Protein 6E7I (pdb70)

GO terms:
  GO:0004653 polypeptide N-acetylgalactosaminyltransferase activity (F, IDA)
  GO:0030145 manganese ion binding (F, IDA)
  GO:0006493 protein O-linked glycosylation (P, IDA)
  GO:0004653 polypeptide N-acetylgalactosaminyltransferase activity (F, TAS)
  GO:0000139 Golgi membrane (C, TAS)
  GO:0005789 endoplasmic reticulum membrane (C, TAS)
  GO:0016266 protein O-linked glycosylation via N-acetyl-galactosamine (P, TAS)
  GO:0005515 protein binding (F, IPI)
  GO:0002639 positive regulation of immunoglobulin production (P, IDA)
  GO:0048471 perinuclear region of cytoplasm (C, IDA)
  GO:0005794 Golgi apparatus (C, IDA)
  GO:0005795 Golgi stack (C, IDA)
  GO:0016266 protein O-linked glycosylation via N-acetyl-galactosamine (P, IDA)
  GO:0051604 protein maturation (P, IDA)
  GO:0005576 extracellular region (C, EXP)
  GO:0016020 membrane (C, HDA)

B-factor: mean 17.46, std 8.77, range [5.89, 85.85]

Foldseek 3Di:
DDALVPQPLCVLLVVDDADPPGDQCQQFQFRLNLLSVDDLQHDADQQFDPVLVPDDFDDPFWAEEEEEEDASDRLSQLSSAVVLCCVQPDNVNHQAYEYEDQQHPDCCSQVSCCVHPRYHYHYDPHHQADQLSRVVSLVVDDTQKYKYAYSRKHWHHPQPRLQRRVCVVPQLEKEWEQAWAQERYNRHTGGDDLQWAWDAALLLDIDIDGHDPVRCVVCVVPSQPWDFHLFDDPHIIMHGSVSCVLLPPFDSLQHHDADRRVLVSLSSVQLPGTYTYGRSRYMYGHDHPDGSDDGVVDPVLRRLLSNCLSCVQAAVVSNVSNCVVVVVSVVHDNDDNVVSNVSCVVSVTHHNVCCCVPPNVVHDDDDDDPWFKFFWDQPQWTWFQVPDAFPAFTAIDGDPRPQDRGIWICDPLQFTDDPQWTFFQPDPPAPATTTIHGDDSPRLRGHWDQDDVSFFIHRPPDQWTWFRPCRVPGHITTHRDDDDSRRTIHRDGD/DDDDDDDDD

Organism: Homo sapiens (NCBI:txid9606)

Solvent-accessible surface area: 22117 Å² total; per-residue (Å²): 162,58,51,32,82,109,22,88,30,125,69,7,16,29,61,53,113,42,200,125,93,49,87,40,61,38,179,4,73,0,19,13,53,36,0,30,140,44,165,12,40,45,96,23,75,60,16,22,79,118,86,2,101,95,46,106,49,106,130,110,16,39,29,0,0,0,0,0,17,7,35,54,13,6,18,4,3,0,2,6,0,0,0,11,0,20,102,43,4,32,98,129,4,5,102,10,0,0,0,0,1,5,102,1,134,50,64,81,11,0,52,68,0,22,45,0,60,72,8,110,46,17,79,5,140,168,49,40,2,32,0,57,0,6,4,94,0,2,86,27,8,114,8,113,3,0,0,0,1,36,7,16,2,6,1,2,68,73,1,0,10,6,0,0,44,49,4,37,114,51,113,32,39,0,0,7,9,9,18,0,20,2,46,49,61,91,1,81,14,58,5,1,12,33,51,12,29,0,0,0,77,12,60,4,50,16,80,47,26,120,6,48,98,125,44,86,52,83,40,150,80,64,45,26,26,47,5,132,1,3,0,2,18,12,15,16,2,0,0,25,25,116,5,1,64,75,2,13,61,2,3,93,92,0,31,12,40,3,5,8,16,4,3,1,0,0,0,0,27,0,21,49,7,17,0,3,9,8,3,9,0,3,3,0,21,3,16,35,177,102,30,35,47,95,19,82,66,34,60,56,56,0,41,17,54,0,4,31,5,0,0,30,3,1,0,36,128,39,49,88,56,4,35,74,56,40,96,83,0,66,88,18,109,53,53,97,18,108,88,22,64,102,17,38,157,141,44,94,17,82,72,0,113,70,0,18,106,91,14,5,82,78,26,78,84,50,141,155,102,109,47,27,102,2,21,4,58,28,63,103,53,4,0,8,2,74,38,70,159,54,100,17,30,0,4,31,139,103,28,88,146,78,24,50,62,5,57,2,3,22,28,161,75,103,3,1,57,27,141,114,26,0,0,0,2,54,72,114,53,84,34,21,54,0,54,0,29,25,40,98,131,138,15,82,84,1,34,7,38,85,24,116,78,97,30,6,5,76,2,50,66,24,93,12,0,0,0,15,137,28,35,112,91,38,2,0,0,0,39,74,25,24,145,26,161,20,0,68,7,52,44,59,104,108,98,20,32,49,53,7,90,59,137

Sequence (503 aa):
KVRWPDFNQEAYVGGTMVRSGQDPYARNKFNQVESDKLRMDRAIPDTRHDQCQRKQWRVDLPATSVVITFHNEARSALLRTVVSVLKKSPPHLIKEIILVDDYSNDPEDGALLGKIEKVRVLRNDRREGLMRSRVRGADAAQAKVLTFLDSHCECNEHWLEPLLERVAEDRTRVVSPIADVINMDNFQYVGASADLKGGFDWNLVFKWDYMTPEQRRSRQGNPVAPIKTPMIAGGAFVMDKFYFEEELGKYDMMMDVWGGENLEISFRVWQCGGSLEIIPCSRVGHVFRKQHPYTFPGGSGTVFARNTRRAAEVWMDEYKNFYYAAVPSARNVPYGNIQSRLELRKKLSCKPFKWYLENVYPELRVPDHQDIAFGALQQGTNCLDTLGHFADGVVGVYECHNAGGNQEWALTKEKSVKHMDLCLTVVDRAPGSLIKLQGCRENDSRQKWEQIEGNSKLRHVGSNLCLDSRTAKSGGLSVEVCGPALSQQWKFTLNSTTPAPTTK

CATH classification: 3.90.550.10

InterPro domains:
  IPR000772 Ricin B, lectin domain [PF00652] (451-563)
  IPR000772 Ricin B, lectin domain [SM00458] (441-566)
  IPR001173 Glycosyltransferase 2-like [PF00535] (139-318)
  IPR029044 Nucleotide-diphospho-sugar transferases [G3DSA:3.90.550.10] (75-437)
  IPR029044 Nucleotide-diphospho-sugar transferases [SSF53448] (115-436)
  IPR035992 Ricin B-like lectins [SSF50370] (431-566)
  IPR045885 N-acetylgalactosaminyltransferase [cd02510] (139-434)

Nearest PDB structures (foldseek):
  2ffu-assembly1_A  TM=9.991E-01  e=9.791E-103  Homo sapiens
  4d0z-assembly1_B  TM=7.608E-01  e=2.828E-99  Homo sapiens
  6nqt-assembly1_A  TM=7.593E-01  e=5.958E-99  Homo sapiens
  4d0z-assembly5_F  TM=7.564E-01  e=2.336E-97  Homo sapiens
  6nqt-assembly1_C  TM=7.587E-01  e=7.713E-96  Homo sapiens

Secondary structure (DSSP, 8-state):
-B-GGGS-HHHHHHTTPPPTTS-TTTTTSS-HHHHHHS-TT------S-HHHHS----SSPPPEEEEEEESS--HHHHHHHHHHHHHHS-GGGEEEEEEEE-S-S-THHHHGGGGBTTEEEEE-SS--HHHHHHHHHHHH--SSEEEEE-SSEEE-TT-HHHHHHHHHH-TTEEEEEEEEEE-TTT--EEPBPSSEEEEE-TT--EEEEEPPHHHHHTTTT-TTS-EE-SB--SSEEEEEHHHHHHTT-S-TT--SSSSHHHHHHHHHHHTT-EEEEEEEEEEEE---SS--S--TT-HHHHHHHHHHHHHHHH-GGGHHHHHHH-GGGGGS-----HHHHHHHHHTTPPPHHHHHHHT-TTSPPP---SSEEEEEEETTEEEE-TT--TT---EEEE--SS-GGG-EEE-TTS-EEETTEEEE-S--STTPBPEEEE--TT-GGG-EEEETTTTEEEETTSSEEEE-TTGGGTS-EEEE--S-GGG--EEEE-/--PPPPPB-

Structure (mmCIF, N/CA/C/O backbone):
data_6E7I
#
_entry.id   6E7I
#
_cell.length_a   69.310
_cell.length_b   69.310
_cell.length_c   169.780
_cell.angle_alpha   90.00
_cell.angle_beta   90.00
_cell.angle_gamma   120.00
#
_symmetry.space_group_name_H-M   'P 61'
#
loop_
_entity.id
_entity.type
_entity.pdbx_description
1 polymer 'Polypeptide N-acetylgalactosaminyltransferase 2'
2 polymer EA2
3 non-polymer "URIDINE-5'-DIPHOSPHATE"
4 non-polymer 'MANGANESE (II) ION'
5 water water
#
loop_
_atom_site.group_PDB
_atom_site.id
_atom_site.type_symbol
_atom_site.label_atom_id
_atom_site.label_alt_id
_atom_site.label_comp_id
_atom_site.label_asym_id
_atom_site.label_entity_id
_atom_site.label_seq_id
_atom_site.pdbx_PDB_ins_code
_atom_site.Cartn_x
_atom_site.Cartn_y
_atom_site.Cartn_z
_atom_site.occupancy
_atom_site.B_iso_or_equiv
_atom_site.auth_seq_id
_atom_site.auth_comp_id
_atom_site.auth_asym_id
_atom_site.auth_atom_id
_atom_site.pdbx_PDB_model_num
ATOM 1 N N . LYS A 1 32 ? -53.390 87.187 38.219 1.00 30.07 75 LYS A N 1
ATOM 2 C CA . LYS A 1 32 ? -53.760 87.324 36.779 1.00 28.38 75 LYS A CA 1
ATOM 3 C C . LYS A 1 32 ? -53.595 88.778 36.318 1.00 30.09 75 LYS A C 1
ATOM 4 O O . LYS A 1 32 ? -53.957 89.684 37.020 1.00 30.44 75 LYS A O 1
ATOM 10 N N . VAL A 1 33 ? -53.066 88.978 35.107 1.00 25.26 76 VAL A N 1
ATOM 11 C CA . VAL A 1 33 ? -52.994 90.295 34.494 1.00 22.70 76 VAL A CA 1
ATOM 12 C C . VAL A 1 33 ? -53.914 90.330 33.265 1.00 21.46 76 VAL A C 1
ATOM 13 O O . VAL A 1 33 ? -54.136 89.288 32.619 1.00 17.28 76 VAL A O 1
ATOM 17 N N . ARG A 1 34 ? -54.405 91.536 32.933 1.00 20.98 77 ARG A N 1
ATOM 18 C CA . ARG A 1 34 ? -55.052 91.804 31.637 1.00 19.29 77 ARG A CA 1
ATOM 19 C C . ARG A 1 34 ? -53.947 91.745 30.577 1.00 20.79 77 ARG A C 1
ATOM 20 O O . ARG A 1 34 ? -52.784 92.074 30.853 1.00 15.86 77 ARG A O 1
ATOM 22 N N . TRP A 1 35 ? -54.268 91.283 29.367 1.00 17.90 78 TRP A N 1
ATOM 23 C CA . TRP A 1 35 ? -53.163 90.988 28.446 1.00 16.99 78 TRP A CA 1
ATOM 24 C C . TRP A 1 35 ? -52.298 92.212 28.111 1.00 16.47 78 TRP A C 1
ATOM 25 O O . TRP A 1 35 ? -51.096 92.021 27.879 1.00 15.49 78 TRP A O 1
ATOM 36 N N . PRO A 1 36 ? -52.801 93.489 28.028 1.00 15.27 79 PRO A N 1
ATOM 37 C CA . PRO A 1 36 ? -51.948 94.615 27.665 1.00 15.44 79 PRO A CA 1
ATOM 38 C C . PRO A 1 36 ? -50.842 94.828 28.700 1.00 16.46 79 PRO A C 1
ATOM 39 O O . PRO A 1 36 ? -49.815 95.381 28.359 1.00 16.70 79 PRO A O 1
ATOM 43 N N . ASP A 1 37 ? -51.030 94.325 29.914 1.00 17.04 80 ASP A N 1
ATOM 44 C CA . ASP A 1 37 ? -50.013 94.459 30.955 1.00 18.77 80 ASP A CA 1
ATOM 45 C C . ASP A 1 37 ? -49.082 93.257 30.958 1.00 19.22 80 ASP A C 1
ATOM 46 O O . ASP A 1 37 ? -48.186 93.205 31.794 1.00 19.38 80 ASP A O 1
ATOM 51 N N . PHE A 1 38 ? -49.293 92.271 30.066 1.00 17.35 81 PHE A N 1
ATOM 52 C CA . PHE A 1 38 ? -48.345 91.153 30.037 1.00 15.09 81 PHE A CA 1
ATOM 53 C C . PHE A 1 38 ? -46.992 91.628 29.527 1.00 15.32 81 PHE A C 1
ATOM 54 O O . PHE A 1 38 ? -46.920 92.432 28.574 1.00 16.64 81 PHE A O 1
ATOM 62 N N . ASN A 1 39 ? -45.927 91.114 30.144 1.00 15.44 82 ASN A N 1
ATOM 63 C CA . ASN A 1 39 ? -44.540 91.557 29.875 1.00 15.67 82 ASN A CA 1
ATOM 64 C C . ASN A 1 39 ? -43.947 90.735 28.711 1.00 15.43 82 ASN A C 1
ATOM 65 O O . ASN A 1 39 ? -43.171 89.778 28.903 1.00 15.81 82 ASN A O 1
ATOM 70 N N . GLN A 1 40 ? -44.298 91.127 27.481 1.00 15.09 83 GLN A N 1
ATOM 71 C CA . GLN A 1 40 ? -43.956 90.405 26.314 1.00 14.08 83 GLN A CA 1
ATOM 72 C C . GLN A 1 40 ? -42.443 90.466 26.105 1.00 14.35 83 GLN A C 1
ATOM 73 O O . GLN A 1 40 ? -41.882 89.560 25.566 1.00 13.38 83 GLN A O 1
ATOM 79 N N . GLU A 1 41 ? -41.809 91.573 26.507 1.00 14.58 84 GLU A N 1
ATOM 80 C CA . GLU A 1 41 ? -40.368 91.753 26.322 1.00 15.00 84 GLU A CA 1
ATOM 81 C C . GLU A 1 41 ? -39.563 90.736 27.134 1.00 14.06 84 GLU A C 1
ATOM 82 O O . GLU A 1 41 ? -38.660 90.087 26.623 1.00 15.23 84 GLU A O 1
ATOM 88 N N . ALA A 1 42 ? -39.856 90.631 28.417 1.00 14.86 85 ALA A N 1
ATOM 89 C CA . ALA A 1 42 ? -39.233 89.607 29.269 1.00 14.99 85 ALA A CA 1
ATOM 90 C C . ALA A 1 42 ? -39.498 88.194 28.701 1.00 14.98 85 ALA A C 1
ATOM 91 O O . ALA A 1 42 ? -38.593 87.338 28.629 1.00 13.50 85 ALA A O 1
ATOM 93 N N . TYR A 1 43 ? -40.754 87.957 28.305 1.00 13.34 86 TYR A N 1
ATOM 94 C CA . TYR A 1 43 ? -41.209 86.576 27.897 1.00 12.44 86 TYR A CA 1
ATOM 95 C C . TYR A 1 43 ? -40.488 86.139 26.621 1.00 12.40 86 TYR A C 1
ATOM 96 O O . TYR A 1 43 ? -39.853 85.065 26.549 1.00 12.22 86 TYR A O 1
ATOM 105 N N . VAL A 1 44 ? -40.587 86.980 25.593 1.00 13.37 87 VAL A N 1
ATOM 106 C CA . VAL A 1 44 ? -39.970 86.671 24.284 1.00 13.62 87 VAL A CA 1
ATOM 107 C C . VAL A 1 44 ? -38.442 86.769 24.390 1.00 13.41 87 VAL A C 1
ATOM 108 O O . VAL A 1 44 ? -37.695 85.980 23.759 1.00 12.82 87 VAL A O 1
ATOM 112 N N . GLY A 1 45 ? -37.956 87.715 25.201 1.00 15.05 88 GLY A N 1
ATOM 113 C CA . GLY A 1 45 ? -36.504 87.944 25.361 1.00 17.37 88 GLY A CA 1
ATOM 114 C C . GLY A 1 45 ? -35.730 86.717 25.841 1.00 19.07 88 GLY A C 1
ATOM 115 O O . GLY A 1 45 ? -34.561 86.594 25.538 1.00 20.12 88 GLY A O 1
ATOM 116 N N . GLY A 1 46 ? -36.393 85.827 26.597 1.00 19.87 89 GLY A N 1
ATOM 117 C CA . GLY A 1 46 ? -35.823 84.524 27.113 1.00 20.28 89 GLY A CA 1
ATOM 118 C C . GLY A 1 46 ? -35.350 83.530 26.050 1.00 19.80 89 GLY A C 1
ATOM 119 O O . GLY A 1 46 ? -34.592 82.614 26.357 1.00 20.26 89 GLY A O 1
ATOM 120 N N . THR A 1 47 ? -35.829 83.640 24.804 1.00 18.92 90 THR A N 1
ATOM 121 C CA . THR A 1 47 ? -35.648 82.569 23.797 1.00 18.16 90 THR A CA 1
ATOM 122 C C . THR A 1 47 ? -35.292 83.202 22.443 1.00 19.00 90 THR A C 1
ATOM 123 O O . THR A 1 47 ? -35.484 82.587 21.415 1.00 15.71 90 THR A O 1
ATOM 127 N N . MET A 1 48 ? -34.665 84.396 22.438 1.00 20.27 91 MET A N 1
ATOM 128 C CA . MET A 1 48 ? -34.376 85.046 21.153 1.00 20.33 91 MET A CA 1
ATOM 129 C C . MET A 1 48 ? -33.257 84.311 20.405 1.00 17.37 91 MET A C 1
ATOM 130 O O . MET A 1 48 ? -32.432 83.604 20.997 1.00 16.16 91 MET A O 1
ATOM 135 N N . VAL A 1 49 ? -33.240 84.479 19.086 1.00 15.75 92 VAL A N 1
ATOM 136 C CA . VAL A 1 49 ? -32.187 83.908 18.253 1.00 15.83 92 VAL A CA 1
ATOM 137 C C . VAL A 1 49 ? -30.890 84.673 18.519 1.00 16.28 92 VAL A C 1
ATOM 138 O O . VAL A 1 49 ? -30.903 85.898 18.533 1.00 16.12 92 VAL A O 1
ATOM 142 N N . ARG A 1 50 ? -29.766 83.959 18.641 1.00 18.64 93 ARG A N 1
ATOM 143 C CA . ARG A 1 50 ? -28.486 84.640 18.919 1.00 20.73 93 ARG A CA 1
ATOM 144 C C . ARG A 1 50 ? -27.804 85.056 17.611 1.00 22.50 93 ARG A C 1
ATOM 145 O O . ARG A 1 50 ? -28.082 84.495 16.570 1.00 18.06 93 ARG A O 1
ATOM 153 N N . SER A 1 51 ? -26.888 86.040 17.686 1.00 27.61 94 SER A N 1
ATOM 154 C CA . SER A 1 51 ? -26.031 86.426 16.504 1.00 29.99 94 SER A CA 1
ATOM 155 C C . SER A 1 51 ? -25.398 85.198 15.849 1.00 28.89 94 SER A C 1
ATOM 156 O O . SER A 1 51 ? -24.906 84.294 16.525 1.00 34.12 94 SER A O 1
ATOM 159 N N . GLY A 1 52 ? -25.449 85.170 14.513 1.00 30.54 95 GLY A N 1
ATOM 160 C CA . GLY A 1 52 ? -24.877 84.079 13.718 1.00 29.12 95 GLY A CA 1
ATOM 161 C C . GLY A 1 52 ? -25.812 82.879 13.604 1.00 31.04 95 GLY A C 1
ATOM 162 O O . GLY A 1 52 ? -25.653 82.043 12.698 1.00 34.40 95 GLY A O 1
ATOM 163 N N . GLN A 1 53 ? -26.814 82.783 14.488 1.00 23.44 96 GLN A N 1
ATOM 164 C CA . GLN A 1 53 ? -27.619 81.568 14.553 1.00 22.46 96 GLN A CA 1
ATOM 165 C C . GLN A 1 53 ? -28.698 81.595 13.455 1.00 19.99 96 GLN A C 1
ATOM 166 O O . GLN A 1 53 ? -29.218 82.619 13.085 1.00 20.89 96 GLN A O 1
ATOM 168 N N . ASP A 1 54 ? -29.054 80.407 12.977 1.00 19.57 97 ASP A N 1
ATOM 169 C CA . ASP A 1 54 ? -29.997 80.179 11.939 1.00 17.52 97 ASP A CA 1
ATOM 170 C C . ASP A 1 54 ? -31.388 80.561 12.440 1.00 15.08 97 ASP A C 1
ATOM 171 O O . ASP A 1 54 ? -31.939 79.906 13.319 1.00 13.65 97 ASP A O 1
ATOM 176 N N . PRO A 1 55 ? -32.028 81.619 11.899 1.00 14.01 98 PRO A N 1
ATOM 177 C CA . PRO A 1 55 ? -33.326 82.052 12.410 1.00 13.23 98 PRO A CA 1
ATOM 178 C C . PRO A 1 55 ? -34.491 81.110 12.056 1.00 12.56 98 PRO A C 1
ATOM 179 O O . PRO A 1 55 ? -35.562 81.319 12.538 1.00 11.53 98 PRO A O 1
ATOM 183 N N . TYR A 1 56 ? -34.248 80.081 11.223 1.00 11.53 99 TYR A N 1
ATOM 184 C CA . TYR A 1 56 ? -35.303 79.109 10.821 1.00 11.67 99 TYR A CA 1
ATOM 185 C C . TYR A 1 56 ? -35.184 77.741 11.519 1.00 11.55 99 TYR A C 1
ATOM 186 O O . TYR A 1 56 ? -36.049 76.877 11.339 1.00 12.41 99 TYR A O 1
ATOM 195 N N . ALA A 1 57 ? -34.100 77.519 12.253 1.00 12.55 100 ALA A N 1
ATOM 196 C CA . ALA A 1 57 ? -33.804 76.190 12.717 1.00 13.90 100 ALA A CA 1
ATOM 197 C C . ALA A 1 57 ? -34.878 75.683 13.702 1.00 14.46 100 ALA A C 1
ATOM 198 O O . ALA A 1 57 ? -35.312 74.485 13.617 1.00 14.21 100 ALA A O 1
ATOM 200 N N . ARG A 1 58 ? -35.263 76.511 14.674 1.00 14.71 101 ARG A N 1
ATOM 201 C CA . ARG A 1 58 ? -36.128 75.977 15.754 1.00 17.37 101 ARG A CA 1
ATOM 202 C C . ARG A 1 58 ? -37.572 75.714 15.265 1.00 14.80 101 ARG A C 1
ATOM 203 O O . ARG A 1 58 ? -38.234 74.810 15.768 1.00 14.79 101 ARG A O 1
ATOM 211 N N . ASN A 1 59 ? -38.082 76.549 14.358 1.00 13.30 102 ASN A N 1
ATOM 212 C CA . ASN A 1 59 ? -39.545 76.626 14.044 1.00 12.35 102 ASN A CA 1
ATOM 213 C C . ASN A 1 59 ? -39.861 76.422 12.567 1.00 12.92 102 ASN A C 1
ATOM 214 O O . ASN A 1 59 ? -41.035 76.259 12.205 1.00 11.35 102 ASN A O 1
ATOM 219 N N . LYS A 1 60 ? -38.832 76.503 11.697 1.00 12.20 103 LYS A N 1
ATOM 220 C CA . LYS A 1 60 ? -39.022 76.460 10.198 1.00 12.19 103 LYS A CA 1
ATOM 221 C C . LYS A 1 60 ? -39.905 77.614 9.739 1.00 11.51 103 LYS A C 1
ATOM 222 O O . LYS A 1 60 ? -40.626 77.494 8.746 1.00 11.52 103 LYS A O 1
ATOM 228 N N . PHE A 1 61 ? -39.852 78.701 10.512 1.00 10.55 104 PHE A N 1
ATOM 229 C CA . PHE A 1 61 ? -40.141 80.020 10.064 1.00 10.45 104 PHE A CA 1
ATOM 230 C C . PHE A 1 61 ? -39.146 80.970 10.725 1.00 10.47 104 PHE A C 1
ATOM 231 O O . PHE A 1 61 ? -38.420 80.579 11.665 1.00 10.72 104 PHE A O 1
ATOM 239 N N . ASN A 1 62 ? -39.160 82.221 10.269 1.00 9.73 105 ASN A N 1
ATOM 240 C CA . ASN A 1 62 ? -38.185 83.200 10.720 1.00 9.86 105 ASN A CA 1
ATOM 241 C C . ASN A 1 62 ? -38.559 83.747 12.105 1.00 10.37 105 ASN A C 1
ATOM 242 O O . ASN A 1 62 ? -39.454 84.587 12.243 1.00 9.63 105 ASN A O 1
ATOM 247 N N . GLN A 1 63 ? -37.858 83.246 13.144 1.00 10.16 106 GLN A N 1
ATOM 248 C CA . GLN A 1 63 ? -38.191 83.598 14.516 1.00 10.54 106 GLN A CA 1
ATOM 249 C C . GLN A 1 63 ? -37.758 85.033 14.813 1.00 10.70 106 GLN A C 1
ATOM 250 O O . GLN A 1 63 ? -38.413 85.739 15.592 1.00 10.86 106 GLN A O 1
ATOM 256 N N . VAL A 1 64 ? -36.713 85.507 14.127 1.00 10.72 107 VAL A N 1
ATOM 257 C CA . VAL A 1 64 ? -36.271 86.874 14.313 1.00 11.43 107 VAL A CA 1
ATOM 258 C C . VAL A 1 64 ? -37.398 87.836 13.942 1.00 11.11 107 VAL A C 1
ATOM 259 O O . VAL A 1 64 ? -37.658 88.776 14.673 1.00 12.62 107 VAL A O 1
ATOM 263 N N . GLU A 1 65 ? -38.064 87.608 12.802 1.00 11.89 108 GLU A N 1
ATOM 264 C CA . GLU A 1 65 ? -39.120 88.461 12.336 1.00 11.38 108 GLU A CA 1
ATOM 265 C C . GLU A 1 65 ? -40.364 88.296 13.236 1.00 11.22 108 GLU A C 1
ATOM 266 O O . GLU A 1 65 ? -41.059 89.273 13.498 1.00 11.84 108 GLU A O 1
ATOM 272 N N . SER A 1 66 ? -40.656 87.088 13.686 1.00 10.09 109 SER A N 1
ATOM 273 C CA . SER A 1 66 ? -41.784 86.895 14.645 1.00 11.67 109 SER A CA 1
ATOM 274 C C . SER A 1 66 ? -41.518 87.669 15.944 1.00 12.11 109 SER A C 1
ATOM 275 O O . SER A 1 66 ? -42.397 88.311 16.498 1.00 13.10 109 SER A O 1
ATOM 278 N N . ASP A 1 67 ? -40.275 87.614 16.420 1.00 12.93 110 ASP A N 1
ATOM 279 C CA . ASP A 1 67 ? -39.922 88.221 17.701 1.00 13.33 110 ASP A CA 1
ATOM 280 C C . ASP A 1 67 ? -39.931 89.750 17.616 1.00 13.51 110 ASP A C 1
ATOM 281 O O . ASP A 1 67 ? -39.992 90.372 18.662 1.00 11.32 110 ASP A O 1
ATOM 286 N N . LYS A 1 68 ? -39.865 90.335 16.400 1.00 14.19 111 LYS A N 1
ATOM 287 C CA . LYS A 1 68 ? -39.840 91.787 16.259 1.00 15.27 111 LYS A CA 1
ATOM 288 C C . LYS A 1 68 ? -41.225 92.390 16.428 1.00 15.17 111 LYS A C 1
ATOM 289 O O . LYS A 1 68 ? -41.342 93.592 16.629 1.00 13.25 111 LYS A O 1
ATOM 295 N N . LEU A 1 69 ? -42.264 91.561 16.287 1.00 14.42 112 LEU A N 1
ATOM 296 C CA . LEU A 1 69 ? -43.643 91.998 16.289 1.00 15.32 112 LEU A CA 1
ATOM 297 C C . LEU A 1 69 ? -44.198 92.092 17.707 1.00 14.11 112 LEU A C 1
ATOM 298 O O . LEU A 1 69 ? -44.003 91.222 18.558 1.00 16.33 112 LEU A O 1
ATOM 303 N N . ARG A 1 70 ? -45.029 93.093 17.889 1.00 14.14 113 ARG A N 1
ATOM 304 C CA . ARG A 1 70 ? -45.752 93.273 19.117 1.00 14.72 113 ARG A CA 1
ATOM 305 C C . ARG A 1 70 ? -46.871 92.236 19.175 1.00 13.00 113 ARG A C 1
ATOM 306 O O . ARG A 1 70 ? -47.401 91.821 18.139 1.00 12.49 113 ARG A O 1
ATOM 314 N N . MET A 1 71 ? -47.256 91.886 20.398 1.00 12.11 114 MET A N 1
ATOM 315 C CA . MET A 1 71 ? -48.215 90.859 20.645 1.00 12.38 114 MET A CA 1
ATOM 316 C C . MET A 1 71 ? -49.581 91.229 20.063 1.00 13.13 114 MET A C 1
ATOM 317 O O . MET A 1 71 ? -50.349 90.314 19.772 1.00 12.72 114 MET A O 1
ATOM 322 N N . ASP A 1 72 ? -49.858 92.545 19.900 1.00 11.68 115 ASP A N 1
ATOM 323 C CA . ASP A 1 72 ? -51.110 93.050 19.417 1.00 12.11 115 ASP A CA 1
ATOM 324 C C . AS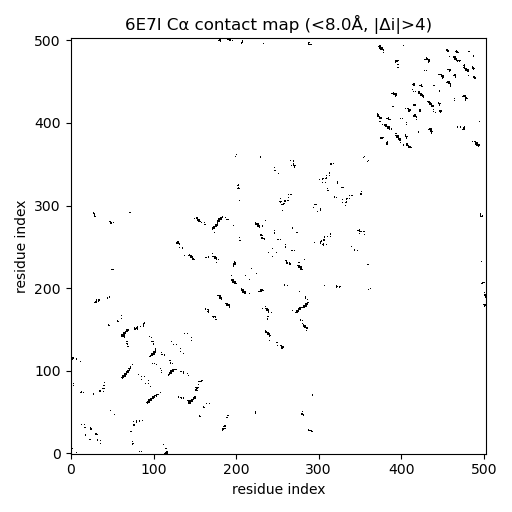P A 1 72 ? -50.940 93.800 18.098 1.00 13.38 115 ASP A C 1
ATOM 325 O O . ASP A 1 72 ? -51.757 94.662 17.759 1.00 13.33 115 ASP A O 1
ATOM 330 N N . ARG A 1 73 ? -49.936 93.414 17.300 1.00 14.04 116 ARG A N 1
ATOM 331 C CA . ARG A 1 73 ? -49.586 94.143 16.118 1.00 12.91 116 ARG A CA 1
ATOM 332 C C . ARG A 1 73 ? -50.835 94.236 15.246 1.00 13.77 116 ARG A C 1
ATOM 333 O O . ARG A 1 73 ? -51.569 93.243 15.128 1.00 13.11 116 ARG A O 1
ATOM 341 N N . ALA A 1 74 ? -51.071 95.428 14.669 1.00 13.94 117 ALA A N 1
ATOM 342 C CA . ALA A 1 74 ? -52.121 95.677 13.722 1.00 12.99 117 ALA A CA 1
ATOM 343 C C . ALA A 1 74 ? -51.896 94.880 12.436 1.00 12.88 117 ALA A C 1
ATOM 344 O O . ALA A 1 74 ? -50.803 94.754 11.922 1.00 15.79 117 ALA A O 1
ATOM 346 N N . ILE A 1 75 ? -52.986 94.328 11.932 1.00 13.34 118 ILE A N 1
ATOM 347 C CA . ILE A 1 75 ? -52.998 93.543 10.686 1.00 13.09 118 ILE A CA 1
ATOM 348 C C . ILE A 1 75 ? -54.054 94.163 9.774 1.00 12.62 118 ILE A C 1
ATOM 349 O O . ILE A 1 75 ? -55.005 94.716 10.281 1.00 12.50 118 ILE A O 1
ATOM 354 N N . PRO A 1 76 ? -53.927 94.127 8.438 1.00 12.79 119 PRO A N 1
ATOM 355 C CA . PRO A 1 76 ? -54.971 94.665 7.571 1.00 13.06 119 PRO A CA 1
ATOM 356 C C . PRO A 1 76 ? -56.292 93.885 7.654 1.00 13.75 119 PRO A C 1
ATOM 357 O O . PRO A 1 76 ? -56.264 92.653 7.727 1.00 13.15 119 PRO A O 1
ATOM 361 N N . ASP A 1 77 ? -57.418 94.587 7.478 1.00 13.10 120 ASP A N 1
ATOM 362 C CA . ASP A 1 77 ? -58.712 93.969 7.425 1.00 12.67 120 ASP A CA 1
ATOM 363 C C . ASP A 1 77 ? -58.889 93.422 6.009 1.00 12.26 120 ASP A C 1
ATOM 364 O O . ASP A 1 77 ? -58.999 94.174 5.042 1.00 11.66 120 ASP A O 1
ATOM 369 N N . THR A 1 78 ? -58.860 92.103 5.893 1.00 11.58 121 THR A N 1
ATOM 370 C CA . THR A 1 78 ? -58.853 91.446 4.587 1.00 11.19 121 THR A CA 1
ATOM 371 C C . THR A 1 78 ? -60.269 91.057 4.123 1.00 10.90 121 THR A C 1
ATOM 372 O O . THR A 1 78 ? -60.421 90.354 3.141 1.00 10.95 121 THR A O 1
ATOM 376 N N . ARG A 1 79 ? -61.304 91.430 4.880 1.00 11.28 122 ARG A N 1
ATOM 377 C CA . ARG A 1 79 ? -62.661 91.046 4.587 1.00 10.78 122 ARG A CA 1
ATOM 378 C C . ARG A 1 79 ? -63.224 91.813 3.381 1.00 11.25 122 ARG A C 1
ATOM 379 O O . ARG A 1 79 ? -62.852 92.950 3.138 1.00 9.28 122 ARG A O 1
ATOM 387 N N . HIS A 1 80 ? -64.148 91.139 2.676 1.00 11.67 123 HIS A N 1
ATOM 388 C CA . HIS A 1 80 ? -64.996 91.759 1.692 1.00 13.20 123 HIS A CA 1
ATOM 389 C C . HIS A 1 80 ? -65.752 92.927 2.323 1.00 12.55 123 HIS A C 1
ATOM 390 O O . HIS A 1 80 ? -66.124 92.898 3.480 1.00 12.56 123 HIS A O 1
ATOM 397 N N . ASP A 1 81 ? -65.959 93.988 1.548 1.00 13.87 124 ASP A N 1
ATOM 398 C CA . ASP A 1 81 ? -66.731 95.157 2.015 1.00 16.42 124 ASP A CA 1
ATOM 399 C C . ASP A 1 81 ? -68.086 94.763 2.628 1.00 16.78 124 ASP A C 1
ATOM 400 O O . ASP A 1 81 ? -68.506 95.334 3.660 1.00 16.90 124 ASP A O 1
ATOM 405 N N . GLN A 1 82 ? -68.763 93.784 2.019 1.00 19.54 125 GLN A N 1
ATOM 406 C CA . GLN A 1 82 ? -70.096 93.335 2.480 1.00 20.93 125 GLN A CA 1
ATOM 407 C C . GLN A 1 82 ? -70.048 92.875 3.934 1.00 22.46 125 GLN A C 1
ATOM 408 O O . GLN A 1 82 ? -71.022 93.057 4.651 1.00 22.56 125 GLN A O 1
ATOM 414 N N . CYS A 1 83 ? -68.900 92.351 4.390 1.00 19.98 126 CYS A N 1
ATOM 415 C CA . CYS A 1 83 ? -68.754 91.926 5.807 1.00 20.77 126 CYS A CA 1
ATOM 416 C C . CYS A 1 83 ? -68.884 93.098 6.791 1.00 25.83 126 CYS A C 1
ATOM 417 O O . CYS A 1 83 ? -69.255 92.895 7.948 1.00 25.61 126 CYS A O 1
ATOM 420 N N . GLN A 1 84 ? -68.499 94.303 6.348 1.00 30.46 127 GLN A N 1
ATOM 421 C CA . GLN A 1 84 ? -68.293 95.463 7.232 1.00 38.19 127 GLN A CA 1
ATOM 422 C C . GLN A 1 84 ? -69.661 96.066 7.592 1.00 44.98 127 GLN A C 1
ATOM 423 O O . GLN A 1 84 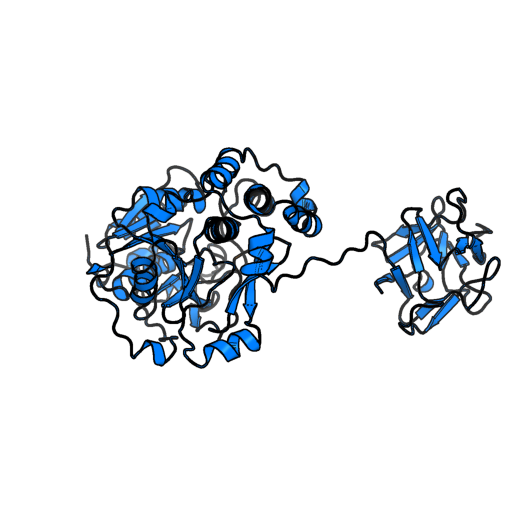? -69.817 96.686 8.660 1.00 46.53 127 GLN A O 1
ATOM 429 N N . ARG A 1 85 ? -70.640 95.850 6.709 1.00 50.06 128 ARG A N 1
ATOM 430 C CA . ARG A 1 85 ? -72.040 96.186 6.939 1.00 55.59 128 ARG A CA 1
ATOM 431 C C . ARG A 1 85 ? -72.774 94.940 7.453 1.00 59.33 128 ARG A C 1
ATOM 432 O O . ARG A 1 85 ? -73.670 94.408 6.777 1.00 63.96 128 ARG A O 1
ATOM 434 N N . LYS A 1 86 ? -72.379 94.462 8.638 1.00 54.72 129 LYS A N 1
ATOM 435 C CA . LYS A 1 86 ? -73.039 93.332 9.257 1.00 50.48 129 LYS A CA 1
ATOM 436 C C . LYS A 1 86 ? -73.144 93.566 10.771 1.00 51.55 129 LYS A C 1
ATOM 437 O O . LYS A 1 86 ? -72.177 93.990 11.450 1.00 45.67 129 LYS A O 1
ATOM 439 N N . GLN A 1 87 ? -74.368 93.325 11.262 1.00 53.82 130 GLN A N 1
ATOM 440 C CA . GLN A 1 87 ? -74.726 93.229 12.667 1.00 54.26 130 GLN A CA 1
ATOM 441 C C . GLN A 1 87 ? -74.882 91.740 12.979 1.00 56.35 130 GLN A C 1
ATOM 442 O O . GLN A 1 87 ? -75.597 91.031 12.255 1.00 63.58 130 GLN A O 1
ATOM 444 N N . TRP A 1 88 ? -74.193 91.278 14.033 1.00 51.40 131 TRP A N 1
ATOM 445 C CA . TRP A 1 88 ? -74.094 89.846 14.378 1.00 46.56 131 TRP A CA 1
ATOM 446 C C . TRP A 1 88 ? -75.166 89.458 15.418 1.00 45.19 131 TRP A C 1
ATOM 447 O O . TRP A 1 88 ? -75.184 90.080 16.485 1.00 51.20 131 TRP A O 1
ATOM 458 N N . ARG A 1 89 ? -76.051 88.470 15.123 1.00 43.56 132 ARG A N 1
ATOM 459 C CA . ARG A 1 89 ? -77.011 87.906 16.164 1.00 41.64 132 ARG A CA 1
ATOM 460 C C . ARG A 1 89 ? -76.343 88.059 17.545 1.00 38.69 132 ARG A C 1
ATOM 461 O O . ARG A 1 89 ? -75.133 87.985 17.664 1.00 42.92 132 ARG A O 1
ATOM 469 N N . VAL A 1 90 ? -77.135 88.400 18.569 1.00 38.39 133 VAL A N 1
ATOM 470 C CA . VAL A 1 90 ? -76.596 89.019 19.816 1.00 33.27 133 VAL A CA 1
ATOM 471 C C . VAL A 1 90 ? -76.370 87.925 20.859 1.00 24.70 133 VAL A C 1
ATOM 472 O O . VAL A 1 90 ? -75.374 87.917 21.538 1.00 26.43 133 VAL A O 1
ATOM 476 N N . ASP A 1 91 ? -77.361 87.036 20.943 1.00 26.80 134 ASP A N 1
ATOM 477 C CA . ASP A 1 91 ? -77.392 85.970 21.861 1.00 26.38 134 ASP A CA 1
ATOM 478 C C . ASP A 1 91 ? -76.610 84.801 21.252 1.00 23.79 134 ASP A C 1
ATOM 479 O O . ASP A 1 91 ? -77.201 83.744 21.005 1.00 26.21 134 ASP A O 1
ATOM 484 N N . LEU A 1 92 ? -75.307 84.995 21.021 1.00 16.75 135 LEU A N 1
ATOM 485 C CA . LEU A 1 92 ? -74.462 83.904 20.483 1.00 15.73 135 LEU A CA 1
ATOM 486 C C . LEU A 1 92 ? -73.898 83.150 21.670 1.00 14.19 135 LEU A C 1
ATOM 487 O O . LEU A 1 92 ? -73.663 83.753 22.727 1.00 14.11 135 LEU A O 1
ATOM 492 N N . PRO A 1 93 ? -73.632 81.839 21.531 1.00 13.40 136 PRO A N 1
ATOM 493 C CA . PRO A 1 93 ? -73.013 81.084 22.613 1.00 13.67 136 PRO A CA 1
ATOM 494 C C . PRO A 1 93 ? -71.510 81.408 22.700 1.00 12.90 136 PRO A C 1
ATOM 495 O O . PRO A 1 93 ? -70.819 81.566 21.686 1.00 12.06 136 PRO A O 1
ATOM 499 N N . ALA A 1 94 ? -71.022 81.566 23.933 1.00 12.64 137 ALA A N 1
ATOM 500 C CA . ALA A 1 94 ? -69.587 81.710 24.199 1.00 11.77 137 ALA A CA 1
ATOM 501 C C . ALA A 1 94 ? -68.845 80.436 23.784 1.00 11.26 137 ALA A C 1
ATOM 502 O O . ALA A 1 94 ? -69.411 79.361 23.830 1.00 10.03 137 ALA A O 1
ATOM 504 N N . THR A 1 95 ? -67.553 80.566 23.479 1.00 11.08 138 THR A N 1
ATOM 505 C CA . THR A 1 95 ? -66.732 79.427 23.045 1.00 11.34 138 THR A CA 1
ATOM 506 C C . THR A 1 95 ? -65.560 79.223 24.004 1.00 10.25 138 THR A C 1
ATOM 507 O O . THR A 1 95 ? -65.094 80.173 24.694 1.00 9.64 138 THR A O 1
ATOM 511 N N . SER A 1 96 ? -65.127 77.962 24.103 1.00 10.27 139 SER A N 1
ATOM 512 C CA . SER A 1 96 ? -63.835 77.607 24.662 1.00 9.52 139 SER A CA 1
ATOM 513 C C . SER A 1 96 ? -62.825 77.454 23.506 1.00 9.12 139 SER A C 1
ATOM 514 O O . SER A 1 96 ? -63.041 76.634 22.640 1.00 8.95 139 SER A O 1
ATOM 517 N N . VAL A 1 97 ? -61.791 78.286 23.489 1.00 9.08 140 VAL A N 1
ATOM 518 C CA . VAL A 1 97 ? -60.755 78.288 22.453 1.00 9.41 140 VAL A CA 1
ATOM 519 C C . VAL A 1 97 ? -59.638 77.339 22.893 1.00 10.40 140 VAL A C 1
ATOM 520 O O . VAL A 1 97 ? -58.985 77.632 23.890 1.00 11.16 140 VAL A O 1
ATOM 524 N N . VAL A 1 98 ? -59.382 76.273 22.124 1.00 9.05 141 VAL A N 1
ATOM 525 C CA . VAL A 1 98 ? -58.360 75.263 22.456 1.00 9.66 141 VAL A CA 1
ATOM 526 C C . VAL A 1 98 ? -57.202 75.433 21.494 1.00 9.12 141 VAL A C 1
ATOM 527 O O . VAL A 1 98 ? -57.420 75.332 20.287 1.00 9.00 141 VAL A O 1
ATOM 531 N N . ILE A 1 99 ? -56.033 75.767 22.033 1.00 8.61 142 ILE A N 1
ATOM 532 C CA . ILE A 1 99 ? -54.801 75.908 21.250 1.00 8.64 142 ILE A CA 1
ATOM 533 C C . ILE A 1 99 ? -53.792 74.892 21.775 1.00 8.49 142 ILE A C 1
ATOM 534 O O . ILE A 1 99 ? -53.365 74.996 22.956 1.00 8.68 142 ILE A O 1
ATOM 539 N N . THR A 1 100 ? -53.438 73.925 20.929 1.00 8.29 143 THR A N 1
ATOM 540 C CA . THR A 1 100 ? -52.338 72.976 21.297 1.00 9.43 143 THR A CA 1
ATOM 541 C C . THR A 1 100 ? -51.047 73.446 20.630 1.00 9.79 143 THR A C 1
ATOM 542 O O . THR A 1 100 ? -51.090 74.039 19.596 1.00 9.57 143 THR A O 1
ATOM 546 N N . PHE A 1 101 ? -49.911 73.163 21.278 1.00 9.96 144 PHE A N 1
ATOM 547 C CA . PHE A 1 101 ? -48.630 73.586 20.773 1.00 9.95 144 PHE A CA 1
ATOM 548 C C . PHE A 1 101 ? -47.526 72.652 21.283 1.00 10.24 144 PHE A C 1
ATOM 549 O O . PHE A 1 101 ? -47.551 72.202 22.375 1.00 8.83 144 PHE A O 1
ATOM 557 N N . HIS A 1 102 ? -46.506 72.477 20.450 1.00 10.39 145 HIS A N 1
ATOM 558 C CA . HIS A 1 102 ? -45.330 71.722 20.779 1.00 10.47 145 HIS A CA 1
ATOM 559 C C . HIS A 1 102 ? -44.155 72.528 20.262 1.00 9.89 145 HIS A C 1
ATOM 560 O O . HIS A 1 102 ? -44.010 72.648 19.066 1.00 10.06 145 HIS A O 1
ATOM 567 N N . ASN A 1 103 ? -43.371 73.101 21.172 1.00 9.66 146 ASN A N 1
ATOM 568 C CA . ASN A 1 103 ? -42.168 73.878 20.843 1.00 10.07 146 ASN A CA 1
ATOM 569 C C . ASN A 1 103 ? -42.519 74.967 19.835 1.00 10.66 146 ASN A C 1
ATOM 570 O O . ASN A 1 103 ? -41.875 75.066 18.836 1.00 9.77 146 ASN A O 1
ATOM 575 N N . GLU A 1 104 ? -43.520 75.778 20.183 1.00 10.55 147 GLU A N 1
ATOM 576 C CA . GLU A 1 104 ? -43.917 76.978 19.459 1.00 10.48 147 GLU A CA 1
ATOM 577 C C . GLU A 1 104 ? -43.005 78.138 19.844 1.00 10.64 147 GLU A C 1
ATOM 578 O O . GLU A 1 104 ? -42.515 78.192 20.987 1.00 10.81 147 GLU A O 1
ATOM 584 N N . ALA A 1 105 ? -42.668 79.000 18.871 1.00 10.67 148 ALA A N 1
ATOM 585 C CA . ALA A 1 105 ? -41.971 80.241 19.203 1.00 10.45 148 ALA A CA 1
ATOM 586 C C . ALA A 1 105 ? -42.855 81.029 20.188 1.00 10.78 148 ALA A C 1
ATOM 587 O O . ALA A 1 105 ? -44.058 81.209 19.924 1.00 11.70 148 ALA A O 1
ATOM 589 N N . ARG A 1 106 ? -42.266 81.496 21.310 1.00 10.53 149 ARG A N 1
ATOM 590 C CA . ARG A 1 106 ? -42.989 82.320 22.339 1.00 10.44 149 ARG A CA 1
ATOM 591 C C . ARG A 1 106 ? -43.721 83.515 21.707 1.00 9.72 149 ARG A C 1
ATOM 592 O O . ARG A 1 106 ? -44.898 83.732 21.979 1.00 9.65 149 ARG A O 1
ATOM 600 N N . SER A 1 107 ? -43.097 84.231 20.753 1.00 10.19 150 SER A N 1
ATOM 601 C CA . SER A 1 107 ? -43.737 85.404 20.191 1.00 9.79 150 SER A CA 1
ATOM 602 C C . SER A 1 107 ? -45.015 85.000 19.447 1.00 9.07 150 SER A C 1
ATOM 603 O O . SER A 1 107 ? -46.058 85.657 19.596 1.00 9.27 150 SER A O 1
ATOM 606 N N . ALA A 1 108 ? -44.951 83.912 18.672 1.00 9.07 151 ALA A N 1
ATOM 607 C CA . ALA A 1 108 ? -46.088 83.473 17.851 1.00 8.82 151 ALA A CA 1
ATOM 608 C C . ALA A 1 108 ? -47.232 82.930 18.736 1.00 8.79 151 ALA A C 1
ATOM 609 O O . ALA A 1 108 ? -48.375 83.244 18.512 1.00 8.77 151 ALA A O 1
ATOM 611 N N . LEU A 1 109 ? -46.912 82.147 19.761 1.00 8.87 152 LEU A N 1
ATOM 612 C CA . LEU A 1 109 ? -47.891 81.647 20.663 1.00 9.85 152 LEU A CA 1
ATOM 613 C C . LEU A 1 109 ? -48.580 82.819 21.378 1.00 10.26 152 LEU A C 1
ATOM 614 O O . LEU A 1 109 ? -49.812 82.857 21.432 1.00 11.54 152 LEU A O 1
ATOM 619 N N . LEU A 1 110 ? -47.808 83.758 21.927 1.00 9.24 153 LEU A N 1
ATOM 620 C CA . LEU A 1 110 ? -48.416 84.892 22.662 1.00 9.46 153 LEU A CA 1
ATOM 621 C C . LEU A 1 110 ? -49.355 85.694 21.734 1.00 9.48 153 LEU A C 1
ATOM 622 O O . LEU A 1 110 ? -50.467 86.091 22.106 1.00 10.23 153 LEU A O 1
ATOM 627 N N . ARG A 1 111 ? -48.876 85.986 20.519 1.00 9.19 154 ARG A N 1
ATOM 628 C CA . ARG A 1 111 ? -49.616 86.754 19.556 1.00 10.22 154 ARG A CA 1
ATOM 629 C C . ARG A 1 111 ? -50.904 86.018 19.173 1.00 9.68 154 ARG A C 1
ATOM 630 O O . ARG A 1 111 ? -51.962 86.644 18.947 1.00 10.57 154 ARG A O 1
ATOM 638 N N . THR A 1 112 ? -50.878 84.692 19.143 1.00 9.06 155 THR A N 1
ATOM 639 C CA . THR A 1 112 ? -52.148 83.988 18.909 1.00 8.95 155 THR A CA 1
ATOM 640 C C . THR A 1 112 ? -53.153 84.303 20.021 1.00 9.57 155 THR A C 1
ATOM 641 O O . THR A 1 112 ? -54.299 84.651 19.760 1.00 10.96 155 THR A O 1
ATOM 645 N N . VAL A 1 113 ? -52.726 84.120 21.260 1.00 8.96 156 VAL A N 1
ATOM 646 C CA . VAL A 1 113 ? -53.565 84.331 22.450 1.00 9.32 156 VAL A CA 1
ATOM 647 C C . VAL A 1 113 ? -54.121 85.755 22.437 1.00 9.95 156 VAL A C 1
ATOM 648 O O . VAL A 1 113 ? -55.353 85.951 22.561 1.00 9.67 156 VAL A O 1
ATOM 652 N N . VAL A 1 114 ? -53.230 86.736 22.321 1.00 10.09 157 VAL A N 1
ATOM 653 C CA . VAL A 1 114 ? -53.641 88.133 22.288 1.00 11.32 157 VAL A CA 1
ATOM 654 C C . VAL A 1 114 ? -54.608 88.408 21.110 1.00 10.80 157 VAL A C 1
ATOM 655 O O . VAL A 1 114 ? -55.588 89.138 21.277 1.00 10.46 157 VAL A O 1
ATOM 659 N N . SER A 1 115 ? -54.392 87.825 19.927 1.00 11.83 158 SER A N 1
ATOM 660 C CA . SER A 1 115 ? -55.333 88.122 18.795 1.00 12.32 158 SER A CA 1
ATOM 661 C C . SER A 1 115 ? -56.749 87.658 19.168 1.00 11.08 158 SER A C 1
ATOM 662 O O . SER A 1 115 ? -57.758 88.336 18.878 1.00 10.80 158 SER A O 1
ATOM 665 N N . VAL A 1 116 ? -56.828 86.535 19.894 1.00 11.40 159 VAL A N 1
ATOM 666 C CA . VAL A 1 116 ? -58.098 86.020 20.318 1.00 10.74 159 VAL A CA 1
ATOM 667 C C . VAL A 1 116 ? -58.736 87.014 21.288 1.00 11.24 159 VAL A C 1
ATOM 668 O O . VAL A 1 116 ? -59.929 87.365 21.173 1.00 11.12 159 VAL A O 1
ATOM 672 N N . LEU A 1 117 ? -57.944 87.452 22.275 1.00 12.02 160 LEU A N 1
ATOM 673 C CA . LEU A 1 117 ? -58.495 88.279 23.374 1.00 12.18 160 LEU A CA 1
ATOM 674 C C . LEU A 1 117 ? -58.867 89.682 22.872 1.00 11.75 160 LEU A C 1
ATOM 675 O O . LEU A 1 117 ? -59.864 90.230 23.302 1.00 10.52 160 LEU A O 1
ATOM 680 N N . LYS A 1 118 ? -58.080 90.229 21.943 1.00 11.66 161 LYS A N 1
ATOM 681 C CA . LYS A 1 118 ? -58.288 91.566 21.459 1.00 13.06 161 LYS A CA 1
ATOM 682 C C . LYS A 1 118 ? -59.389 91.589 20.381 1.00 13.87 161 LYS A C 1
ATOM 683 O O . LYS A 1 118 ? -60.140 92.550 20.312 1.00 12.44 161 LYS A O 1
ATOM 689 N N . LYS A 1 119 ? -59.497 90.559 19.537 1.00 12.58 162 LYS A N 1
ATOM 690 C CA . LYS A 1 119 ? -60.393 90.673 18.386 1.00 13.64 162 LYS A CA 1
ATOM 691 C C . LYS A 1 119 ? -61.738 89.988 18.580 1.00 12.60 162 LYS A C 1
ATOM 692 O O . LYS A 1 119 ? -62.646 90.144 17.694 1.00 14.12 162 LYS A O 1
ATOM 698 N N . SER A 1 120 ? -61.925 89.349 19.729 1.00 11.67 163 SER A N 1
ATOM 699 C CA . SER A 1 120 ? -63.165 88.641 20.063 1.00 11.75 163 SER A CA 1
ATOM 700 C C . SER A 1 120 ? -63.929 89.477 21.093 1.00 12.36 163 SER A C 1
ATOM 701 O O . SER A 1 120 ? -63.335 89.999 22.064 1.00 11.74 163 SER A O 1
ATOM 704 N N . PRO A 1 121 ? -65.272 89.587 21.002 1.00 14.12 164 PRO A N 1
ATOM 705 C CA . PRO A 1 121 ? -66.016 90.233 22.085 1.00 14.56 164 PRO A CA 1
ATOM 706 C C . PRO A 1 121 ? -65.732 89.410 23.345 1.00 13.51 164 PRO A C 1
ATOM 707 O O . PRO A 1 121 ? -65.829 88.167 23.354 1.00 11.30 164 PRO A O 1
ATOM 711 N N . PRO A 1 122 ? -65.334 90.064 24.463 1.00 14.76 165 PRO A N 1
ATOM 712 C CA . PRO A 1 122 ? -65.048 89.331 25.694 1.00 14.91 165 PRO A CA 1
ATOM 713 C C . PRO A 1 122 ? -66.123 88.356 26.174 1.00 15.29 165 PRO A C 1
ATOM 714 O O . PRO A 1 122 ? -65.781 87.277 26.646 1.00 15.34 165 PRO A O 1
ATOM 718 N N . HIS A 1 123 ? -67.402 88.698 26.012 1.00 15.36 166 HIS A N 1
ATOM 719 C CA . HIS A 1 123 ? -68.501 87.818 26.508 1.00 16.57 166 HIS A CA 1
ATOM 720 C C . HIS A 1 123 ? -68.641 86.507 25.714 1.00 14.78 166 HIS A C 1
ATOM 721 O O . HIS A 1 123 ? -69.330 85.604 26.188 1.00 14.12 166 HIS A O 1
ATOM 728 N N . LEU A 1 124 ? -67.969 86.399 24.551 1.00 13.26 167 LEU A N 1
ATOM 729 C CA . LEU A 1 124 ? -68.001 85.182 23.753 1.00 13.20 167 LEU A CA 1
ATOM 730 C C . LEU A 1 124 ? -66.739 84.328 23.994 1.00 12.37 167 LEU A C 1
ATOM 731 O O . LEU A 1 124 ? -66.678 83.136 23.561 1.00 11.44 167 LEU A O 1
ATOM 736 N N . ILE A 1 125 ? -65.798 84.831 24.806 1.00 11.85 168 ILE A N 1
ATOM 737 C CA . ILE A 1 125 ? -64.616 84.051 25.128 1.00 11.87 168 ILE A CA 1
ATOM 738 C C . ILE A 1 125 ? -64.760 83.577 26.567 1.00 12.62 168 ILE A C 1
ATOM 739 O O . ILE A 1 125 ? -64.552 84.360 27.503 1.00 12.51 168 ILE A O 1
ATOM 744 N N . LYS A 1 126 ? -65.139 82.306 26.715 1.00 12.56 169 LYS A N 1
ATOM 745 C CA . LYS A 1 126 ? -65.259 81.689 28.039 1.00 12.99 169 LYS A CA 1
ATOM 746 C C . LYS A 1 126 ? -63.850 81.527 28.621 1.00 12.06 169 LYS A C 1
ATOM 747 O O . LYS A 1 126 ? -63.576 81.806 29.797 1.00 11.16 169 LYS A O 1
ATOM 753 N N . GLU A 1 127 ? -62.938 81.016 27.790 1.00 11.06 170 GLU A N 1
ATOM 754 C CA . GLU A 1 127 ? -61.617 80.649 28.262 1.00 10.82 170 GLU A CA 1
ATOM 755 C C . GLU A 1 127 ? -60.768 80.362 27.032 1.00 10.03 170 GLU A C 1
ATOM 756 O O . GLU A 1 127 ? -61.311 80.038 25.978 1.00 8.45 170 GLU A O 1
ATOM 762 N N . ILE A 1 128 ? -59.460 80.487 27.195 1.00 10.12 171 ILE A N 1
ATOM 763 C CA . ILE A 1 128 ? -58.526 80.004 26.246 1.00 10.27 171 ILE A CA 1
ATOM 764 C C . ILE A 1 128 ? -57.748 78.869 26.921 1.00 9.93 171 ILE A C 1
ATOM 765 O O . ILE A 1 128 ? -57.031 79.100 27.898 1.00 8.98 171 ILE A O 1
ATOM 770 N N . ILE A 1 129 ? -57.890 77.657 26.380 1.00 9.50 172 ILE A N 1
ATOM 771 C CA . ILE A 1 129 ? -57.200 76.506 26.920 1.00 10.34 172 ILE A CA 1
ATOM 772 C C . ILE A 1 129 ? -55.943 76.257 26.072 1.00 10.37 172 ILE A C 1
ATOM 773 O O . ILE A 1 129 ? -56.084 75.835 24.916 1.00 11.23 172 ILE A O 1
ATOM 778 N N . LEU A 1 130 ? -54.750 76.501 26.625 1.00 9.79 173 LEU A N 1
ATOM 779 C CA . LEU A 1 130 ? -53.491 76.073 25.978 1.00 9.96 173 LEU A CA 1
ATOM 780 C C . LEU A 1 130 ? -53.131 74.654 26.432 1.00 10.05 173 LEU A C 1
ATOM 781 O O . LEU A 1 130 ? -52.897 74.443 27.610 1.00 10.18 173 LEU A O 1
ATOM 786 N N . VAL A 1 131 ? -52.954 73.744 25.455 1.00 9.63 174 VAL A N 1
ATOM 787 C CA . VAL A 1 131 ? -52.500 72.393 25.676 1.00 9.19 174 VAL A CA 1
ATOM 788 C C . VAL A 1 131 ? -51.046 72.324 25.199 1.00 8.79 174 VAL A C 1
ATOM 789 O O . VAL A 1 131 ? -50.747 72.329 24.002 1.00 8.25 174 VAL A O 1
ATOM 793 N N . ASP A 1 132 ? -50.162 72.323 26.183 1.00 8.52 175 ASP A N 1
ATOM 794 C CA . ASP A 1 132 ? -48.728 72.252 26.006 1.00 9.58 175 ASP A CA 1
ATOM 795 C C . ASP A 1 132 ? -48.369 70.788 25.803 1.00 9.21 175 ASP A C 1
ATOM 796 O O . ASP A 1 132 ? -48.326 70.010 26.786 1.00 9.02 175 ASP A O 1
ATOM 801 N N . ASP A 1 133 ? -48.113 70.421 24.544 1.00 9.55 176 ASP A N 1
ATOM 802 C CA . ASP A 1 133 ? -47.951 69.022 24.195 1.00 9.51 176 ASP A CA 1
ATOM 803 C C . ASP A 1 133 ? -46.479 68.639 24.417 1.00 9.43 176 ASP A C 1
ATOM 804 O O . ASP A 1 133 ? -45.729 68.436 23.452 1.00 8.54 176 ASP A O 1
ATOM 809 N N . TYR A 1 134 ? -46.077 68.641 25.698 1.00 10.32 177 TYR A N 1
ATOM 810 C CA . TYR A 1 134 ? -44.734 68.162 26.110 1.00 11.20 177 TYR A CA 1
ATOM 811 C C . TYR A 1 134 ? -43.627 68.997 25.446 1.00 10.55 177 TYR A C 1
ATOM 812 O O . TYR A 1 134 ? -42.634 68.478 24.910 1.00 10.79 177 TYR A O 1
ATOM 821 N N . SER A 1 135 ? -43.788 70.323 25.521 1.00 10.95 178 SER A N 1
ATOM 822 C CA . SER A 1 135 ? -42.795 71.222 25.004 1.00 10.37 178 SER A CA 1
ATOM 823 C C . SER A 1 135 ? -41.513 71.045 25.824 1.00 11.26 178 SER A C 1
ATOM 824 O O . SER A 1 135 ? -41.542 70.793 27.040 1.00 10.68 178 SER A O 1
ATOM 827 N N . ASN A 1 136 ? -40.393 71.271 25.138 1.00 12.51 179 ASN A N 1
ATOM 828 C CA . ASN A 1 136 ? -39.043 71.271 25.770 1.00 13.30 179 ASN A CA 1
ATOM 829 C C . ASN A 1 136 ? -39.005 72.129 27.035 1.00 14.26 179 ASN A C 1
ATOM 830 O O . ASN A 1 136 ? -38.526 71.696 28.120 1.00 12.48 179 ASN A O 1
ATOM 835 N N . ASP A 1 137 ? -39.533 73.354 26.920 1.00 14.88 180 ASP A N 1
ATOM 836 C CA . ASP A 1 137 ? -39.459 74.339 28.014 1.00 15.70 180 ASP A CA 1
ATOM 837 C C . ASP A 1 137 ? -40.859 74.579 28.570 1.00 14.64 180 ASP A C 1
ATOM 838 O O . ASP A 1 137 ? -41.640 75.241 27.897 1.00 13.20 180 ASP A O 1
ATOM 843 N N . PRO A 1 138 ? -41.207 74.100 29.787 1.00 13.98 181 PRO A N 1
ATOM 844 C CA . PRO A 1 138 ? -42.565 74.255 30.312 1.00 15.01 181 PRO A CA 1
ATOM 845 C C . PRO A 1 138 ? -42.948 75.704 30.626 1.00 13.83 181 PRO A C 1
ATOM 846 O O . PRO A 1 138 ? -44.117 75.979 30.718 1.00 12.79 181 PRO A O 1
ATOM 850 N N . GLU A 1 139 ? -41.977 76.611 30.742 1.00 14.52 182 GLU A N 1
ATOM 851 C CA . GLU A 1 139 ? -42.297 78.024 30.951 1.00 15.73 182 GLU A CA 1
ATOM 852 C C . GLU A 1 139 ? -42.966 78.633 29.704 1.00 14.21 182 GLU A C 1
ATOM 853 O O . GLU A 1 139 ? -43.573 79.664 29.824 1.00 12.84 182 GLU A O 1
ATOM 859 N N . ASP A 1 140 ? -42.767 78.078 28.500 1.00 13.13 183 ASP A N 1
ATOM 860 C CA . ASP A 1 140 ? -43.390 78.733 27.312 1.00 12.88 183 ASP A CA 1
ATOM 861 C C . ASP A 1 140 ? -44.880 78.876 27.622 1.00 12.52 183 ASP A C 1
ATOM 862 O O . ASP A 1 140 ? -45.520 79.904 27.407 1.00 12.35 183 ASP A O 1
ATOM 867 N N . GLY A 1 141 ? -45.447 77.784 28.127 1.00 12.53 184 GLY A N 1
ATOM 868 C CA . GLY A 1 141 ? -46.838 77.754 28.476 1.00 12.31 184 GLY A CA 1
ATOM 869 C C . GLY A 1 141 ? -47.125 78.320 29.836 1.00 13.10 184 GLY A C 1
ATOM 870 O O . GLY A 1 141 ? -48.057 79.085 29.958 1.00 13.46 184 GLY A O 1
ATOM 871 N N . ALA A 1 142 ? -46.369 77.900 30.862 1.00 14.08 185 ALA A N 1
ATOM 872 C CA . ALA A 1 142 ? -46.679 78.327 32.268 1.00 15.17 185 ALA A CA 1
ATOM 873 C C . ALA A 1 142 ? -46.737 79.852 32.392 1.00 15.70 185 ALA A C 1
ATOM 874 O O . ALA A 1 142 ? -47.625 80.363 33.073 1.00 16.77 185 ALA A O 1
ATOM 876 N N . LEU A 1 143 ? -45.823 80.562 31.733 1.00 14.99 186 LEU A N 1
ATOM 877 C CA . LEU A 1 143 ? -45.752 82.020 31.887 1.00 15.55 186 LEU A CA 1
ATOM 878 C C . LEU A 1 143 ? -47.012 82.715 31.338 1.00 15.29 186 LEU A C 1
ATOM 879 O O . LEU A 1 143 ? -47.427 83.757 31.893 1.00 17.53 186 LEU A O 1
ATOM 884 N N . LEU A 1 144 ? -47.653 82.131 30.309 1.00 14.68 187 LEU A N 1
ATOM 885 C CA . LEU A 1 144 ? -48.881 82.679 29.720 1.00 13.68 187 LEU A CA 1
ATOM 886 C C . LEU A 1 144 ? -50.085 82.472 30.648 1.00 13.96 187 LEU A C 1
ATOM 887 O O . LEU A 1 144 ? -51.129 83.113 30.441 1.00 12.83 187 LEU A O 1
ATOM 892 N N . GLY A 1 145 ? -49.946 81.543 31.610 1.00 14.60 188 GLY A N 1
ATOM 893 C CA . GLY A 1 145 ? -50.987 81.218 32.593 1.00 15.04 188 GLY A CA 1
ATOM 894 C C . GLY A 1 145 ? -51.351 82.414 33.457 1.00 15.64 188 GLY A C 1
ATOM 895 O O . GLY A 1 145 ? -52.412 82.401 34.107 1.00 14.53 188 GLY A O 1
ATOM 896 N N . LYS A 1 146 ? -50.477 83.436 33.449 1.00 14.38 189 LYS A N 1
ATOM 897 C CA . LYS A 1 146 ? -50.643 84.687 34.149 1.00 16.65 189 LYS A CA 1
ATOM 898 C C . LYS A 1 146 ? -51.820 85.479 33.536 1.00 16.95 189 LYS A C 1
ATOM 899 O O . LYS A 1 146 ? -52.455 86.301 34.200 1.00 18.31 189 LYS A O 1
ATOM 901 N N . ILE A 1 147 ? -52.110 85.256 32.249 1.00 16.49 190 ILE A N 1
ATOM 902 C CA . ILE A 1 147 ? -52.975 86.127 31.447 1.00 16.66 190 ILE A CA 1
ATOM 903 C C . ILE A 1 147 ? -54.451 85.767 31.666 1.00 17.07 190 ILE A C 1
ATOM 904 O O . ILE A 1 147 ? -54.791 84.608 31.700 1.00 15.60 190 ILE A O 1
ATOM 909 N N . GLU A 1 148 ? -55.299 86.806 31.783 1.00 18.65 191 GLU A N 1
ATOM 910 C CA . GLU A 1 148 ? -56.767 86.709 31.979 1.00 19.34 191 GLU A CA 1
ATOM 911 C C . GLU A 1 148 ? -57.268 85.683 30.982 1.00 15.84 191 GLU A C 1
ATOM 912 O O . GLU A 1 148 ? -56.948 85.784 29.808 1.00 14.63 191 GLU A O 1
ATOM 918 N N . LYS A 1 149 ? -58.026 84.715 31.497 1.00 14.94 192 LYS A N 1
ATOM 919 C CA . LYS A 1 149 ? -58.771 83.713 30.755 1.00 14.16 192 LYS A CA 1
ATOM 920 C C . LYS A 1 149 ? -57.927 82.569 30.181 1.00 13.16 192 LYS A C 1
ATOM 921 O O . LYS A 1 149 ? -58.501 81.642 29.588 1.00 13.00 192 LYS A O 1
ATOM 927 N N . VAL A 1 150 ? -56.626 82.556 30.401 1.00 11.69 193 VAL A N 1
ATOM 928 C CA . VAL A 1 150 ? -55.829 81.465 29.880 1.00 12.34 193 VAL A 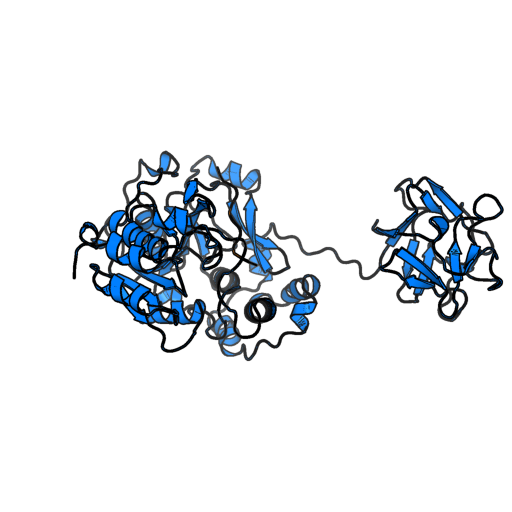CA 1
ATOM 929 C C . VAL A 1 150 ? -55.722 80.390 30.950 1.00 12.86 193 VAL A C 1
ATOM 930 O O . VAL A 1 150 ? -55.336 80.724 32.099 1.00 12.62 193 VAL A O 1
ATOM 934 N N . ARG A 1 151 ? -56.023 79.153 30.544 1.00 11.56 194 ARG A N 1
ATOM 935 C CA . ARG A 1 151 ? -55.814 77.919 31.310 1.00 13.09 194 ARG A CA 1
ATOM 936 C C . ARG A 1 151 ? -54.734 77.079 30.619 1.00 12.56 194 ARG A C 1
ATOM 937 O O . ARG A 1 151 ? -54.790 76.822 29.426 1.00 13.04 194 ARG A O 1
ATOM 945 N N . VAL A 1 152 ? -53.701 76.687 31.344 1.00 11.91 195 VAL A N 1
ATOM 946 C CA . VAL A 1 152 ? -52.616 75.892 30.754 1.00 12.06 195 VAL A CA 1
ATOM 947 C C . VAL A 1 152 ? -52.660 74.431 31.186 1.00 11.33 195 VAL A C 1
ATOM 948 O O . VAL A 1 152 ? -52.627 74.129 32.387 1.00 12.47 195 VAL A O 1
ATOM 952 N N . LEU A 1 153 ? -52.756 73.525 30.205 1.00 11.17 196 LEU A N 1
ATOM 953 C CA . LEU A 1 153 ? -52.749 72.067 30.445 1.00 12.28 196 LEU A CA 1
ATOM 954 C C . LEU A 1 153 ? -51.459 71.500 29.825 1.00 12.23 196 LEU A C 1
ATOM 955 O O . LEU A 1 153 ? -51.322 71.520 28.608 1.00 12.72 196 LEU A O 1
ATOM 960 N N . ARG A 1 154 ? -50.505 71.058 30.664 1.00 11.34 197 ARG A N 1
ATOM 961 C CA . ARG A 1 154 ? -49.268 70.485 30.097 1.00 11.48 197 ARG A CA 1
ATOM 962 C C . ARG A 1 154 ? -49.386 68.969 30.097 1.00 10.64 197 ARG A C 1
ATOM 963 O O . ARG A 1 154 ? -49.639 68.358 31.158 1.00 10.34 197 ARG A O 1
ATOM 971 N N . ASN A 1 155 ? -49.118 68.374 28.932 1.00 10.47 198 ASN A N 1
ATOM 972 C CA . ASN A 1 155 ? -49.100 66.930 28.796 1.00 11.50 198 ASN A CA 1
ATOM 973 C C . ASN A 1 155 ? -47.793 66.397 29.423 1.00 13.43 198 ASN A C 1
ATOM 974 O O . ASN A 1 155 ? -46.684 66.923 29.134 1.00 12.52 198 ASN A O 1
ATOM 979 N N . ASP A 1 156 ? -47.938 65.305 30.177 1.00 14.93 199 ASP A N 1
ATOM 980 C CA . ASP A 1 156 ? -46.859 64.631 30.914 1.00 16.48 199 ASP A CA 1
ATOM 981 C C . ASP A 1 156 ? -46.009 63.830 29.898 1.00 16.97 199 ASP A C 1
ATOM 982 O O . ASP A 1 156 ? -44.907 63.397 30.195 1.00 17.82 199 ASP A O 1
ATOM 987 N N . ARG A 1 157 ? -46.521 63.608 28.682 1.00 15.18 200 ARG A N 1
ATOM 988 C CA . ARG A 1 157 ? -45.739 62.982 27.610 1.00 15.87 200 ARG A CA 1
ATOM 989 C C . ARG A 1 157 ? -46.201 63.543 26.274 1.00 14.24 200 ARG A C 1
ATOM 990 O O . ARG A 1 157 ? -47.311 64.133 26.195 1.00 12.83 200 ARG A O 1
ATOM 998 N N . ARG A 1 158 ? -45.419 63.295 25.224 1.00 11.93 201 ARG A N 1
ATOM 999 C CA . ARG A 1 158 ? -45.848 63.685 23.862 1.00 11.84 201 ARG A CA 1
ATOM 1000 C C . ARG A 1 158 ? -47.125 62.917 23.522 1.00 12.28 201 ARG A C 1
ATOM 1001 O O . ARG A 1 158 ? -47.134 61.656 23.579 1.00 11.28 201 ARG A O 1
ATOM 1009 N N . GLU A 1 159 ? -48.157 63.685 23.103 1.00 10.90 202 GLU A N 1
ATOM 1010 C CA . GLU A 1 159 ? -49.506 63.154 22.793 1.00 10.56 202 GLU A CA 1
ATOM 1011 C C . GLU A 1 159 ? -49.892 63.402 21.339 1.00 9.41 202 GLU A C 1
ATOM 1012 O O . GLU A 1 159 ? -50.632 62.615 20.797 1.00 9.35 202 GLU A O 1
ATOM 1018 N N . GLY A 1 160 ? -49.358 64.453 20.708 1.00 9.74 203 GLY A N 1
ATOM 1019 C CA . GLY A 1 160 ? -49.685 64.797 19.346 1.00 9.31 203 GLY A CA 1
ATOM 1020 C C . GLY A 1 160 ? -50.924 65.685 19.316 1.00 9.83 203 GLY A C 1
ATOM 1021 O O . GLY A 1 160 ? -51.594 65.871 20.320 1.00 9.24 203 GLY A O 1
ATOM 1022 N N . LEU A 1 161 ? -51.216 66.273 18.155 1.00 9.36 204 LEU A N 1
ATOM 1023 C CA . LEU A 1 161 ? -52.277 67.276 18.118 1.00 9.73 204 LEU A CA 1
ATOM 1024 C C . LEU A 1 161 ? -53.692 66.718 18.363 1.00 9.05 204 LEU A C 1
ATOM 1025 O O . LEU A 1 161 ? -54.514 67.437 18.943 1.00 7.81 204 LEU A O 1
ATOM 1030 N N . MET A 1 162 ? -53.957 65.472 17.959 1.00 9.24 205 MET A N 1
ATOM 1031 C CA . MET A 1 162 ? -55.261 64.896 18.027 1.00 9.90 205 MET A CA 1
ATOM 1032 C C . MET A 1 162 ? -55.623 64.662 19.499 1.00 9.42 205 MET A C 1
ATOM 1033 O O . MET A 1 162 ? -56.663 65.130 19.978 1.00 9.09 205 MET A O 1
ATOM 1038 N N . ARG A 1 163 ? -54.778 63.923 20.211 1.00 8.77 206 ARG A N 1
ATOM 1039 C CA . ARG A 1 163 ? -55.077 63.631 21.578 1.00 8.86 206 ARG A CA 1
ATOM 1040 C C . ARG A 1 163 ? -54.999 64.916 22.403 1.00 8.44 206 ARG A C 1
ATOM 1041 O O . ARG A 1 163 ? -55.665 65.011 23.389 1.00 8.02 206 ARG A O 1
ATOM 1049 N N . SER A 1 164 ? -54.130 65.845 22.014 1.00 8.65 207 SER A N 1
ATOM 1050 C CA . SER A 1 164 ? -53.984 67.128 22.719 1.00 8.66 207 SER A CA 1
ATOM 1051 C C . SER A 1 164 ? -55.285 67.945 22.552 1.00 8.76 207 SER A C 1
ATOM 1052 O O . SER A 1 164 ? -55.810 68.567 23.544 1.00 7.76 207 SER A O 1
ATOM 1055 N N . ARG A 1 165 ? -55.839 67.932 21.312 1.00 8.58 208 ARG A N 1
ATOM 1056 C CA . ARG A 1 165 ? -57.093 68.642 21.080 1.00 9.00 208 ARG A CA 1
ATOM 1057 C C . ARG A 1 165 ? -58.232 68.004 21.875 1.00 8.93 208 ARG A C 1
ATOM 1058 O O . ARG A 1 165 ? -59.075 68.736 22.382 1.00 8.81 208 ARG A O 1
ATOM 1066 N N . VAL A 1 166 ? -58.238 66.682 21.992 1.00 8.89 209 VAL A N 1
ATOM 1067 C CA . VAL A 1 166 ? -59.384 66.008 22.744 1.00 8.90 209 VAL A CA 1
ATOM 1068 C C . VAL A 1 166 ? -59.254 66.316 24.230 1.00 9.05 209 VAL A C 1
ATOM 1069 O O . VAL A 1 166 ? -60.245 66.535 24.883 1.00 8.84 209 VAL A O 1
ATOM 1073 N N . ARG A 1 167 ? -58.009 66.435 24.711 1.00 8.55 210 ARG A N 1
ATOM 1074 C CA . ARG A 1 167 ? -57.752 66.855 26.066 1.00 9.22 210 ARG A CA 1
ATOM 1075 C C . ARG A 1 167 ? -58.328 68.243 26.341 1.00 9.10 210 ARG A C 1
ATOM 1076 O O . ARG A 1 167 ? -59.122 68.419 27.275 1.00 9.32 210 ARG A O 1
ATOM 1084 N N . GLY A 1 168 ? -57.990 69.231 25.514 1.00 9.07 211 GLY A N 1
ATOM 1085 C CA . GLY A 1 168 ? -58.573 70.554 25.651 1.00 9.39 211 GLY A CA 1
ATOM 1086 C C . GLY A 1 168 ? -60.083 70.525 25.562 1.00 9.58 211 GLY A C 1
ATOM 1087 O O . GLY A 1 168 ? -60.792 71.183 26.351 1.00 10.15 211 GLY A O 1
ATOM 1088 N N . ALA A 1 169 ? -60.608 69.765 24.609 1.00 9.48 212 ALA A N 1
ATOM 1089 C CA . ALA A 1 169 ? -62.063 69.767 24.347 1.00 9.96 212 ALA A CA 1
ATOM 1090 C C . ALA A 1 169 ? -62.847 69.165 25.529 1.00 10.49 212 ALA A C 1
ATOM 1091 O O . ALA A 1 169 ? -63.878 69.724 25.934 1.00 10.36 212 ALA A O 1
ATOM 1093 N N . ASP A 1 170 ? -62.336 68.079 26.086 1.00 11.19 213 ASP A N 1
ATOM 1094 C CA . ASP A 1 170 ? -62.864 67.434 27.320 1.00 13.50 213 ASP A CA 1
ATOM 1095 C C . ASP A 1 170 ? -62.790 68.412 28.519 1.00 15.24 213 ASP A C 1
ATOM 1096 O O . ASP A 1 170 ? -63.606 68.356 29.447 1.00 15.72 213 ASP A O 1
ATOM 1101 N N . ALA A 1 171 ? -61.796 69.297 28.552 1.00 13.53 214 ALA A N 1
ATOM 1102 C CA . ALA A 1 171 ? -61.668 70.236 29.691 1.00 14.71 214 ALA A CA 1
ATOM 1103 C C . ALA A 1 171 ? -62.535 71.505 29.466 1.00 14.22 214 ALA A C 1
ATOM 1104 O O . ALA A 1 171 ? -62.698 72.340 30.361 1.00 16.34 214 ALA A O 1
ATOM 1106 N N . ALA A 1 172 ? -63.054 71.700 28.254 1.00 14.16 215 ALA A N 1
ATOM 1107 C CA . ALA A 1 172 ? -63.769 72.949 27.920 1.00 14.86 215 ALA A CA 1
ATOM 1108 C C . ALA A 1 172 ? -65.082 73.047 28.722 1.00 13.81 215 ALA A C 1
ATOM 1109 O O . ALA A 1 172 ? -65.885 72.078 28.764 1.00 12.92 215 ALA A O 1
ATOM 1111 N N . GLN A 1 173 ? -65.380 74.250 29.184 1.00 14.28 216 GLN A N 1
ATOM 1112 C CA . GLN A 1 173 ? -66.609 74.502 29.911 1.00 14.72 216 GLN A CA 1
ATOM 1113 C C . GLN A 1 173 ? -67.713 75.043 29.010 1.00 15.00 216 GLN A C 1
ATOM 1114 O O . GLN A 1 173 ? -68.880 74.983 29.405 1.00 14.29 216 GLN A O 1
ATOM 1120 N N . ALA A 1 174 ? -67.377 75.640 27.861 1.00 12.24 217 ALA A N 1
ATOM 1121 C CA . ALA A 1 174 ? -68.431 76.277 27.030 1.00 12.26 217 ALA A CA 1
ATOM 1122 C C . ALA A 1 174 ? -69.176 75.246 26.150 1.00 12.86 217 ALA A C 1
ATOM 1123 O O . ALA A 1 174 ? -68.827 74.082 26.033 1.00 13.12 217 ALA A O 1
ATOM 1125 N N . LYS A 1 175 ? -70.205 75.715 25.444 1.00 12.91 218 LYS A N 1
ATOM 1126 C CA . LYS A 1 175 ? -71.061 74.866 24.634 1.00 14.99 218 LYS A CA 1
ATOM 1127 C C . LYS A 1 175 ? -70.511 74.692 23.203 1.00 11.40 218 LYS A C 1
ATOM 1128 O O . LYS A 1 175 ? -70.983 73.853 22.475 1.00 9.15 218 LYS A O 1
ATOM 1134 N N . VAL A 1 176 ? -69.554 75.531 22.815 1.00 11.29 219 VAL A N 1
ATOM 1135 C CA . VAL A 1 176 ? -68.975 75.588 21.457 1.00 10.44 219 VAL A CA 1
ATOM 1136 C C . VAL A 1 176 ? -67.451 75.605 21.600 1.00 10.46 219 VAL A C 1
ATOM 1137 O O . VAL A 1 176 ? -66.877 76.353 22.468 1.00 9.05 219 VAL A O 1
ATOM 1141 N N . LEU A 1 177 ? -66.805 74.734 20.803 1.00 9.41 220 LEU A N 1
ATOM 1142 C CA . LEU A 1 177 ? -65.354 74.640 20.674 1.00 9.86 220 LEU A CA 1
ATOM 1143 C C . LEU A 1 177 ? -64.843 75.446 19.485 1.00 9.96 220 LEU A C 1
ATOM 1144 O O . LEU A 1 177 ? -65.374 75.398 18.357 1.00 11.92 220 LEU A O 1
ATOM 1149 N N . THR A 1 178 ? -63.732 76.109 19.729 1.00 9.75 221 THR A N 1
ATOM 1150 C CA . THR A 1 178 ? -62.909 76.688 18.691 1.00 9.67 221 THR A CA 1
ATOM 1151 C C . THR A 1 178 ? -61.490 76.114 18.833 1.00 9.69 221 THR A C 1
ATOM 1152 O O . THR A 1 178 ? -60.927 76.176 19.893 1.00 10.01 221 THR A O 1
ATOM 1156 N N . PHE A 1 179 ? -60.965 75.553 17.755 1.00 8.57 222 PHE A N 1
ATOM 1157 C CA . PHE A 1 179 ? -59.598 75.053 17.691 1.00 9.27 222 PHE A CA 1
ATOM 1158 C C . PHE A 1 179 ? -58.808 76.019 16.804 1.00 8.28 222 PHE A C 1
ATOM 1159 O O . PHE A 1 179 ? -59.283 76.398 15.762 1.00 7.89 222 PHE A O 1
ATOM 1167 N N . LEU A 1 180 ? -57.610 76.420 17.243 1.00 8.89 223 LEU A N 1
ATOM 1168 C CA . LEU A 1 180 ? -56.723 77.228 16.426 1.00 9.10 223 LEU A CA 1
ATOM 1169 C C . LEU A 1 180 ? -55.341 76.595 16.572 1.00 9.45 223 LEU A C 1
ATOM 1170 O O . LEU A 1 180 ? -55.004 76.124 17.686 1.00 10.34 223 LEU A O 1
ATOM 1175 N N . ASP A 1 181 ? -54.520 76.720 15.547 1.00 8.81 224 ASP A N 1
ATOM 1176 C CA . ASP A 1 181 ? -53.103 76.418 15.689 1.00 8.75 224 ASP A CA 1
ATOM 1177 C C . ASP A 1 181 ? -52.436 77.538 16.529 1.00 8.82 224 ASP A C 1
ATOM 1178 O O . ASP A 1 181 ? -52.957 78.631 16.695 1.00 8.84 224 ASP A O 1
ATOM 1183 N N . SER A 1 182 ? -51.215 77.279 16.975 1.00 8.59 225 SER A N 1
ATOM 1184 C CA . SER A 1 182 ? -50.493 78.135 17.882 1.00 8.35 225 SER A CA 1
ATOM 1185 C C . SER A 1 182 ? -49.684 79.245 17.198 1.00 8.51 225 SER A C 1
ATOM 1186 O O . SER A 1 182 ? -48.836 79.865 17.855 1.00 8.95 225 SER A O 1
ATOM 1189 N N . HIS A 1 183 ? -49.910 79.518 15.899 1.00 8.40 226 HIS A N 1
ATOM 1190 C CA . HIS A 1 183 ? -49.270 80.605 15.189 1.00 8.33 226 HIS A CA 1
ATOM 1191 C C . HIS A 1 183 ? -50.305 81.227 14.241 1.00 8.86 226 HIS A C 1
ATOM 1192 O O . HIS A 1 183 ? -50.140 81.268 12.964 1.00 8.98 226 HIS A O 1
ATOM 1199 N N . CYS A 1 184 ? -51.365 81.737 14.863 1.00 9.30 227 CYS A N 1
ATOM 1200 C CA . CYS A 1 184 ? -52.491 82.312 14.123 1.00 9.58 227 CYS A CA 1
ATOM 1201 C C . CYS A 1 184 ? -52.688 83.762 14.559 1.00 9.86 227 CYS A C 1
ATOM 1202 O O . CYS A 1 184 ? -52.216 84.175 15.630 1.00 9.53 227 CYS A O 1
ATOM 1205 N N . GLU A 1 185 ? -53.350 84.557 13.697 1.00 9.60 228 GLU A N 1
ATOM 1206 C CA . GLU A 1 185 ? -53.728 85.912 14.061 1.00 9.88 228 GLU A CA 1
ATOM 1207 C C . GLU A 1 185 ? -55.143 86.145 13.547 1.00 9.42 228 GLU A C 1
ATOM 1208 O O . GLU A 1 185 ? -55.399 86.144 12.328 1.00 9.52 228 GLU A O 1
ATOM 1214 N N . CYS A 1 186 ? -56.053 86.249 14.504 1.00 9.69 229 CYS A N 1
ATOM 1215 C CA . CYS A 1 186 ? -57.450 86.532 14.253 1.00 9.98 229 CYS A CA 1
ATOM 1216 C C . CYS A 1 186 ? -57.655 87.968 13.776 1.00 10.24 229 CYS A C 1
ATOM 1217 O O . CYS A 1 186 ? -56.950 88.882 14.218 1.00 12.57 229 CYS A O 1
ATOM 1220 N N . ASN A 1 187 ? -58.609 88.154 12.864 1.00 10.04 230 ASN A N 1
ATOM 1221 C CA . ASN A 1 187 ? -58.913 89.477 12.269 1.00 9.95 230 ASN A CA 1
ATOM 1222 C C . ASN A 1 187 ? -60.235 89.994 12.842 1.00 9.77 230 ASN A C 1
ATOM 1223 O O . ASN A 1 187 ? -60.919 89.326 13.715 1.00 9.55 230 ASN A O 1
ATOM 1228 N N . GLU A 1 188 ? -60.634 91.162 12.324 1.00 10.38 231 GLU A N 1
ATOM 1229 C CA . GLU A 1 188 ? -61.794 91.893 12.749 1.00 11.29 231 GLU A CA 1
ATOM 1230 C C . GLU A 1 188 ? -63.052 91.010 12.688 1.00 10.95 231 GLU A C 1
ATOM 1231 O O . GLU A 1 188 ? -63.405 90.518 11.622 1.00 11.10 231 GLU A O 1
ATOM 1237 N N . HIS A 1 189 ? -63.780 90.900 13.809 1.00 10.87 232 HIS A N 1
ATOM 1238 C CA . HIS A 1 189 ? -65.057 90.164 13.890 1.00 10.86 232 HIS A CA 1
ATOM 1239 C C . HIS A 1 189 ? -64.933 88.789 13.201 1.00 10.15 232 HIS A C 1
ATOM 1240 O O . HIS A 1 189 ? -65.812 88.377 12.415 1.00 9.58 232 HIS A O 1
ATOM 1247 N N . TRP A 1 190 ? -63.840 88.091 13.517 1.00 8.88 233 TRP A N 1
ATOM 1248 C CA . TRP A 1 190 ? -63.621 86.749 12.996 1.00 8.86 233 TRP A CA 1
ATOM 1249 C C . TRP A 1 190 ? -64.616 85.754 13.630 1.00 8.69 233 TRP A C 1
ATOM 1250 O O . TRP A 1 190 ? -65.039 84.776 12.978 1.00 8.38 233 TRP A O 1
ATOM 1261 N N . LEU A 1 191 ? -65.018 85.984 14.889 1.00 8.18 234 LEU A N 1
ATOM 1262 C CA . LEU A 1 191 ? -65.645 84.901 15.657 1.00 8.89 234 LEU A CA 1
ATOM 1263 C C . LEU A 1 191 ? -67.174 84.815 15.459 1.00 9.35 234 LEU A C 1
ATOM 1264 O O . LEU A 1 191 ? -67.702 83.703 15.259 1.00 8.42 234 LEU A O 1
ATOM 1269 N N . GLU A 1 192 ? -67.851 85.980 15.475 1.00 10.33 235 GLU A N 1
ATOM 1270 C CA . GLU A 1 192 ? -69.311 86.074 15.436 1.00 10.02 235 GLU A CA 1
ATOM 1271 C C . GLU A 1 192 ? -69.863 85.358 14.210 1.00 10.38 235 GLU A C 1
ATOM 1272 O O . GLU A 1 192 ? -70.812 84.604 14.338 1.00 10.51 235 GLU A O 1
ATOM 1278 N N . PRO A 1 193 ? -69.302 85.528 13.001 1.00 11.15 236 PRO A N 1
ATOM 1279 C CA . PRO A 1 193 ? -69.835 84.847 11.825 1.00 11.77 236 PRO A CA 1
ATOM 1280 C C . PRO A 1 193 ? -69.776 83.308 11.890 1.00 11.60 236 PRO A C 1
ATOM 1281 O O . PRO A 1 193 ? -70.639 82.635 11.374 1.00 9.95 236 PRO A O 1
ATOM 1285 N N . LEU A 1 194 ? -68.763 82.777 12.585 1.00 11.06 237 LEU A N 1
ATOM 1286 C CA . LEU A 1 194 ? -68.623 81.344 12.801 1.00 11.02 237 LEU A CA 1
ATOM 1287 C C . LEU A 1 194 ? -69.667 80.902 13.832 1.00 10.54 237 LEU A C 1
ATOM 1288 O O . LEU A 1 194 ? -70.397 79.959 13.593 1.00 11.56 237 LEU A O 1
ATOM 1293 N N . LEU A 1 195 ? -69.739 81.592 14.966 1.00 10.11 238 LEU A N 1
ATOM 1294 C CA . LEU A 1 195 ? -70.695 81.250 16.006 1.00 10.92 238 LEU A CA 1
ATOM 1295 C C . LEU A 1 195 ? -72.128 81.270 15.441 1.00 11.56 238 LEU A C 1
ATOM 1296 O O . LEU A 1 195 ? -72.954 80.449 15.833 1.00 12.20 238 LEU A O 1
ATOM 1301 N N . GLU A 1 196 ? -72.434 82.222 14.551 1.00 11.65 239 GLU A N 1
ATOM 1302 C CA . GLU A 1 196 ? -73.806 82.393 14.057 1.00 12.94 239 GLU A CA 1
ATOM 1303 C C . GLU A 1 196 ? -74.251 81.132 13.309 1.00 11.92 239 GLU A C 1
ATOM 1304 O O . GLU A 1 196 ? -75.411 80.722 13.396 1.00 10.38 239 GLU A O 1
ATOM 1310 N N . ARG A 1 197 ? -73.319 80.555 12.522 1.00 11.03 240 ARG A N 1
ATOM 1311 C CA . ARG A 1 197 ? -73.641 79.389 11.740 1.00 10.60 240 ARG A CA 1
ATOM 1312 C C . ARG A 1 197 ? -73.987 78.232 12.672 1.00 10.57 240 ARG A C 1
ATOM 1313 O O . ARG A 1 197 ? -74.978 77.535 12.464 1.00 10.27 240 ARG A O 1
ATOM 1321 N N . VAL A 1 198 ? -73.170 78.025 13.710 1.00 11.42 241 VAL A N 1
ATOM 1322 C CA . VAL A 1 198 ? -73.292 76.877 14.592 1.00 11.87 241 VAL A CA 1
ATOM 1323 C C . VAL A 1 198 ? -74.491 77.054 15.530 1.00 12.84 241 VAL A C 1
ATOM 1324 O O . VAL A 1 198 ? -75.158 76.076 15.827 1.00 10.60 241 VAL A O 1
ATOM 1328 N N . ALA A 1 199 ? -74.773 78.294 15.919 1.00 12.49 242 ALA A N 1
ATOM 1329 C CA . ALA A 1 199 ? -75.925 78.604 16.754 1.00 14.84 242 ALA A CA 1
ATOM 1330 C C . ALA A 1 199 ? -77.193 78.207 16.000 1.00 15.97 242 ALA A C 1
ATOM 1331 O O . ALA A 1 199 ? -78.157 77.780 16.611 1.00 13.83 242 ALA A O 1
ATOM 1333 N N . GLU A 1 200 ? -77.212 78.436 14.683 1.00 14.50 243 GLU A N 1
ATOM 1334 C CA . GLU A 1 200 ? -78.408 78.128 13.872 1.00 14.97 243 GLU A CA 1
ATOM 1335 C C . GLU A 1 200 ? -78.566 76.621 13.642 1.00 14.28 243 GLU A C 1
ATOM 1336 O O . GLU A 1 200 ? -79.675 76.098 13.658 1.00 11.24 243 GLU A O 1
ATOM 1342 N N . ASP A 1 201 ? -77.456 75.924 13.390 1.00 13.54 244 ASP A N 1
ATOM 1343 C CA . ASP A 1 201 ? -77.466 74.513 13.109 1.00 14.53 244 ASP A CA 1
ATOM 1344 C C . ASP A 1 201 ? -76.217 73.865 13.727 1.00 13.52 244 ASP A C 1
ATOM 1345 O O . ASP A 1 201 ? -75.077 74.064 13.223 1.00 13.95 244 ASP A O 1
ATOM 1350 N N . ARG A 1 202 ? -76.435 73.118 14.816 1.00 13.34 245 ARG A N 1
ATOM 1351 C CA . ARG A 1 202 ? -75.358 72.462 15.588 1.00 12.82 245 ARG A CA 1
ATOM 1352 C C . ARG A 1 202 ? -74.523 71.479 14.756 1.00 12.13 245 ARG A C 1
ATOM 1353 O O . ARG A 1 202 ? -73.449 71.081 15.229 1.00 12.48 245 ARG A O 1
ATOM 1361 N N . THR A 1 203 ? -74.984 71.073 13.560 1.00 10.83 246 THR A N 1
ATOM 1362 C CA . THR A 1 203 ? -74.260 70.092 12.737 1.00 11.04 246 THR A CA 1
ATOM 1363 C C . THR A 1 203 ? -73.345 70.724 11.668 1.00 10.57 246 THR A C 1
ATOM 1364 O O . THR A 1 203 ? -72.762 69.984 10.861 1.00 9.91 246 THR A O 1
ATOM 1368 N N . ARG A 1 204 ? -73.264 72.048 11.648 1.00 10.28 247 ARG A N 1
ATOM 1369 C CA . ARG A 1 204 ? -72.344 72.772 10.792 1.00 10.59 247 ARG A CA 1
ATOM 1370 C C . ARG A 1 204 ? -70.997 72.904 11.495 1.00 10.35 247 ARG A C 1
ATOM 1371 O O . ARG A 1 204 ? -70.949 73.342 12.641 1.00 9.85 247 ARG A O 1
ATOM 1379 N N . VAL A 1 205 ? -69.927 72.507 10.789 1.00 10.08 248 VAL A N 1
ATOM 1380 C CA . VAL A 1 205 ? -68.583 72.686 11.296 1.00 9.98 248 VAL A CA 1
ATOM 1381 C C . VAL A 1 205 ? -67.905 73.686 10.374 1.00 10.58 248 VAL A C 1
ATOM 1382 O O . VAL A 1 205 ? -67.855 73.449 9.165 1.00 9.45 248 VAL A O 1
ATOM 1386 N N . VAL A 1 206 ? -67.388 74.792 10.952 1.00 10.06 249 VAL A N 1
ATOM 1387 C CA . VAL A 1 206 ? -67.136 75.958 10.122 1.00 11.45 249 VAL A CA 1
ATOM 1388 C C . VAL A 1 206 ? -65.732 76.493 10.398 1.00 12.47 249 VAL A C 1
ATOM 1389 O O . VAL A 1 206 ? -65.215 76.437 11.536 1.00 13.08 249 VAL A O 1
ATOM 1393 N N . SER A 1 207 ? -65.136 77.057 9.351 1.00 12.26 250 SER A N 1
ATOM 1394 C CA . SER A 1 207 ? -63.799 77.531 9.430 1.00 12.32 250 SER A CA 1
ATOM 1395 C C . SER A 1 207 ? -63.737 78.906 8.788 1.00 10.58 250 SER A C 1
ATOM 1396 O O . SER A 1 207 ? -64.507 79.216 7.863 1.00 10.27 250 SER A O 1
ATOM 1399 N N . PRO A 1 208 ? -62.812 79.759 9.282 1.00 9.41 251 PRO A N 1
ATOM 1400 C CA . PRO A 1 208 ? -62.476 81.017 8.619 1.00 8.95 251 PRO A CA 1
ATOM 1401 C C . PRO A 1 208 ? -61.726 80.775 7.302 1.00 8.77 251 PRO A C 1
ATOM 1402 O O . PRO A 1 208 ? -61.179 79.655 7.132 1.00 9.12 251 PRO A O 1
ATOM 1406 N N . ILE A 1 209 ? -61.718 81.784 6.399 1.00 8.17 252 ILE A N 1
ATOM 1407 C CA . ILE A 1 209 ? -60.711 81.875 5.416 1.00 9.03 252 ILE A CA 1
ATOM 1408 C C . ILE A 1 209 ? -59.332 81.968 6.092 1.00 9.16 252 ILE A C 1
ATOM 1409 O O . ILE A 1 209 ? -59.096 82.737 7.039 1.00 10.72 252 ILE A O 1
ATOM 1414 N N . ALA A 1 210 ? -58.403 81.151 5.592 1.00 9.16 253 ALA A N 1
ATOM 1415 C CA . ALA A 1 210 ? -57.036 81.045 6.154 1.00 9.20 253 ALA A CA 1
ATOM 1416 C C . ALA A 1 210 ? -56.168 82.060 5.414 1.00 9.28 253 ALA A C 1
ATOM 1417 O O . ALA A 1 210 ? -55.605 81.759 4.349 1.00 10.40 253 ALA A O 1
ATOM 1419 N N . ASP A 1 211 ? -56.025 83.243 6.021 1.00 8.92 254 ASP A N 1
ATOM 1420 C CA . ASP A 1 211 ? -55.088 84.210 5.516 1.00 8.34 254 ASP A CA 1
ATOM 1421 C C . ASP A 1 211 ? -53.652 83.691 5.715 1.00 8.59 254 ASP A C 1
ATOM 1422 O O . ASP A 1 211 ? -53.406 82.803 6.517 1.00 6.98 254 ASP A O 1
ATOM 1427 N N . VAL A 1 212 ? -52.713 84.283 4.980 1.00 8.41 255 VAL A N 1
ATOM 1428 C CA . VAL A 1 212 ? -51.300 83.843 4.980 1.00 8.96 255 VAL A CA 1
ATOM 1429 C C . VAL A 1 212 ? -50.434 84.826 5.811 1.00 9.65 255 VAL A C 1
ATOM 1430 O O . VAL A 1 212 ? -50.343 85.985 5.486 1.00 9.80 255 VAL A O 1
ATOM 1434 N N . ILE A 1 213 ? -49.743 84.306 6.828 1.00 8.79 256 ILE A N 1
ATOM 1435 C CA . ILE A 1 213 ? -48.657 85.012 7.510 1.00 8.64 256 ILE A CA 1
ATOM 1436 C C . ILE A 1 213 ? -47.345 84.482 6.905 1.00 9.22 256 ILE A C 1
ATOM 1437 O O . ILE A 1 213 ? -46.998 83.310 7.043 1.00 8.17 256 ILE A O 1
ATOM 1442 N N . ASN A 1 214 ? -46.611 85.371 6.210 1.00 9.71 257 ASN A N 1
ATOM 1443 C CA . ASN A 1 214 ? -45.434 84.991 5.473 1.00 9.83 257 ASN A CA 1
ATOM 1444 C C . ASN A 1 214 ? -44.355 84.443 6.442 1.00 9.92 257 ASN A C 1
ATOM 1445 O O . ASN A 1 214 ? -44.023 85.051 7.480 1.00 9.09 257 ASN A O 1
ATOM 1450 N N . MET A 1 215 ? -43.811 83.266 6.108 1.00 10.10 258 MET A N 1
ATOM 1451 C CA . MET A 1 215 ? -42.906 82.569 7.083 1.00 10.93 258 MET A CA 1
ATOM 1452 C C . MET A 1 215 ? -41.519 83.224 7.155 1.00 9.68 258 MET A C 1
ATOM 1453 O O . MET A 1 215 ? -40.758 82.978 8.102 1.00 10.22 258 MET A O 1
ATOM 1458 N N . ASP A 1 216 ? -41.190 84.049 6.174 1.00 9.09 259 ASP A N 1
ATOM 1459 C CA . ASP A 1 216 ? -39.883 84.756 6.121 1.00 9.38 259 ASP A CA 1
ATOM 1460 C C . ASP A 1 216 ? -39.941 86.144 6.772 1.00 11.03 259 ASP A C 1
ATOM 1461 O O . ASP A 1 216 ? -38.970 86.506 7.429 1.00 10.17 259 ASP A O 1
ATOM 1466 N N . ASN A 1 217 ? -41.048 86.911 6.594 1.00 11.47 260 ASN A N 1
ATOM 1467 C CA . ASN A 1 217 ? -41.051 88.285 7.080 1.00 14.11 260 ASN A CA 1
ATOM 1468 C C . ASN A 1 217 ? -42.303 88.634 7.898 1.00 12.98 260 ASN A C 1
ATOM 1469 O O . ASN A 1 217 ? -42.445 89.763 8.312 1.00 13.41 260 ASN A O 1
ATOM 1474 N N . PHE A 1 218 ? -43.259 87.721 8.000 1.00 12.40 261 PHE A N 1
ATOM 1475 C CA . PHE A 1 218 ? -44.409 87.778 8.897 1.00 12.71 261 PHE A CA 1
ATOM 1476 C C . PHE A 1 218 ? -45.409 88.855 8.516 1.00 13.31 261 PHE A C 1
ATOM 1477 O O . PHE A 1 218 ? -46.269 89.187 9.340 1.00 13.52 261 PHE A O 1
ATOM 1485 N N . GLN A 1 219 ? -45.423 89.249 7.240 1.00 14.66 262 GLN A N 1
ATOM 1486 C CA . GLN A 1 219 ? -46.446 90.083 6.741 1.00 14.54 262 GLN A CA 1
ATOM 1487 C C . GLN A 1 219 ? -47.716 89.242 6.564 1.00 14.29 262 GLN A C 1
ATOM 1488 O O . GLN A 1 219 ? -47.661 88.074 6.156 1.00 16.25 262 GLN A O 1
ATOM 1494 N N . TYR A 1 220 ? -48.837 89.866 6.944 1.00 12.14 263 TYR A N 1
ATOM 1495 C CA . TYR A 1 220 ? -50.206 89.320 6.900 1.00 11.40 263 TYR A CA 1
ATOM 1496 C C . TYR A 1 220 ? -50.828 89.682 5.545 1.00 11.87 263 TYR A C 1
ATOM 1497 O O . TYR A 1 220 ? -50.916 90.848 5.229 1.00 12.74 263 TYR A O 1
ATOM 1506 N N . VAL A 1 221 ? -51.261 88.678 4.779 1.00 11.61 264 VAL A N 1
ATOM 1507 C CA . VAL A 1 221 ? -51.788 88.838 3.431 1.00 13.03 264 VAL A CA 1
ATOM 1508 C C . VAL A 1 221 ? -53.074 88.032 3.300 1.00 12.36 264 VAL A C 1
ATOM 1509 O O . VAL A 1 221 ? -53.127 86.889 3.655 1.00 13.50 264 VAL A O 1
ATOM 1513 N N . GLY A 1 222 ? -54.076 88.614 2.678 1.00 10.69 265 GLY A N 1
ATOM 1514 C CA . GLY A 1 222 ? -55.330 87.950 2.465 1.00 10.73 265 GLY A CA 1
ATOM 1515 C C . GLY A 1 222 ? -55.269 86.875 1.430 1.00 10.95 265 GLY A C 1
ATOM 1516 O O . GLY A 1 222 ? -54.647 87.063 0.346 1.00 11.05 265 GLY A O 1
ATOM 1517 N N . ALA A 1 223 ? -55.877 85.732 1.796 1.00 10.98 266 ALA A N 1
ATOM 1518 C CA . ALA A 1 223 ? -56.079 84.604 0.884 1.00 11.77 266 ALA A CA 1
ATOM 1519 C C . ALA A 1 223 ? -57.124 84.967 -0.167 1.00 12.11 266 ALA A C 1
ATOM 1520 O O . ALA A 1 223 ? -58.032 85.710 0.121 1.00 11.22 266 ALA A O 1
ATOM 1522 N N . SER A 1 224 ? -57.069 84.319 -1.328 1.00 13.63 267 SER A N 1
ATOM 1523 C CA . SER A 1 224 ? -58.229 84.321 -2.242 1.00 14.28 267 SER A CA 1
ATOM 1524 C C . SER A 1 224 ? -59.508 83.801 -1.558 1.00 15.06 267 SER A C 1
ATOM 1525 O O . SER A 1 224 ? -59.465 82.787 -0.843 1.00 15.20 267 SER A O 1
ATOM 1528 N N . ALA A 1 225 ? -60.670 84.452 -1.801 1.00 15.08 268 ALA A N 1
ATOM 1529 C CA . ALA A 1 225 ? -62.008 83.932 -1.288 1.00 15.16 268 ALA A CA 1
ATOM 1530 C C . ALA A 1 225 ? -62.641 82.930 -2.273 1.00 16.09 268 ALA A C 1
ATOM 1531 O O . ALA A 1 225 ? -63.716 82.378 -2.027 1.00 17.75 268 ALA A O 1
ATOM 1533 N N . ASP A 1 226 ? -61.958 82.627 -3.384 1.00 14.43 269 ASP A N 1
ATOM 1534 C CA . ASP A 1 226 ? -62.551 81.753 -4.425 1.00 15.96 269 ASP A CA 1
ATOM 1535 C C . ASP A 1 226 ? -62.123 80.282 -4.219 1.00 14.54 269 ASP A C 1
ATOM 1536 O O . ASP A 1 226 ? -62.099 79.495 -5.186 1.00 16.47 269 ASP A O 1
ATOM 1541 N N . LEU A 1 227 ? -61.794 79.888 -2.986 1.00 12.81 270 LEU A N 1
ATOM 1542 C CA . LEU A 1 227 ? -61.178 78.579 -2.739 1.00 13.01 270 LEU A CA 1
ATOM 1543 C C . LEU A 1 227 ? -62.114 77.702 -1.911 1.00 13.97 270 LEU A C 1
ATOM 1544 O O . LEU A 1 227 ? -62.970 78.191 -1.153 1.00 15.51 270 LEU A O 1
ATOM 1549 N N . LYS A 1 228 ? -61.876 76.402 -2.033 1.00 15.21 271 LYS A N 1
ATOM 1550 C CA . LYS A 1 228 ? -62.489 75.340 -1.206 1.00 16.25 271 LYS A CA 1
ATOM 1551 C C . LYS A 1 228 ? -61.366 74.383 -0.782 1.00 14.94 271 LYS A C 1
ATOM 1552 O O . LYS A 1 228 ? -60.263 74.362 -1.374 1.00 14.07 271 LYS A O 1
ATOM 1558 N N . GLY A 1 229 ? -61.653 73.572 0.238 1.00 12.28 272 GLY A N 1
ATOM 1559 C CA . GLY A 1 229 ? -60.729 72.549 0.636 1.00 11.49 272 GLY A CA 1
ATOM 1560 C C . GLY A 1 229 ? -60.970 71.305 -0.169 1.00 11.74 272 GLY A C 1
ATOM 1561 O O . GLY A 1 229 ? -62.097 70.979 -0.441 1.00 13.26 272 GLY A O 1
ATOM 1562 N N . GLY A 1 230 ? -59.908 70.595 -0.519 1.00 11.20 273 GLY A N 1
ATOM 1563 C CA . GLY A 1 230 ? -59.991 69.378 -1.296 1.00 12.06 273 GLY A CA 1
ATOM 1564 C C . GLY A 1 230 ? -58.823 68.463 -1.013 1.00 12.10 273 GLY A C 1
ATOM 1565 O O . GLY A 1 230 ? -58.082 68.663 -0.050 1.00 13.60 273 GLY A O 1
ATOM 1566 N N . PHE A 1 231 ? -58.630 67.475 -1.893 1.00 13.11 274 PHE A N 1
ATOM 1567 C CA . PHE A 1 231 ? -57.503 66.525 -1.806 1.00 13.78 274 PHE A CA 1
ATOM 1568 C C . PHE A 1 231 ? -57.369 65.816 -3.162 1.00 15.68 274 PHE A C 1
ATOM 1569 O O . PHE A 1 231 ? -58.317 65.758 -3.905 1.00 14.75 274 PHE A O 1
ATOM 1577 N N . ASP A 1 232 ? -56.180 65.309 -3.485 1.00 17.68 275 ASP A N 1
ATOM 1578 C CA . ASP A 1 232 ? -56.061 64.367 -4.599 1.00 18.68 275 ASP A CA 1
ATOM 1579 C C . ASP A 1 232 ? -56.067 62.955 -3.973 1.00 18.38 275 ASP A C 1
ATOM 1580 O O . ASP A 1 232 ? -56.144 62.831 -2.767 1.00 14.95 275 ASP A O 1
ATOM 1585 N N . TRP A 1 233 ? -55.936 61.888 -4.779 1.00 17.46 276 TRP A N 1
ATOM 1586 C CA . TRP A 1 233 ? -56.087 60.509 -4.252 1.00 16.75 276 TRP A CA 1
ATOM 1587 C C . TRP A 1 233 ? -54.944 60.106 -3.315 1.00 15.75 276 TRP A C 1
ATOM 1588 O O . TRP A 1 233 ? -55.037 59.099 -2.585 1.00 16.73 276 TRP A O 1
ATOM 1599 N N . ASN A 1 234 ? -53.852 60.875 -3.282 1.00 15.44 277 ASN A N 1
ATOM 1600 C CA . ASN A 1 234 ? -52.868 60.626 -2.314 1.00 16.13 277 ASN A CA 1
ATOM 1601 C C . ASN A 1 234 ? -53.315 61.137 -0.931 1.00 15.02 277 ASN A C 1
ATOM 1602 O O . ASN A 1 234 ? -52.566 61.010 0.007 1.00 15.21 277 ASN A O 1
ATOM 1607 N N . LEU A 1 235 ? -54.553 61.629 -0.820 1.00 14.06 278 LEU A N 1
ATOM 1608 C CA . LEU A 1 235 ? -55.165 62.080 0.496 1.00 13.79 278 LEU A CA 1
ATOM 1609 C C . LEU A 1 235 ? -54.323 63.143 1.228 1.00 12.86 278 LEU A C 1
ATOM 1610 O O . LEU A 1 235 ? -54.349 63.211 2.424 1.00 13.86 278 LEU A O 1
ATOM 1615 N N . VAL A 1 236 ? -53.602 63.988 0.494 1.00 13.14 279 VAL A N 1
ATOM 1616 C CA . VAL A 1 236 ? -53.009 65.183 1.037 1.00 14.30 279 VAL A CA 1
ATOM 1617 C C . VAL A 1 236 ? -53.969 66.349 0.793 1.00 13.50 279 VAL A C 1
ATOM 1618 O O . VAL A 1 236 ? -54.360 66.641 -0.349 1.00 12.72 279 VAL A O 1
ATOM 1622 N N . PHE A 1 237 ? -54.325 67.042 1.874 1.00 12.80 280 PHE A N 1
ATOM 1623 C CA . PHE A 1 237 ? -55.155 68.234 1.778 1.00 13.18 280 PHE A CA 1
ATOM 1624 C C . PHE A 1 237 ? -54.524 69.224 0.778 1.00 13.03 280 PHE A C 1
ATOM 1625 O O . PHE A 1 237 ? -53.298 69.430 0.771 1.00 12.22 280 PHE A O 1
ATOM 1633 N N . LYS A 1 238 ? -55.371 69.838 -0.059 1.00 13.09 281 LYS A N 1
ATOM 1634 C CA . LYS A 1 238 ? -55.016 70.942 -0.956 1.00 13.65 281 LYS A CA 1
ATOM 1635 C C . LYS A 1 238 ? -56.166 71.951 -1.069 1.00 12.72 281 LYS A C 1
ATOM 1636 O O . LYS A 1 238 ? -57.342 71.619 -0.743 1.00 11.66 281 LYS A O 1
ATOM 1642 N N . TRP A 1 239 ? -55.835 73.163 -1.548 1.00 11.77 282 TRP A N 1
ATOM 1643 C CA . TRP A 1 239 ? -56.816 74.160 -1.879 1.00 12.31 282 TRP A CA 1
ATOM 1644 C C . TRP A 1 239 ? -57.264 74.013 -3.337 1.00 12.35 282 TRP A C 1
ATOM 1645 O O . TRP A 1 239 ? -56.434 74.007 -4.207 1.00 11.31 282 TRP A O 1
ATOM 1656 N N . ASP A 1 240 ? -58.572 73.910 -3.550 1.00 12.41 283 ASP A N 1
ATOM 1657 C CA . ASP A 1 240 ? -59.214 73.850 -4.889 1.00 13.36 283 ASP A CA 1
ATOM 1658 C C . ASP A 1 240 ? -59.790 75.219 -5.239 1.00 13.31 283 ASP A C 1
ATOM 1659 O O . ASP A 1 240 ? -60.469 75.842 -4.413 1.00 13.98 283 ASP A O 1
ATOM 1664 N N . TYR A 1 241 ? -59.535 75.684 -6.466 1.00 13.41 284 TYR A N 1
ATOM 1665 C CA . TYR A 1 241 ? -60.154 76.886 -7.006 1.00 15.05 284 TYR A CA 1
ATOM 1666 C C . TYR A 1 241 ? -61.580 76.576 -7.466 1.00 14.78 284 TYR A C 1
ATOM 1667 O O . TYR A 1 241 ? -61.801 75.505 -8.051 1.00 14.56 284 TYR A O 1
ATOM 1676 N N . MET A 1 242 ? -62.526 77.475 -7.164 1.00 15.60 285 MET A N 1
ATOM 1677 C CA . MET A 1 242 ? -63.932 77.288 -7.546 1.00 17.37 285 MET A CA 1
ATOM 1678 C C . MET A 1 242 ? -64.036 77.245 -9.062 1.00 19.25 285 MET A C 1
ATOM 1679 O O . MET A 1 242 ? -63.300 77.979 -9.753 1.00 18.79 285 MET A O 1
ATOM 1684 N N . THR A 1 243 ? -64.946 76.380 -9.538 1.00 18.94 286 THR A N 1
ATOM 1685 C CA . THR A 1 243 ? -65.264 76.272 -10.923 1.00 21.14 286 THR A CA 1
ATOM 1686 C C . THR A 1 243 ? -65.884 77.591 -11.371 1.00 21.27 286 THR A C 1
ATOM 1687 O O . THR A 1 243 ? -66.411 78.365 -10.557 1.00 20.32 286 THR A O 1
ATOM 1691 N N . PRO A 1 244 ? -65.874 77.878 -12.694 1.00 20.36 287 PRO A N 1
ATOM 1692 C CA . PRO A 1 244 ? -66.554 79.066 -13.217 1.00 20.56 287 PRO A CA 1
ATOM 1693 C C . PRO A 1 244 ? -68.017 79.156 -12.729 1.00 19.57 287 PRO A C 1
ATOM 1694 O O . PRO A 1 244 ? -68.455 80.215 -12.252 1.00 20.77 287 PRO A O 1
ATOM 1698 N N . GLU A 1 245 ? -68.721 78.028 -12.738 1.00 21.25 288 GLU A N 1
ATOM 1699 C CA . GLU A 1 245 ? -70.149 77.987 -12.379 1.00 25.20 288 GLU A CA 1
ATOM 1700 C C . GLU A 1 245 ? -70.335 78.280 -10.880 1.00 23.08 288 GLU A C 1
ATOM 1701 O O . GLU A 1 245 ? -71.249 78.999 -10.478 1.00 22.72 288 GLU A O 1
ATOM 1707 N N . GLN A 1 246 ? -69.459 77.717 -10.049 1.00 22.70 289 GLN A N 1
ATOM 1708 C CA . GLN A 1 246 ? -69.519 77.978 -8.586 1.00 22.66 289 GLN A CA 1
ATOM 1709 C C . GLN A 1 246 ? -69.362 79.481 -8.315 1.00 20.94 289 GLN A C 1
ATOM 1710 O O . GLN A 1 246 ? -70.152 80.045 -7.511 1.00 18.60 289 GLN A O 1
ATOM 1716 N N . ARG A 1 247 ? -68.406 80.141 -8.995 1.00 20.77 290 ARG A N 1
ATOM 1717 C CA . ARG A 1 247 ? -68.211 81.595 -8.787 1.00 21.91 290 ARG A CA 1
ATOM 1718 C C . ARG A 1 247 ? -69.445 82.376 -9.271 1.00 23.91 290 ARG A C 1
ATOM 1719 O O . ARG A 1 247 ? -69.949 83.247 -8.548 1.00 20.57 290 ARG A O 1
ATOM 1727 N N . ARG A 1 248 ? -69.929 82.064 -10.479 1.00 25.48 291 ARG A N 1
ATOM 1728 C CA . ARG A 1 248 ? -71.115 82.744 -11.046 1.00 27.44 291 ARG A CA 1
ATOM 1729 C C . ARG A 1 248 ? -72.303 82.666 -10.074 1.00 25.34 291 ARG A C 1
ATOM 1730 O O . ARG A 1 248 ? -72.967 83.663 -9.843 1.00 27.65 291 ARG A O 1
ATOM 1732 N N . SER A 1 249 ? -72.524 81.506 -9.453 1.00 22.49 292 SER A N 1
ATOM 1733 C CA . SER A 1 249 ? -73.681 81.263 -8.580 1.00 21.61 292 SER A CA 1
ATOM 1734 C C . SER A 1 249 ? -73.631 82.095 -7.285 1.00 21.18 292 SER A C 1
ATOM 1735 O O . SER A 1 249 ? -74.647 82.171 -6.584 1.00 20.44 292 SER A O 1
ATOM 1738 N N . ARG A 1 250 ? -72.449 82.657 -6.950 1.00 21.15 293 ARG A N 1
ATOM 1739 C CA . ARG A 1 250 ? -72.189 83.401 -5.691 1.00 19.81 293 ARG A CA 1
ATOM 1740 C C . ARG A 1 250 ? -72.281 84.939 -5.842 1.00 23.09 293 ARG A C 1
ATOM 1741 O O . ARG A 1 250 ? -72.204 85.711 -4.838 1.00 21.55 293 ARG A O 1
ATOM 1749 N N . GLN A 1 251 ? -72.508 85.433 -7.063 1.00 24.72 294 GLN A N 1
ATOM 1750 C CA . GLN A 1 251 ? -72.567 86.887 -7.320 1.00 24.93 294 GLN A CA 1
ATOM 1751 C C . GLN A 1 251 ? -73.722 87.555 -6.544 1.00 24.67 294 GLN A C 1
ATOM 1752 O O . GLN A 1 251 ? -73.641 88.718 -6.204 1.00 22.50 294 GLN A O 1
ATOM 1758 N N . GLY A 1 252 ? -74.794 86.820 -6.209 1.00 24.55 295 GLY A N 1
ATOM 1759 C CA . GLY A 1 252 ? -75.866 87.411 -5.393 1.00 25.46 295 GLY A CA 1
ATOM 1760 C C . GLY A 1 252 ? -75.352 87.817 -4.014 1.00 25.90 295 GLY A C 1
ATOM 1761 O O . GLY A 1 252 ? -75.889 88.718 -3.387 1.00 23.57 295 GLY A O 1
ATOM 1762 N N . ASN A 1 253 ? -74.344 87.080 -3.520 1.00 23.73 296 ASN A N 1
ATOM 1763 C CA . ASN A 1 253 ? -73.825 87.214 -2.171 1.00 20.02 296 ASN A CA 1
ATOM 1764 C C . ASN A 1 253 ? -72.459 86.517 -2.093 1.00 18.60 296 ASN A C 1
ATOM 1765 O O . ASN A 1 253 ? -72.354 85.331 -1.791 1.00 15.14 296 ASN A O 1
ATOM 1770 N N . PRO A 1 254 ? -71.385 87.224 -2.473 1.00 16.81 297 PRO A N 1
ATOM 1771 C CA . PRO A 1 254 ? -70.027 86.698 -2.419 1.00 16.89 297 PRO A CA 1
ATOM 1772 C C . PRO A 1 254 ? -69.480 86.374 -1.012 1.00 15.32 297 PRO A C 1
ATOM 1773 O O . PRO A 1 254 ? -68.322 85.925 -0.911 1.00 16.00 297 PRO A O 1
ATOM 1777 N N . VAL A 1 255 ? -70.208 86.721 0.046 1.00 15.12 298 VAL A N 1
ATOM 1778 C CA . VAL A 1 255 ? -69.773 86.369 1.407 1.00 15.57 298 VAL A CA 1
ATOM 1779 C C . VAL A 1 255 ? -70.652 85.274 1.991 1.00 14.98 298 VAL A C 1
ATOM 1780 O O . VAL A 1 255 ? -70.594 85.018 3.214 1.00 14.59 298 VAL A O 1
ATOM 1784 N N . ALA A 1 256 ? -71.441 84.599 1.135 1.00 13.54 299 ALA A N 1
ATOM 1785 C CA . ALA A 1 256 ? -72.238 83.520 1.644 1.00 11.71 299 ALA A CA 1
ATOM 1786 C C . ALA A 1 256 ? -71.279 82.418 2.096 1.00 11.64 299 ALA A C 1
ATOM 1787 O O . ALA A 1 256 ? -70.139 82.296 1.601 1.00 9.42 299 ALA A O 1
ATOM 1789 N N . PRO A 1 257 ? -71.753 81.552 3.023 1.00 11.42 300 PRO A N 1
ATOM 1790 C CA . PRO A 1 257 ? -70.992 80.369 3.393 1.00 11.15 300 PRO A CA 1
ATOM 1791 C C . PRO A 1 257 ? -70.584 79.576 2.122 1.00 11.02 300 PRO A C 1
ATOM 1792 O O . PRO A 1 257 ? -71.335 79.449 1.147 1.00 9.63 300 PRO A O 1
ATOM 1796 N N . ILE A 1 258 ? -69.357 79.040 2.116 1.00 11.62 301 ILE A N 1
ATOM 1797 C CA . ILE A 1 258 ? -68.846 78.164 1.044 1.00 12.09 301 ILE A CA 1
ATOM 1798 C C . ILE A 1 258 ? -68.898 76.754 1.621 1.00 13.53 301 ILE A C 1
ATOM 1799 O O . ILE A 1 258 ? -68.070 76.394 2.497 1.00 12.81 301 ILE A O 1
ATOM 1804 N N . LYS A 1 259 ? -69.794 75.927 1.080 1.00 13.78 302 LYS A N 1
ATOM 1805 C CA . LYS A 1 259 ? -69.754 74.525 1.458 1.00 14.25 302 LYS A CA 1
ATOM 1806 C C . LYS A 1 259 ? -68.458 73.941 0.909 1.00 13.57 302 LYS A C 1
ATOM 1807 O O . LYS A 1 259 ? -68.049 74.265 -0.209 1.00 13.58 302 LYS A O 1
ATOM 1813 N N . THR A 1 260 ? -67.741 73.164 1.747 1.00 13.47 303 THR A N 1
ATOM 1814 C CA . THR A 1 260 ? -66.425 72.665 1.351 1.00 12.54 303 THR A CA 1
ATOM 1815 C C . THR A 1 260 ? -66.286 71.170 1.619 1.00 12.62 303 THR A C 1
ATOM 1816 O O . THR A 1 260 ? -66.648 70.679 2.685 1.00 11.13 303 THR A O 1
ATOM 1820 N N . PRO A 1 261 ? -65.721 70.393 0.674 1.00 11.06 304 PRO A N 1
ATOM 1821 C CA . PRO A 1 261 ? -65.511 68.962 0.897 1.00 11.42 304 PRO A CA 1
ATOM 1822 C C . PRO A 1 261 ? -64.581 68.648 2.078 1.00 11.73 304 PRO A C 1
ATOM 1823 O O . PRO A 1 261 ? -64.696 67.588 2.653 1.00 9.77 304 PRO A O 1
ATOM 1827 N N . MET A 1 262 ? -63.659 69.586 2.379 1.00 12.36 305 MET A N 1
ATOM 1828 C CA . MET A 1 262 ? -62.680 69.390 3.428 1.00 13.41 305 MET A CA 1
ATOM 1829 C C . MET A 1 262 ? -62.284 70.723 4.064 1.00 12.71 305 MET A C 1
ATOM 1830 O O . MET A 1 262 ? -62.282 71.776 3.383 1.00 12.54 305 MET A O 1
ATOM 1835 N N . ILE A 1 263 ? -61.981 70.659 5.365 1.00 11.39 306 ILE A N 1
ATOM 1836 C CA . ILE A 1 263 ? -61.416 71.816 6.041 1.00 12.49 306 ILE A CA 1
ATOM 1837 C C . ILE A 1 263 ? -59.940 71.567 6.329 1.00 11.61 306 ILE A C 1
ATOM 1838 O O . ILE A 1 263 ? -59.518 70.446 6.568 1.00 10.04 306 ILE A O 1
ATOM 1843 N N . ALA A 1 264 ? -59.161 72.653 6.357 1.00 11.66 307 ALA A N 1
ATOM 1844 C CA . ALA A 1 264 ? -57.818 72.615 6.922 1.00 14.78 307 ALA A CA 1
ATOM 1845 C C . ALA A 1 264 ? -57.917 72.328 8.433 1.00 14.82 307 ALA A C 1
ATOM 1846 O O . ALA A 1 264 ? -58.952 72.439 9.044 1.00 18.78 307 ALA A O 1
ATOM 1848 N N . GLY A 1 265 ? -56.831 71.913 9.068 1.00 19.02 308 GLY A N 1
ATOM 1849 C CA . GLY A 1 265 ? -56.972 71.606 10.516 1.00 17.43 308 GLY A CA 1
ATOM 1850 C C . GLY A 1 265 ? -56.707 72.771 11.453 1.00 17.08 308 GLY A C 1
ATOM 1851 O O . GLY A 1 265 ? -56.823 72.613 12.669 1.00 16.83 308 GLY A O 1
ATOM 1852 N N . GLY A 1 266 ? -56.285 73.917 10.926 1.00 16.37 309 GLY A N 1
ATOM 1853 C CA . GLY A 1 266 ? -55.655 74.979 11.757 1.00 15.63 309 GLY A CA 1
ATOM 1854 C C . GLY A 1 266 ? -56.638 75.934 12.456 1.00 14.54 309 GLY A C 1
ATOM 1855 O O . GLY A 1 266 ? -56.201 76.734 13.323 1.00 13.76 309 GLY A O 1
ATOM 1856 N N . ALA A 1 267 ? -57.923 75.900 12.085 1.00 11.39 310 ALA A N 1
ATOM 1857 C CA . ALA A 1 267 ? -58.917 76.824 12.635 1.00 9.60 310 ALA A CA 1
ATOM 1858 C C . ALA A 1 267 ? -60.311 76.331 12.245 1.00 9.33 310 ALA A C 1
ATOM 1859 O O . ALA A 1 267 ? -60.648 76.258 11.035 1.00 8.41 310 ALA A O 1
ATOM 1861 N N . PHE A 1 268 ? -61.094 75.939 13.252 1.00 8.74 311 PHE A N 1
ATOM 1862 C CA . PHE A 1 268 ? -62.475 75.625 13.037 1.00 8.64 311 PHE A CA 1
ATOM 1863 C C . PHE A 1 268 ? -63.265 75.695 14.338 1.00 8.52 311 PHE A C 1
ATOM 1864 O O . PHE A 1 268 ? -62.714 75.687 15.468 1.00 7.23 311 PHE A O 1
ATOM 1872 N N . VAL A 1 269 ? -64.593 75.787 14.140 1.00 8.49 312 VAL A N 1
ATOM 1873 C CA . VAL A 1 269 ? -65.584 75.936 15.239 1.00 8.32 312 VAL A CA 1
ATOM 1874 C C . VAL A 1 269 ? -66.624 74.837 15.147 1.00 8.68 312 VAL A C 1
ATOM 1875 O O . VAL A 1 269 ? -67.117 74.527 14.069 1.00 10.20 312 VAL A O 1
ATOM 1879 N N . MET A 1 270 ? -66.928 74.219 16.292 1.00 8.98 313 MET A N 1
ATOM 1880 C CA . MET A 1 270 ? -67.809 73.080 16.315 1.00 9.08 313 MET A CA 1
ATOM 1881 C C . MET A 1 270 ? -68.546 73.044 17.659 1.00 9.49 313 MET A C 1
ATOM 1882 O O . MET A 1 270 ? -67.916 73.207 18.711 1.00 8.88 313 MET A O 1
ATOM 1887 N N . ASP A 1 271 ? -69.867 72.836 17.592 1.00 9.46 314 ASP A N 1
ATOM 1888 C CA . ASP A 1 271 ? -70.697 72.583 18.760 1.00 10.08 314 ASP A CA 1
ATOM 1889 C C . ASP A 1 271 ? -70.046 71.495 19.612 1.00 10.17 314 ASP A C 1
ATOM 1890 O O . ASP A 1 271 ? -69.639 70.465 19.079 1.00 8.79 314 ASP A O 1
ATOM 1895 N N . LYS A 1 272 ? -69.920 71.723 20.933 1.00 10.59 315 LYS A N 1
ATOM 1896 C CA . LYS A 1 272 ? -69.110 70.791 21.779 1.00 11.21 315 LYS A CA 1
ATOM 1897 C C . LYS A 1 272 ? -69.761 69.406 21.867 1.00 10.82 315 LYS A C 1
ATOM 1898 O O . LYS A 1 272 ? -69.104 68.336 21.676 1.00 10.48 315 LYS A O 1
ATOM 1904 N N . PHE A 1 273 ? -71.075 69.368 22.151 1.00 10.52 316 PHE A N 1
ATOM 1905 C CA . PHE A 1 273 ? -71.759 68.067 22.179 1.00 11.45 316 PHE A CA 1
ATOM 1906 C C . PHE A 1 273 ? -71.687 67.337 20.827 1.00 10.14 316 PHE A C 1
ATOM 1907 O O . PHE A 1 273 ? -71.582 66.095 20.806 1.00 10.68 316 PHE A O 1
ATOM 1915 N N . TYR A 1 274 ? -71.809 68.071 19.709 1.00 9.70 317 TYR A N 1
ATOM 1916 C CA . TYR A 1 274 ? -71.671 67.488 18.367 1.00 9.51 317 TYR A CA 1
ATOM 1917 C C . TYR A 1 274 ? -70.281 66.856 18.221 1.00 9.63 317 TYR A C 1
ATOM 1918 O O . TYR A 1 274 ? -70.147 65.676 17.811 1.00 10.85 317 TYR A O 1
ATOM 1927 N N . PHE A 1 275 ? -69.232 67.614 18.589 1.00 10.14 318 PHE A N 1
ATOM 1928 C CA . PHE A 1 275 ? -67.885 67.061 18.593 1.00 10.29 318 PHE A CA 1
ATOM 1929 C C . PHE A 1 275 ? -67.838 65.716 19.358 1.00 11.01 318 PHE A C 1
ATOM 1930 O O . PHE A 1 275 ? -67.220 64.761 18.927 1.00 9.34 318 PHE A O 1
ATOM 1938 N N . GLU A 1 276 ? -68.416 65.671 20.555 1.00 12.32 319 GLU A N 1
ATOM 1939 C CA . GLU A 1 276 ? -68.287 64.494 21.398 1.00 13.25 319 GLU A CA 1
ATOM 1940 C C . GLU A 1 276 ? -69.056 63.320 20.743 1.00 13.33 319 GLU A C 1
ATOM 1941 O O . GLU A 1 276 ? -68.509 62.265 20.479 1.00 12.31 319 GLU A O 1
ATOM 1947 N N . GLU A 1 277 ? -70.319 63.571 20.402 1.00 12.84 320 GLU A N 1
ATOM 1948 C CA A GLU A 1 277 ? -71.285 62.580 19.899 0.50 13.18 320 GLU A CA 1
ATOM 1949 C CA B GLU A 1 277 ? -71.182 62.491 19.976 0.50 12.64 320 GLU A CA 1
ATOM 1950 C C . GLU A 1 277 ? -70.785 61.966 18.593 1.00 13.16 320 GLU A C 1
ATOM 1951 O O . GLU A 1 277 ? -71.016 60.767 18.291 1.00 11.60 320 GLU A O 1
ATOM 1962 N N . LEU A 1 278 ? -70.153 62.811 17.776 1.00 12.46 321 LEU A N 1
ATOM 1963 C CA . LEU A 1 278 ? -69.729 62.391 16.468 1.00 12.79 321 LEU A CA 1
ATOM 1964 C C . LEU A 1 278 ? -68.387 61.649 16.517 1.00 13.29 321 LEU A C 1
ATOM 1965 O O . LEU A 1 278 ? -67.969 61.107 15.490 1.00 11.89 321 LEU A O 1
ATOM 1970 N N . GLY A 1 279 ? -67.722 61.589 17.688 1.00 12.76 322 GLY A N 1
ATOM 1971 C CA . GLY A 1 279 ? -66.515 60.751 17.884 1.00 12.62 322 GLY A CA 1
ATOM 1972 C C . GLY A 1 279 ? -65.201 61.523 18.028 1.00 11.91 322 GLY A C 1
ATOM 1973 O O . GLY A 1 279 ? -64.125 60.958 17.794 1.00 12.52 322 GLY A O 1
ATOM 1974 N N . LYS A 1 280 ? -65.270 62.798 18.435 1.00 10.31 323 LYS A N 1
ATOM 1975 C CA . LYS A 1 280 ? -64.098 63.615 18.804 1.00 10.54 323 LYS A CA 1
ATOM 1976 C C . LYS A 1 280 ? -63.090 63.573 17.650 1.00 10.07 323 LYS A C 1
ATOM 1977 O O . LYS A 1 280 ? -63.465 63.962 16.532 1.00 10.18 323 LYS A O 1
ATOM 1983 N N . TYR A 1 281 ? -61.863 63.116 17.926 1.00 9.41 324 TYR A N 1
ATOM 1984 C CA . TYR A 1 281 ? -60.892 62.699 16.937 1.00 10.25 324 TYR A CA 1
ATOM 1985 C C . TYR A 1 281 ? -60.554 61.247 17.237 1.00 10.41 324 TYR A C 1
ATOM 1986 O O . TYR A 1 281 ? -60.742 60.791 18.387 1.00 10.61 324 TYR A O 1
ATOM 1995 N N . ASP A 1 282 ? -60.072 60.538 16.215 1.00 11.10 325 ASP A N 1
ATOM 1996 C CA . ASP A 1 282 ? -59.517 59.173 16.340 1.00 11.41 325 ASP A CA 1
ATOM 1997 C C . ASP A 1 282 ? -58.312 59.250 17.275 1.00 11.11 325 ASP A C 1
ATOM 1998 O O . ASP A 1 282 ? -57.284 59.793 16.942 1.00 10.74 325 ASP A O 1
ATOM 2003 N N . MET A 1 283 ? -58.441 58.670 18.473 1.00 13.07 326 MET A N 1
ATOM 2004 C CA . MET A 1 283 ? -57.412 58.843 19.483 1.00 13.85 326 MET A CA 1
ATOM 2005 C C . MET A 1 283 ? -56.119 58.107 19.127 1.00 12.93 326 MET A C 1
ATOM 2006 O O . MET A 1 283 ? -55.115 58.341 19.759 1.00 13.35 326 MET A O 1
ATOM 2011 N N . MET A 1 284 ? -56.151 57.210 18.151 1.00 13.11 327 MET A N 1
ATOM 2012 C CA . MET A 1 284 ? -54.974 56.432 17.748 1.00 15.34 327 MET A CA 1
ATOM 2013 C C . MET A 1 284 ? -54.153 57.144 16.669 1.00 13.60 327 MET A C 1
ATOM 2014 O O . MET A 1 284 ? -53.129 56.649 16.265 1.00 14.84 327 MET A O 1
ATOM 2019 N N . MET A 1 285 ? -54.594 58.314 16.217 1.00 12.21 328 MET A N 1
ATOM 2020 C CA . MET A 1 285 ? -53.765 59.136 15.397 1.00 11.76 328 MET A CA 1
ATOM 2021 C C . MET A 1 285 ? -52.737 59.850 16.276 1.00 11.16 328 MET A C 1
ATOM 2022 O O . MET A 1 285 ? -53.011 60.243 17.399 1.00 10.22 328 MET A O 1
ATOM 2027 N N . ASP A 1 286 ? -51.542 59.990 15.707 1.00 11.12 329 ASP A N 1
ATOM 2028 C CA . ASP A 1 286 ? -50.327 60.423 16.358 1.00 11.26 329 ASP A CA 1
ATOM 2029 C C . ASP A 1 286 ? -49.748 61.663 15.650 1.00 10.37 329 ASP A C 1
ATOM 2030 O O . ASP A 1 286 ? -49.731 61.726 14.426 1.00 10.31 329 ASP A O 1
ATOM 2035 N N . VAL A 1 287 ? -49.238 62.590 16.455 1.00 9.14 330 VAL A N 1
ATOM 2036 C CA . VAL A 1 287 ? -48.451 63.799 16.093 1.00 9.60 330 VAL A CA 1
ATOM 2037 C C . VAL A 1 287 ? -49.264 64.788 15.234 1.00 9.16 330 VAL A C 1
ATOM 2038 O O . VAL A 1 287 ? -49.725 65.788 15.767 1.00 9.38 330 VAL A O 1
ATOM 2042 N N . TRP A 1 288 ? -49.368 64.515 13.924 1.00 8.80 331 TRP A N 1
ATOM 2043 C CA . TRP A 1 288 ? -49.838 65.440 12.902 1.00 9.08 331 TRP A CA 1
ATOM 2044 C C . TRP A 1 288 ? -50.287 64.616 11.716 1.00 9.57 331 TRP A C 1
ATOM 2045 O O . TRP A 1 288 ? -49.714 63.571 11.448 1.00 10.77 331 TRP A O 1
ATOM 2056 N N . GLY A 1 289 ? -51.264 65.135 10.986 1.00 10.40 332 GLY A N 1
ATOM 2057 C CA . GLY A 1 289 ? -51.605 64.637 9.649 1.00 9.99 332 GLY A CA 1
ATOM 2058 C C . GLY A 1 289 ? -52.814 63.725 9.646 1.00 10.53 332 GLY A C 1
ATOM 2059 O O . GLY A 1 289 ? -52.902 62.774 10.399 1.00 10.47 332 GLY A O 1
ATOM 2060 N N . GLY A 1 290 ? -53.748 64.001 8.722 1.00 11.26 333 GLY A N 1
ATOM 2061 C CA . GLY A 1 290 ? -54.851 63.144 8.394 1.00 10.60 333 GLY A CA 1
ATOM 2062 C C . GLY A 1 290 ? -56.087 63.267 9.282 1.00 11.22 333 GLY A C 1
ATOM 2063 O O . GLY A 1 290 ? -57.132 62.706 8.918 1.00 10.37 333 GLY A O 1
ATOM 2064 N N . GLU A 1 291 ? -56.018 63.985 10.409 1.00 11.70 334 GLU A N 1
ATOM 2065 C CA . GLU A 1 291 ? -57.209 64.140 11.272 1.00 12.72 334 GLU A CA 1
ATOM 2066 C C . GLU A 1 291 ? -58.211 65.103 10.611 1.00 12.72 334 GLU A C 1
ATOM 2067 O O . GLU A 1 291 ? -59.412 64.952 10.820 1.00 12.16 334 GLU A O 1
ATOM 2073 N N . ASN A 1 292 ? -57.724 66.055 9.806 1.00 10.71 335 ASN A N 1
ATOM 2074 C CA . ASN A 1 292 ? -58.622 67.009 9.151 1.00 12.48 335 ASN A CA 1
ATOM 2075 C C . ASN A 1 292 ? -59.377 66.305 8.023 1.00 11.49 335 ASN A C 1
ATOM 2076 O O . ASN A 1 292 ? -60.591 66.511 7.873 1.00 12.67 335 ASN A O 1
ATOM 2081 N N . LEU A 1 293 ? -58.687 65.393 7.341 1.00 11.75 336 LEU A N 1
ATOM 2082 C CA . LEU A 1 293 ? -59.302 64.484 6.361 1.00 12.24 336 LEU A CA 1
ATOM 2083 C C . LEU A 1 293 ? -60.358 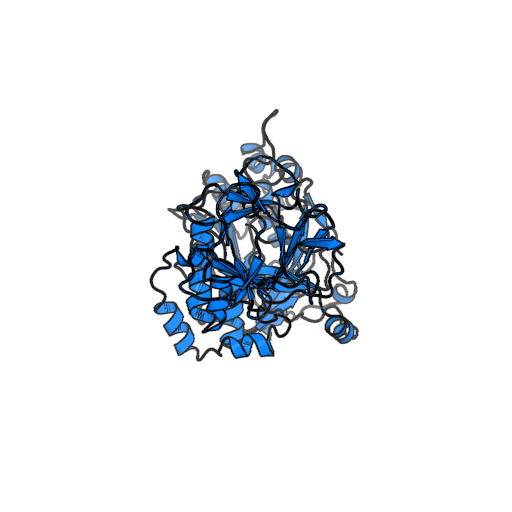63.621 7.057 1.00 12.99 336 LEU A C 1
ATOM 2084 O O . LEU A 1 293 ? -61.528 63.571 6.592 1.00 11.31 336 LEU A O 1
ATOM 2089 N N . GLU A 1 294 ? -59.975 62.959 8.158 1.00 11.99 337 GLU A N 1
ATOM 2090 C CA . GLU A 1 294 ? -60.893 62.054 8.839 1.00 11.99 337 GLU A CA 1
ATOM 2091 C C . GLU A 1 294 ? -62.146 62.795 9.306 1.00 11.11 337 GLU A C 1
ATOM 2092 O O . GLU A 1 294 ? -63.264 62.265 9.156 1.00 10.67 337 GLU A O 1
ATOM 2098 N N . ILE A 1 295 ? -61.982 63.991 9.914 1.00 9.96 338 ILE A N 1
ATOM 2099 C CA . ILE A 1 295 ? -63.144 64.634 10.493 1.00 10.32 338 ILE A CA 1
ATOM 2100 C C . ILE A 1 295 ? -64.054 65.217 9.401 1.00 9.62 338 ILE A C 1
ATOM 2101 O O . ILE A 1 295 ? -65.277 65.257 9.579 1.00 8.24 338 ILE A O 1
ATOM 2106 N N . SER A 1 296 ? -63.473 65.595 8.261 1.00 9.25 339 SER A N 1
ATOM 2107 C CA . SER A 1 296 ? -64.253 66.138 7.154 1.00 9.49 339 SER A CA 1
ATOM 2108 C C . SER A 1 296 ? -65.153 65.037 6.558 1.00 9.58 339 SER A C 1
ATOM 2109 O O . SER A 1 296 ? -66.287 65.270 6.221 1.00 10.81 339 SER A O 1
ATOM 2112 N N . PHE A 1 297 ? -64.572 63.865 6.312 1.00 10.47 340 PHE A N 1
ATOM 2113 C CA . PHE A 1 297 ? -65.361 62.724 5.794 1.00 11.07 340 PHE A CA 1
ATOM 2114 C C . PHE A 1 297 ? -66.470 62.378 6.787 1.00 11.14 340 PHE A C 1
ATOM 2115 O O . PHE A 1 297 ? -67.622 62.247 6.415 1.00 10.86 340 PHE A O 1
ATOM 2123 N N . ARG A 1 298 ? -66.096 62.292 8.070 1.00 10.49 341 ARG A N 1
ATOM 2124 C CA . ARG A 1 298 ? -67.034 61.892 9.119 1.00 10.49 341 ARG A CA 1
ATOM 2125 C C . ARG A 1 298 ? -68.207 62.843 9.209 1.00 10.35 341 ARG A C 1
ATOM 2126 O O . ARG A 1 298 ? -69.374 62.396 9.329 1.00 9.15 341 ARG A O 1
ATOM 2134 N N . VAL A 1 299 ? -67.915 64.148 9.190 1.00 10.08 342 VAL A N 1
ATOM 2135 C CA . VAL A 1 299 ? -68.952 65.138 9.375 1.00 10.18 342 VAL A CA 1
ATOM 2136 C C . VAL A 1 299 ? -69.928 65.049 8.190 1.00 10.15 342 VAL A C 1
ATOM 2137 O O . VAL A 1 299 ? -71.139 64.995 8.390 1.00 10.22 342 VAL A O 1
ATOM 2141 N N . TRP A 1 300 ? -69.402 64.961 6.964 1.00 10.59 343 TRP A N 1
ATOM 2142 C CA . TRP A 1 300 ? -70.291 64.925 5.777 1.00 10.96 343 TRP A CA 1
ATOM 2143 C C . TRP A 1 300 ? -71.061 63.593 5.691 1.00 11.80 343 TRP A C 1
ATOM 2144 O O . TRP A 1 300 ? -72.253 63.578 5.543 1.00 13.97 343 TRP A O 1
ATOM 2155 N N . GLN A 1 301 ? -70.368 62.470 5.811 1.00 12.89 344 GLN A N 1
ATOM 2156 C CA . GLN A 1 301 ? -70.994 61.134 5.717 1.00 12.29 344 GLN A CA 1
ATOM 2157 C C . GLN A 1 301 ? -72.027 60.896 6.850 1.00 12.44 344 GLN A C 1
ATOM 2158 O O . GLN A 1 301 ? -73.018 60.141 6.621 1.00 12.32 344 GLN A O 1
ATOM 2164 N N . CYS A 1 302 ? -71.852 61.520 8.018 1.00 11.32 345 CYS A N 1
ATOM 2165 C CA . CYS A 1 302 ? -72.711 61.217 9.197 1.00 12.59 345 CYS A CA 1
ATOM 2166 C C . CYS A 1 302 ? -73.786 62.287 9.432 1.00 11.01 345 CYS A C 1
ATOM 2167 O O . CYS A 1 302 ? -74.416 62.312 10.495 1.00 10.90 345 CYS A O 1
ATOM 2170 N N . GLY A 1 303 ? -73.983 63.192 8.444 1.00 10.40 346 GLY A N 1
ATOM 2171 C CA . GLY A 1 303 ? -75.182 64.017 8.321 1.00 11.11 346 GLY A CA 1
ATOM 2172 C C . GLY A 1 303 ? -75.012 65.489 8.643 1.00 11.40 346 GLY A C 1
ATOM 2173 O O . GLY A 1 303 ? -76.004 66.253 8.618 1.00 12.31 346 GLY A O 1
ATOM 2174 N N . GLY A 1 304 ? -73.785 65.936 8.888 1.00 11.42 347 GLY A N 1
ATOM 2175 C CA . GLY A 1 304 ? -73.519 67.367 9.101 1.00 11.30 347 GLY A CA 1
ATOM 2176 C C . GLY A 1 304 ? -72.962 68.013 7.853 1.00 11.25 347 GLY A C 1
ATOM 2177 O O . GLY A 1 304 ? -73.132 67.488 6.776 1.00 11.67 347 GLY A O 1
ATOM 2178 N N . SER A 1 305 ? -72.292 69.171 8.010 1.00 10.99 348 SER A N 1
ATOM 2179 C CA . SER A 1 305 ? -71.725 69.877 6.898 1.00 11.49 348 SER A CA 1
ATOM 2180 C C . SER A 1 305 ? -70.518 70.705 7.338 1.00 10.81 348 SER A C 1
ATOM 2181 O O . SER A 1 305 ? -70.335 71.004 8.522 1.00 11.43 348 SER A O 1
ATOM 2184 N N . LEU A 1 306 ? -69.692 71.041 6.332 1.00 11.42 349 LEU A N 1
ATOM 2185 C CA . LEU A 1 306 ? -68.499 71.845 6.457 1.00 10.80 349 LEU A CA 1
ATOM 2186 C C . LEU A 1 306 ? -68.668 73.126 5.643 1.00 10.40 349 LEU A C 1
ATOM 2187 O O . LEU A 1 306 ? -69.141 73.087 4.499 1.00 10.38 349 LEU A O 1
ATOM 2192 N N . GLU A 1 307 ? -68.292 74.249 6.252 1.00 9.43 350 GLU A N 1
ATOM 2193 C CA . GLU A 1 307 ? -68.359 75.517 5.585 1.00 9.39 350 GLU A CA 1
ATOM 2194 C C . GLU A 1 307 ? -67.094 76.331 5.840 1.00 9.55 350 GLU A C 1
ATOM 2195 O O . GLU A 1 307 ? -66.547 76.330 6.940 1.00 10.20 350 GLU A O 1
ATOM 2201 N N . ILE A 1 308 ? -66.697 77.086 4.820 1.00 10.83 351 ILE A N 1
ATOM 2202 C CA . ILE A 1 308 ? -65.747 78.157 4.929 1.00 10.54 351 ILE A CA 1
ATOM 2203 C C . ILE A 1 308 ? -66.570 79.444 4.913 1.00 10.37 351 ILE A C 1
ATOM 2204 O O . ILE A 1 308 ? -67.511 79.592 4.105 1.00 9.88 351 ILE A O 1
ATOM 2209 N N . ILE A 1 309 ? -66.244 80.334 5.848 1.00 10.36 352 ILE A N 1
ATOM 2210 C CA . ILE A 1 309 ? -67.042 81.523 6.100 1.00 9.87 352 ILE A CA 1
ATOM 2211 C C . ILE A 1 309 ? -66.207 82.731 5.732 1.00 9.63 352 ILE A C 1
ATOM 2212 O O . ILE A 1 309 ? -65.349 83.138 6.520 1.00 9.75 352 ILE A O 1
ATOM 2217 N N . PRO A 1 310 ? -66.422 83.330 4.545 1.00 9.73 353 PRO A N 1
ATOM 2218 C CA . PRO A 1 310 ? -65.602 84.456 4.085 1.00 9.79 353 PRO A CA 1
ATOM 2219 C C . PRO A 1 310 ? -65.463 85.676 4.996 1.00 9.80 353 PRO A C 1
ATOM 2220 O O . PRO A 1 310 ? -64.425 86.364 4.916 1.00 10.38 353 PRO A O 1
ATOM 2224 N N . CYS A 1 311 ? -66.497 86.012 5.781 1.00 10.74 354 CYS A N 1
ATOM 2225 C CA . CYS A 1 311 ? -66.418 87.152 6.668 1.00 12.37 354 CYS A CA 1
ATOM 2226 C C . CYS A 1 311 ? -65.531 86.867 7.886 1.00 11.50 354 CYS A C 1
ATOM 2227 O O . CYS A 1 311 ? -65.141 87.796 8.586 1.00 11.68 354 CYS A O 1
ATOM 2230 N N . SER A 1 312 ? -65.157 85.594 8.094 1.00 10.49 355 SER A N 1
ATOM 2231 C CA . SER A 1 312 ? -64.262 85.213 9.196 1.00 9.50 355 SER A CA 1
ATOM 2232 C C . SER A 1 312 ? -62.853 84.973 8.641 1.00 9.23 355 SER A C 1
ATOM 2233 O O . SER A 1 312 ? -62.663 84.137 7.755 1.00 8.96 355 SER A O 1
ATOM 2236 N N . ARG A 1 313 ? -61.880 85.746 9.125 1.00 9.11 356 ARG A N 1
ATOM 2237 C CA . ARG A 1 313 ? -60.509 85.679 8.625 1.00 9.71 356 ARG A CA 1
ATOM 2238 C C . ARG A 1 313 ? -59.528 85.480 9.782 1.00 9.77 356 ARG A C 1
ATOM 2239 O O . ARG A 1 313 ? -59.516 86.242 10.770 1.00 9.78 356 ARG A O 1
ATOM 2247 N N . VAL A 1 314 ? -58.693 84.446 9.647 1.00 9.14 357 VAL A N 1
ATOM 2248 C CA . VAL A 1 314 ? -57.657 84.179 10.599 1.00 9.46 357 VAL A CA 1
ATOM 2249 C C . VAL A 1 314 ? -56.397 83.836 9.808 1.00 8.90 357 VAL A C 1
ATOM 2250 O O . VAL A 1 314 ? -56.395 82.914 9.012 1.00 9.57 357 VAL A O 1
ATOM 2254 N N . GLY A 1 315 ? -55.338 84.626 10.026 1.00 9.60 358 GLY A N 1
ATOM 2255 C CA . GLY A 1 315 ? -54.035 84.386 9.452 1.00 9.31 358 GLY A CA 1
ATOM 2256 C C . GLY A 1 315 ? -53.360 83.187 10.095 1.00 9.61 358 GLY A C 1
ATOM 2257 O O . GLY A 1 315 ? -53.557 82.868 11.273 1.00 9.91 358 GLY A O 1
ATOM 2258 N N . HIS A 1 316 ? -52.557 82.484 9.285 1.00 10.50 359 HIS A N 1
ATOM 2259 C CA . HIS A 1 316 ? -51.837 81.306 9.756 1.00 9.13 359 HIS A CA 1
ATOM 2260 C C . HIS A 1 316 ? -50.438 81.322 9.139 1.00 9.32 359 HIS A C 1
ATOM 2261 O O . HIS A 1 316 ? -50.249 81.638 7.946 1.00 8.20 359 HIS A O 1
ATOM 2268 N N . VAL A 1 317 ? -49.448 81.013 9.974 1.00 8.11 360 VAL A N 1
ATOM 2269 C CA . VAL A 1 317 ? -48.101 80.852 9.457 1.00 8.85 360 VAL A CA 1
ATOM 2270 C C . VAL A 1 317 ? -47.997 79.493 8.775 1.00 9.06 360 VAL A C 1
ATOM 2271 O O . VAL A 1 317 ? -47.728 78.483 9.444 1.00 9.82 360 VAL A O 1
ATOM 2275 N N . PHE A 1 318 ? -48.146 79.485 7.455 1.00 9.17 361 PHE A N 1
ATOM 2276 C CA . PHE A 1 318 ? -47.873 78.266 6.643 1.00 9.39 361 PHE A CA 1
ATOM 2277 C C . PHE A 1 318 ? -46.356 78.023 6.569 1.00 10.17 361 PHE A C 1
ATOM 2278 O O . PHE A 1 318 ? -45.570 78.983 6.463 1.00 11.40 361 PHE A O 1
ATOM 2286 N N . ARG A 1 319 ? -45.977 76.739 6.653 1.00 9.99 362 ARG A N 1
ATOM 2287 C CA . ARG A 1 319 ? -44.604 76.271 6.589 1.00 11.09 362 ARG A CA 1
ATOM 2288 C C . ARG A 1 319 ? -44.466 75.179 5.515 1.00 11.31 362 ARG A C 1
ATOM 2289 O O . ARG A 1 319 ? -45.445 74.584 5.144 1.00 11.67 362 ARG A O 1
ATOM 2297 N N . LYS A 1 320 ? -43.218 74.891 5.132 1.00 11.46 363 LYS A N 1
ATOM 2298 C CA . LYS A 1 320 ? -42.872 73.873 4.157 1.00 13.67 363 LYS A CA 1
ATOM 2299 C C . LYS A 1 320 ? -42.284 72.633 4.850 1.00 14.20 363 LYS A C 1
ATOM 2300 O O . LYS A 1 320 ? -42.234 71.541 4.251 1.00 14.00 363 LYS A O 1
ATOM 2306 N N . GLN A 1 321 ? -41.875 72.785 6.101 1.00 14.79 364 GLN A N 1
ATOM 2307 C CA . GLN A 1 321 ? -41.391 71.633 6.880 1.00 17.03 364 GLN A CA 1
ATOM 2308 C C . GLN A 1 321 ? -41.821 71.773 8.338 1.00 16.12 364 GLN A C 1
ATOM 2309 O O . GLN A 1 321 ? -41.859 72.859 8.888 1.00 14.27 364 GLN A O 1
ATOM 2315 N N . HIS A 1 322 ? -42.118 70.627 8.953 1.00 15.37 365 HIS A N 1
ATOM 2316 C CA . HIS A 1 322 ? -42.362 70.552 10.350 1.00 18.14 365 HIS A CA 1
ATOM 2317 C C . HIS A 1 322 ? -41.068 70.671 11.152 1.00 16.00 365 HIS A C 1
ATOM 2318 O O . HIS A 1 322 ? -40.113 69.945 10.908 1.00 14.59 365 HIS A O 1
ATOM 2325 N N . PRO A 1 323 ? -41.019 71.520 12.205 1.00 15.90 366 PRO A N 1
ATOM 2326 C CA . PRO A 1 323 ? -39.800 71.685 12.959 1.00 15.32 366 PRO A CA 1
ATOM 2327 C C . PRO A 1 323 ? -39.599 70.606 14.012 1.00 16.21 366 PRO A C 1
ATOM 2328 O O . PRO A 1 323 ? -38.486 70.506 14.486 1.00 17.58 366 PRO A O 1
ATOM 2332 N N . TYR A 1 324 ? -40.626 69.804 14.303 1.00 14.29 367 TYR A N 1
ATOM 2333 C CA . TYR A 1 324 ? -40.576 68.921 15.483 1.00 14.59 367 TYR A CA 1
ATOM 2334 C C . TYR A 1 324 ? -40.352 67.478 15.036 1.00 14.63 367 TYR A C 1
ATOM 2335 O O . TYR A 1 324 ? -40.538 67.144 13.873 1.00 14.15 367 TYR A O 1
ATOM 2344 N N . THR A 1 325 ? -40.059 66.621 16.007 1.00 14.57 368 THR A N 1
ATOM 2345 C CA . THR A 1 325 ? -39.875 65.185 15.799 1.00 18.03 368 THR A CA 1
ATOM 2346 C C . THR A 1 325 ? -41.219 64.474 15.615 1.00 19.56 368 THR A C 1
ATOM 2347 O O . THR A 1 325 ? -42.236 64.848 16.237 1.00 19.84 368 THR A O 1
ATOM 2351 N N . PHE A 1 326 ? -41.205 63.429 14.792 1.00 18.29 369 PHE A N 1
ATOM 2352 C CA . PHE A 1 326 ? -42.286 62.478 14.699 1.00 19.95 369 PHE A CA 1
ATOM 2353 C C . PHE A 1 326 ? -41.791 61.130 15.204 1.00 23.37 369 PHE A C 1
ATOM 2354 O O . PHE A 1 326 ? -41.149 60.397 14.444 1.00 23.63 369 PHE A O 1
ATOM 2362 N N . PRO A 1 327 ? -42.027 60.780 16.494 1.00 27.56 370 PRO A N 1
ATOM 2363 C CA . PRO A 1 327 ? -41.677 59.459 17.008 1.00 28.66 370 PRO A CA 1
ATOM 2364 C C . PRO A 1 327 ? -42.190 58.384 16.039 1.00 30.24 370 PRO A C 1
ATOM 2365 O O . PRO A 1 327 ? -43.396 58.286 15.822 1.00 34.65 370 PRO A O 1
ATOM 2369 N N . GLY A 1 328 ? -41.245 57.672 15.421 1.00 32.90 371 GLY A N 1
ATOM 2370 C CA . GLY A 1 328 ? -41.499 56.589 14.511 1.00 34.54 371 GLY A CA 1
ATOM 2371 C C . GLY A 1 328 ? -41.253 56.964 13.060 1.00 33.20 371 GLY A C 1
ATOM 2372 O O . GLY A 1 328 ? -41.314 56.087 12.193 1.00 36.24 371 GLY A O 1
ATOM 2373 N N . GLY A 1 329 ? -41.030 58.257 12.786 1.00 29.67 372 GLY A N 1
ATOM 2374 C CA . GLY A 1 329 ? -40.816 58.759 11.401 1.00 27.46 372 GLY A CA 1
ATOM 2375 C C . GLY A 1 329 ? -42.045 59.476 10.818 1.00 23.43 372 GLY A C 1
ATOM 2376 O O . GLY A 1 329 ? -43.189 58.985 10.855 1.00 23.89 372 GLY A O 1
ATOM 2377 N N . SER A 1 330 ? -41.803 60.657 10.260 1.00 23.36 373 SER A N 1
ATOM 2378 C CA . SER A 1 330 ? -42.859 61.540 9.798 1.00 24.13 373 SER A CA 1
ATOM 2379 C C . SER A 1 330 ? -43.635 60.911 8.634 1.00 23.28 373 SER A C 1
ATOM 2380 O O . SER A 1 330 ? -44.853 60.962 8.581 1.00 21.37 373 SER A O 1
ATOM 2383 N N . GLY A 1 331 ? -42.929 60.266 7.695 1.00 22.88 374 GLY A N 1
ATOM 2384 C CA . GLY A 1 331 ? -43.594 59.489 6.652 1.00 21.35 374 GLY A CA 1
ATOM 2385 C C . GLY A 1 331 ? -44.453 58.366 7.210 1.00 20.39 374 GLY A C 1
ATOM 2386 O O . GLY A 1 331 ? -45.611 58.195 6.804 1.00 20.39 374 GLY A O 1
ATOM 2387 N N . THR A 1 332 ? -43.875 57.548 8.092 1.00 21.10 375 THR A N 1
ATOM 2388 C CA . THR A 1 332 ? -44.623 56.440 8.692 1.00 23.05 375 THR A CA 1
ATOM 2389 C C . THR A 1 332 ? -45.881 56.987 9.374 1.00 22.00 375 THR A C 1
ATOM 2390 O O . THR A 1 332 ? -47.000 56.450 9.171 1.00 21.52 375 THR A O 1
ATOM 2394 N N . VAL A 1 333 ? -45.699 58.007 10.211 1.00 20.99 376 VAL A N 1
ATOM 2395 C CA . VAL A 1 333 ? -46.816 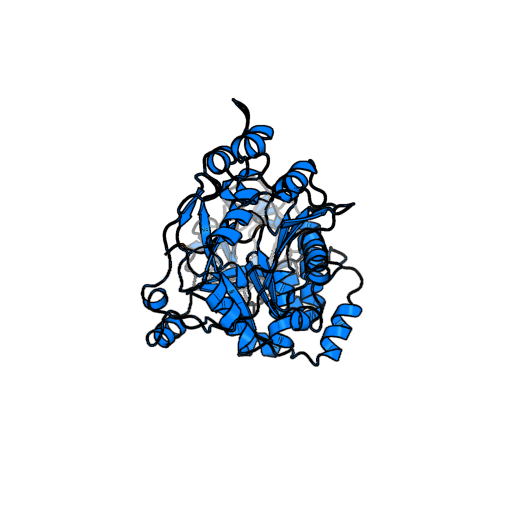58.451 11.046 1.00 17.85 376 VAL A CA 1
ATOM 2396 C C . VAL A 1 333 ? -47.957 58.967 10.172 1.00 17.20 376 VAL A C 1
ATOM 2397 O O . VAL A 1 333 ? -49.127 58.628 10.414 1.00 15.23 376 VAL A O 1
ATOM 2401 N N . PHE A 1 334 ? -47.616 59.797 9.182 1.00 16.08 377 PHE A N 1
ATOM 2402 C CA . PHE A 1 334 ? -48.611 60.428 8.370 1.00 15.60 377 PHE A CA 1
ATOM 2403 C C . PHE A 1 334 ? -49.396 59.356 7.602 1.00 14.78 377 PHE A C 1
ATOM 2404 O O . PHE A 1 334 ? -50.610 59.411 7.495 1.00 13.14 377 PHE A O 1
ATOM 2412 N N . ALA A 1 335 ? -48.673 58.372 7.049 1.00 15.24 378 ALA A N 1
ATOM 2413 C CA . ALA A 1 335 ? -49.279 57.267 6.336 1.00 15.70 378 ALA A CA 1
ATOM 2414 C C . ALA A 1 335 ? -50.197 56.479 7.271 1.00 14.33 378 ALA A C 1
ATOM 2415 O O . ALA A 1 335 ? -51.256 56.088 6.902 1.00 14.00 378 ALA A O 1
ATOM 2417 N N . ARG A 1 336 ? -49.759 56.218 8.494 1.00 14.02 379 ARG A N 1
ATOM 2418 C CA . ARG A 1 336 ? -50.560 55.412 9.398 1.00 13.97 379 ARG A CA 1
ATOM 2419 C C . ARG A 1 336 ? -51.860 56.169 9.690 1.00 13.49 379 ARG A C 1
ATOM 2420 O O . ARG A 1 336 ? -52.943 55.577 9.700 1.00 13.15 379 ARG A O 1
ATOM 2428 N N . ASN A 1 337 ? -51.761 57.482 9.929 1.00 12.17 380 ASN A N 1
ATOM 2429 C CA . ASN A 1 337 ? -52.965 58.267 10.302 1.00 12.19 380 ASN A CA 1
ATOM 2430 C C . ASN A 1 337 ? -53.963 58.206 9.144 1.00 11.64 380 ASN A C 1
ATOM 2431 O O . ASN A 1 337 ? -55.151 58.005 9.328 1.00 10.00 380 ASN A O 1
ATOM 2436 N N . THR A 1 338 ? -53.452 58.430 7.920 1.00 11.96 381 THR A N 1
ATOM 2437 C CA . THR A 1 338 ? -54.231 58.447 6.665 1.00 12.39 381 THR A CA 1
ATOM 2438 C C . THR A 1 338 ? -54.899 57.088 6.404 1.00 13.10 381 THR A C 1
ATOM 2439 O O . THR A 1 338 ? -56.059 57.044 6.144 1.00 13.59 381 THR A O 1
ATOM 2443 N N . ARG A 1 339 ? -54.166 55.993 6.582 1.00 14.87 382 ARG A N 1
ATOM 2444 C CA . ARG A 1 339 ? -54.729 54.593 6.508 1.00 15.08 382 ARG A CA 1
ATOM 2445 C C . ARG A 1 339 ? -55.931 54.440 7.449 1.00 13.45 382 ARG A C 1
ATOM 2446 O O . ARG A 1 339 ? -57.009 54.003 7.064 1.00 13.66 382 ARG A O 1
ATOM 2454 N N . ARG A 1 340 ? -55.763 54.882 8.701 1.00 13.31 383 ARG A N 1
ATOM 2455 C CA . ARG A 1 340 ? -56.856 54.833 9.646 1.00 13.36 383 ARG A CA 1
ATOM 2456 C C . ARG A 1 340 ? -58.098 55.571 9.127 1.00 13.31 383 ARG A C 1
ATOM 2457 O O . ARG A 1 340 ? -59.213 55.066 9.266 1.00 15.46 383 ARG A O 1
ATOM 2465 N N . ALA A 1 341 ? -57.926 56.736 8.503 1.00 12.80 384 ALA A N 1
ATOM 2466 C CA . ALA A 1 341 ? -59.055 57.454 7.926 1.00 12.67 384 ALA A CA 1
ATOM 2467 C C . ALA A 1 341 ? -59.582 56.705 6.687 1.00 12.21 384 ALA A C 1
ATOM 2468 O O . ALA A 1 341 ? -60.780 56.494 6.533 1.00 13.39 384 ALA A O 1
ATOM 2470 N N . ALA A 1 342 ? -58.680 56.289 5.799 1.00 12.95 385 ALA A N 1
ATOM 2471 C CA . ALA A 1 342 ? -59.109 55.696 4.519 1.00 13.23 385 ALA A CA 1
ATOM 2472 C C . ALA A 1 342 ? -59.868 54.389 4.772 1.00 14.16 385 ALA A C 1
ATOM 2473 O O . ALA A 1 342 ? -60.870 54.136 4.178 1.00 12.66 385 ALA A O 1
ATOM 2475 N N . GLU A 1 343 ? -59.329 53.546 5.649 1.00 14.56 386 GLU A N 1
ATOM 2476 C CA . GLU A 1 343 ? -59.883 52.225 5.908 1.00 15.53 386 GLU A CA 1
ATOM 2477 C C . GLU A 1 343 ? -61.258 52.333 6.552 1.00 14.86 386 GLU A C 1
ATOM 2478 O O . GLU A 1 343 ? -62.035 51.424 6.439 1.00 14.97 386 GLU A O 1
ATOM 2484 N N . VAL A 1 344 ? -61.535 53.423 7.277 1.00 13.31 387 VAL A N 1
ATOM 2485 C CA . VAL A 1 344 ? -62.772 53.515 7.997 1.00 12.73 387 VAL A CA 1
ATOM 2486 C C . VAL A 1 344 ? -63.813 54.127 7.068 1.00 13.22 387 VAL A C 1
ATOM 2487 O O . VAL A 1 344 ? -65.020 53.691 7.126 1.00 13.29 387 VAL A O 1
ATOM 2491 N N . TRP A 1 345 ? -63.404 55.146 6.270 1.00 12.87 388 TRP A N 1
ATOM 2492 C CA . TRP A 1 345 ? -64.412 56.042 5.603 1.00 13.37 388 TRP A CA 1
ATOM 2493 C C . TRP A 1 345 ? -64.629 55.771 4.116 1.00 12.57 388 TRP A C 1
ATOM 2494 O O . TRP A 1 345 ? -65.673 56.150 3.585 1.00 12.79 388 TRP A O 1
ATOM 2505 N N . MET A 1 346 ? -63.621 55.252 3.437 1.00 14.49 389 MET A N 1
ATOM 2506 C CA . MET A 1 346 ? -63.530 55.413 1.982 1.00 14.80 389 MET A CA 1
ATOM 2507 C C . MET A 1 346 ? -64.088 54.207 1.205 1.00 16.51 389 MET A C 1
ATOM 2508 O O . MET A 1 346 ? -64.146 54.326 -0.019 1.00 15.08 389 MET A O 1
ATOM 2513 N N . ASP A 1 347 ? -64.478 53.133 1.905 1.00 16.26 390 ASP A N 1
ATOM 2514 C CA . ASP A 1 347 ? -65.047 51.905 1.252 1.00 15.94 390 ASP A CA 1
ATOM 2515 C C . ASP A 1 347 ? -64.039 51.497 0.169 1.00 17.31 390 ASP A C 1
ATOM 2516 O O . ASP A 1 347 ? -62.849 51.653 0.360 1.00 14.79 390 ASP A O 1
ATOM 2521 N N . GLU A 1 348 ? -64.531 51.063 -1.000 1.00 18.81 391 GLU A N 1
ATOM 2522 C CA . GLU A 1 348 ? -63.694 50.581 -2.120 1.00 19.84 391 GLU A CA 1
ATOM 2523 C C . GLU A 1 348 ? -62.733 51.667 -2.632 1.00 18.78 391 GLU A C 1
ATOM 2524 O O . GLU A 1 348 ? -61.632 51.364 -3.197 1.00 18.27 391 GLU A O 1
ATOM 2530 N N . TYR A 1 349 ? -63.105 52.944 -2.415 1.00 18.98 392 TYR A N 1
ATOM 2531 C CA . TYR A 1 349 ? -62.301 54.097 -2.933 1.00 18.00 392 TYR A CA 1
ATOM 2532 C C . TYR A 1 349 ? -60.935 54.168 -2.245 1.00 16.32 392 TYR A C 1
ATOM 2533 O O . TYR A 1 349 ? -59.999 54.759 -2.803 1.00 15.61 392 TYR A O 1
ATOM 2542 N N . LYS A 1 350 ? -60.754 53.490 -1.104 1.00 16.40 393 LYS A N 1
ATOM 2543 C CA . LYS A 1 350 ? -59.470 53.489 -0.431 1.00 17.99 393 LYS A CA 1
ATOM 2544 C C . LYS A 1 350 ? -58.393 52.918 -1.373 1.00 17.71 393 LYS A C 1
ATOM 2545 O O . LYS A 1 350 ? -57.208 53.214 -1.240 1.00 15.49 393 LYS A O 1
ATOM 2551 N N . ASN A 1 351 ? -58.800 52.056 -2.313 1.00 20.55 394 ASN A N 1
ATOM 2552 C CA . ASN A 1 351 ? -57.840 51.415 -3.253 1.00 20.72 394 ASN A CA 1
ATOM 2553 C C . ASN A 1 351 ? -57.095 52.449 -4.116 1.00 21.03 394 ASN A C 1
ATOM 2554 O O . ASN A 1 351 ? -55.959 52.210 -4.523 1.00 20.41 394 ASN A O 1
ATOM 2559 N N . PHE A 1 352 ? -57.698 53.605 -4.389 1.00 20.32 395 PHE A N 1
ATOM 2560 C CA . PHE A 1 352 ? -57.043 54.593 -5.223 1.00 20.84 395 PHE A CA 1
ATOM 2561 C C . PHE A 1 352 ? -55.933 55.315 -4.478 1.00 20.95 395 PHE A C 1
ATOM 2562 O O . PHE A 1 352 ? -54.987 55.773 -5.107 1.00 19.42 395 PHE A O 1
ATOM 2570 N N . TYR A 1 353 ? -56.077 55.388 -3.149 1.00 21.07 396 TYR A N 1
ATOM 2571 C CA . TYR A 1 353 ? -55.035 55.925 -2.279 1.00 19.35 396 TYR A CA 1
ATOM 2572 C C . TYR A 1 353 ? -53.808 54.997 -2.309 1.00 18.71 396 TYR A C 1
ATOM 2573 O O . TYR A 1 353 ? -52.674 55.441 -2.591 1.00 21.15 396 TYR A O 1
ATOM 2582 N N . TYR A 1 354 ? -54.014 53.704 -2.078 1.00 20.01 397 TYR A N 1
ATOM 2583 C CA . TYR A 1 354 ? -52.891 52.744 -2.128 1.00 19.45 397 TYR A CA 1
ATOM 2584 C C . TYR A 1 354 ? -52.210 52.724 -3.505 1.00 20.10 397 TYR A C 1
ATOM 2585 O O . TYR A 1 354 ? -50.987 52.566 -3.604 1.00 21.72 397 TYR A O 1
ATOM 2594 N N . ALA A 1 355 ? -52.988 52.974 -4.547 1.00 22.62 398 ALA A N 1
ATOM 2595 C CA . ALA A 1 355 ? -52.487 52.996 -5.903 1.00 25.78 398 ALA A CA 1
ATOM 2596 C C . ALA A 1 355 ? -51.561 54.203 -6.068 1.00 26.79 398 ALA A C 1
ATOM 2597 O O . ALA A 1 355 ? -50.482 54.096 -6.655 1.00 26.71 398 ALA A O 1
ATOM 2599 N N . ALA A 1 356 ? -51.971 55.341 -5.480 1.00 26.14 399 ALA A N 1
ATOM 2600 C CA . ALA A 1 356 ? -51.276 56.619 -5.581 1.00 24.28 399 ALA A CA 1
ATOM 2601 C C . ALA A 1 356 ? -50.074 56.624 -4.640 1.00 23.79 399 ALA A C 1
ATOM 2602 O O . ALA A 1 356 ? -49.051 57.256 -4.943 1.00 23.99 399 ALA A O 1
ATOM 2604 N N . VAL A 1 357 ? -50.203 55.893 -3.525 1.00 24.08 400 VAL A N 1
ATOM 2605 C CA . VAL A 1 357 ? -49.128 55.767 -2.490 1.00 24.76 400 VAL A CA 1
ATOM 2606 C C . VAL A 1 357 ? -48.877 54.311 -2.126 1.00 24.26 400 VAL A C 1
ATOM 2607 O O . VAL A 1 357 ? -49.228 53.857 -1.035 1.00 22.53 400 VAL A O 1
ATOM 2611 N N . PRO A 1 358 ? -48.195 53.538 -3.008 1.00 28.13 401 PRO A N 1
ATOM 2612 C CA . PRO A 1 358 ? -48.012 52.100 -2.787 1.00 27.06 401 PRO A CA 1
ATOM 2613 C C . PRO A 1 358 ? -47.320 51.818 -1.447 1.00 25.18 401 PRO A C 1
ATOM 2614 O O . PRO A 1 358 ? -47.692 50.864 -0.749 1.00 27.88 401 PRO A O 1
ATOM 2618 N N . SER A 1 359 ? -46.372 52.695 -1.094 1.00 23.13 402 SER A N 1
ATOM 2619 C CA . SER A 1 359 ? -45.565 52.585 0.110 1.00 24.22 402 SER A CA 1
ATOM 2620 C C . SER A 1 359 ? -46.417 52.563 1.377 1.00 23.18 402 SER A C 1
ATOM 2621 O O . SER A 1 359 ? -45.942 52.095 2.395 1.00 25.36 402 SER A O 1
ATOM 2624 N N . ALA A 1 360 ? -47.654 53.073 1.302 1.00 25.25 403 ALA A N 1
ATOM 2625 C CA . ALA A 1 360 ? -48.554 53.145 2.480 1.00 25.94 403 ALA A CA 1
ATOM 2626 C C . ALA A 1 360 ? -49.039 51.744 2.852 1.00 27.46 403 ALA A C 1
ATOM 2627 O O . ALA A 1 360 ? -49.310 51.462 4.053 1.00 24.36 403 ALA A O 1
ATOM 2629 N N . ARG A 1 361 ? -49.123 50.878 1.830 1.00 28.30 404 ARG A N 1
ATOM 2630 C CA . ARG A 1 361 ? -49.465 49.438 2.005 1.00 32.89 404 ARG A CA 1
ATOM 2631 C C . ARG A 1 361 ? -48.533 48.772 3.048 1.00 33.08 404 ARG A C 1
ATOM 2632 O O . ARG A 1 361 ? -48.955 47.857 3.745 1.00 39.63 404 ARG A O 1
ATOM 2634 N N . ASN A 1 362 ? -47.297 49.271 3.213 1.00 34.92 405 ASN A N 1
ATOM 2635 C CA . ASN A 1 362 ? -46.279 48.667 4.110 1.00 36.53 405 ASN A CA 1
ATOM 2636 C C . ASN A 1 362 ? -46.398 49.142 5.577 1.00 35.30 405 ASN A C 1
ATOM 2637 O O . ASN A 1 362 ? -45.579 48.731 6.410 1.00 37.45 405 ASN A O 1
ATOM 2639 N N . VAL A 1 363 ? -47.435 49.925 5.930 1.00 29.86 406 VAL A N 1
ATOM 2640 C CA . VAL A 1 363 ? -47.513 50.639 7.227 1.00 26.88 406 VAL A CA 1
ATOM 2641 C C . VAL A 1 363 ? -48.647 50.104 8.097 1.00 22.93 406 VAL A C 1
ATOM 2642 O O . VAL A 1 363 ? -49.814 50.345 7.834 1.00 20.57 406 VAL A O 1
ATOM 2646 N N . PRO A 1 364 ? -48.367 49.360 9.187 1.00 25.41 407 PRO A N 1
ATOM 2647 C CA . PRO A 1 364 ? -49.453 48.848 10.033 1.00 24.69 407 PRO A CA 1
ATOM 2648 C C . PRO A 1 364 ? -50.223 50.012 10.686 1.00 24.18 407 PRO A C 1
ATOM 2649 O O . PRO A 1 364 ? -49.619 51.029 11.023 1.00 26.49 407 PRO A O 1
ATOM 2653 N N . TYR A 1 365 ? -51.536 49.854 10.868 1.00 24.28 408 TYR A N 1
ATOM 2654 C CA . TYR A 1 365 ? -52.367 50.990 11.277 1.00 23.24 408 TYR A CA 1
ATOM 2655 C C . TYR A 1 365 ? -53.168 50.704 12.557 1.00 21.75 408 TYR A C 1
ATOM 2656 O O . TYR A 1 365 ? -53.841 51.607 13.074 1.00 17.43 408 TYR A O 1
ATOM 2665 N N . GLY A 1 366 ? -53.096 49.486 13.116 1.00 22.55 409 GLY A N 1
ATOM 2666 C CA . GLY A 1 366 ? -53.676 49.254 14.410 1.00 20.63 409 GLY A CA 1
ATOM 2667 C C . GLY A 1 366 ? -55.151 48.908 14.300 1.00 22.26 409 GLY A C 1
ATOM 2668 O O . GLY A 1 366 ? -55.707 48.696 13.231 1.00 26.23 409 GLY A O 1
ATOM 2669 N N . ASN A 1 367 ? -55.809 48.843 15.450 1.00 24.00 410 ASN A N 1
ATOM 2670 C CA . ASN A 1 367 ? -57.211 48.462 15.510 1.00 22.86 410 ASN A CA 1
ATOM 2671 C C . ASN A 1 367 ? -58.131 49.653 15.214 1.00 19.95 410 ASN A C 1
ATOM 2672 O O . ASN A 1 367 ? -58.078 50.672 15.917 1.00 20.84 410 ASN A O 1
ATOM 2677 N N . ILE A 1 368 ? -59.005 49.483 14.229 1.00 19.47 411 ILE A N 1
ATOM 2678 C CA . ILE A 1 368 ? -60.026 50.505 13.829 1.00 20.70 411 ILE A CA 1
ATOM 2679 C C . ILE A 1 368 ? -61.459 50.125 14.227 1.00 19.99 411 ILE A C 1
ATOM 2680 O O . ILE A 1 368 ? -62.412 50.833 13.848 1.00 18.42 411 ILE A O 1
ATOM 2685 N N . GLN A 1 369 ? -61.653 49.084 15.059 1.00 20.77 412 GLN A N 1
ATOM 2686 C CA . GLN A 1 369 ? -63.043 48.660 15.395 1.00 19.78 412 GLN A CA 1
ATOM 2687 C C . GLN A 1 369 ? -63.895 49.788 15.987 1.00 17.28 412 GLN A C 1
ATOM 2688 O O . GLN A 1 369 ? -65.096 49.904 15.637 1.00 19.22 412 GLN A O 1
ATOM 2694 N N . SER A 1 370 ? -63.355 50.547 16.941 1.00 14.67 413 SER A N 1
ATOM 2695 C CA . SER A 1 370 ? -64.121 51.621 17.606 1.00 15.54 413 SER A CA 1
ATOM 2696 C C . SER A 1 370 ? -64.709 52.547 16.520 1.00 15.34 413 SER A C 1
ATOM 2697 O O . SER A 1 370 ? -65.843 52.926 16.593 1.00 16.08 413 SER A O 1
ATOM 2700 N N . ARG A 1 371 ? -63.891 52.857 15.500 1.00 15.42 414 ARG A N 1
ATOM 2701 C CA . ARG A 1 371 ? -64.215 53.871 14.470 1.00 14.54 414 ARG A CA 1
ATOM 2702 C C . ARG A 1 371 ? -65.254 53.286 13.495 1.00 14.82 414 ARG A C 1
ATOM 2703 O O . ARG A 1 371 ? -66.241 53.954 13.136 1.00 13.87 414 ARG A O 1
ATOM 2711 N N . LEU A 1 372 ? -65.032 52.030 13.079 1.00 17.00 415 LEU A N 1
ATOM 2712 C CA . LEU A 1 372 ? -65.997 51.289 12.196 1.00 18.54 415 LEU A CA 1
ATOM 2713 C C . LEU A 1 372 ? -67.362 51.161 12.872 1.00 18.06 415 LEU A C 1
ATOM 2714 O O . LEU A 1 372 ? -68.399 51.280 12.230 1.00 18.12 415 LEU A O 1
ATOM 2719 N N . GLU A 1 373 ? -67.364 50.859 14.172 1.00 18.67 416 GLU A N 1
ATOM 2720 C CA . GLU A 1 373 ? -68.612 50.785 14.954 1.00 19.52 416 GLU A CA 1
ATOM 2721 C C . GLU A 1 373 ? -69.274 52.169 15.091 1.00 18.29 416 GLU A C 1
ATOM 2722 O O . GLU A 1 373 ? -70.503 52.306 15.087 1.00 17.93 416 GLU A O 1
ATOM 2728 N N . LEU A 1 374 ? -68.453 53.212 15.242 1.00 16.58 417 LEU A N 1
ATOM 2729 C CA . LEU A 1 374 ? -68.961 54.600 15.316 1.00 17.24 417 LEU A CA 1
ATOM 2730 C C . LEU A 1 374 ? -69.691 54.939 14.008 1.00 16.94 417 LEU A C 1
ATOM 2731 O O . LEU A 1 374 ? -70.852 55.448 14.014 1.00 15.55 417 LEU A O 1
ATOM 2736 N N . ARG A 1 375 ? -69.034 54.610 12.896 1.00 16.72 418 ARG A N 1
ATOM 2737 C CA . ARG A 1 375 ? -69.640 54.832 11.571 1.00 19.02 418 ARG A CA 1
ATOM 2738 C C . ARG A 1 375 ? -71.007 54.123 11.475 1.00 19.09 418 ARG A C 1
ATOM 2739 O O . ARG A 1 375 ? -72.001 54.665 10.983 1.00 19.53 418 ARG A O 1
ATOM 2747 N N . LYS A 1 376 ? -71.051 52.890 11.962 1.00 21.27 419 LYS A N 1
ATOM 2748 C CA . LYS A 1 376 ? -72.252 52.043 11.901 1.00 23.20 419 LYS A CA 1
ATOM 2749 C C . LYS A 1 376 ? -73.352 52.663 12.769 1.00 20.74 419 LYS A C 1
ATOM 2750 O O . LYS A 1 376 ? -74.462 52.825 12.295 1.00 18.87 419 LYS A O 1
ATOM 2756 N N . LYS A 1 377 ? -73.018 53.017 14.014 1.00 19.84 420 LYS A N 1
ATOM 2757 C CA . LYS A 1 377 ? -73.951 53.524 15.014 1.00 21.13 420 LYS A CA 1
ATOM 2758 C C . LYS A 1 377 ? -74.606 54.810 14.502 1.00 20.75 420 LYS A C 1
ATOM 2759 O O . LYS A 1 377 ? -75.784 55.063 14.745 1.00 24.16 420 LYS A O 1
ATOM 2765 N N . LEU A 1 378 ? -73.827 55.646 13.814 1.00 18.35 421 LEU A N 1
ATOM 2766 C CA . LEU A 1 378 ? -74.349 56.904 13.370 1.00 18.67 421 LEU A CA 1
ATOM 2767 C C . LEU A 1 378 ? -75.068 56.780 12.032 1.00 19.50 421 LEU A C 1
ATOM 2768 O O . LEU A 1 378 ? -75.514 57.820 11.526 1.00 17.64 421 LEU A O 1
ATOM 2773 N N . SER A 1 379 ? -75.169 55.563 11.473 1.00 19.28 422 SER A N 1
ATOM 2774 C CA . SER A 1 379 ? -75.749 55.294 10.110 1.00 20.11 422 SER A CA 1
ATOM 2775 C C . SER A 1 379 ? -75.138 56.221 9.040 1.00 18.80 422 SER A C 1
ATOM 2776 O O . SER A 1 379 ? -75.860 56.805 8.223 1.00 17.05 422 SER A O 1
ATOM 2779 N N . CYS A 1 380 ? -73.804 56.347 9.033 1.00 17.36 423 CYS A N 1
ATOM 2780 C CA . CYS A 1 380 ? -73.152 57.264 8.084 1.00 17.09 423 CYS A CA 1
ATOM 2781 C C . CYS A 1 380 ? -73.372 56.771 6.655 1.00 17.86 423 CYS A C 1
ATOM 2782 O O . CYS A 1 380 ? -73.441 55.580 6.419 1.00 18.29 423 CYS A O 1
ATOM 2785 N N . LYS A 1 381 ? -73.398 57.712 5.703 1.00 18.42 424 LYS A N 1
ATOM 2786 C CA . LYS A 1 381 ? -73.561 57.440 4.282 1.00 19.12 424 LYS A CA 1
ATOM 2787 C C . LYS A 1 381 ? -72.269 56.885 3.700 1.00 18.10 424 LYS A C 1
ATOM 2788 O O . LYS A 1 381 ? -71.197 57.088 4.274 1.00 18.66 424 LYS A O 1
ATOM 2794 N N . PRO A 1 382 ? -72.350 56.132 2.573 1.00 17.08 425 PRO A N 1
ATOM 2795 C CA . PRO A 1 382 ? -71.172 55.590 1.890 1.00 16.62 425 PRO A CA 1
ATOM 2796 C C . PRO A 1 382 ? -70.299 56.687 1.252 1.00 14.57 425 PRO A C 1
ATOM 2797 O O . PRO A 1 382 ? -70.755 57.802 1.022 1.00 13.83 425 PRO A O 1
ATOM 2801 N N . PHE A 1 383 ? -69.026 56.370 1.049 1.00 14.81 426 PHE A N 1
ATOM 2802 C CA . PHE A 1 383 ? -68.121 57.269 0.435 1.00 15.03 426 PHE A CA 1
ATOM 2803 C C . PHE A 1 383 ? -68.613 57.660 -0.968 1.00 15.08 426 PHE A C 1
ATOM 2804 O O . PHE A 1 383 ? -68.492 58.805 -1.391 1.00 12.71 426 PHE A O 1
ATOM 2812 N N . LYS A 1 384 ? -69.191 56.703 -1.705 1.00 14.84 427 LYS A N 1
ATOM 2813 C CA . LYS A 1 384 ? -69.766 57.036 -3.041 1.00 15.90 427 LYS A CA 1
ATOM 2814 C C . LYS A 1 384 ? -70.713 58.244 -2.961 1.00 14.82 427 LYS A C 1
ATOM 2815 O O . LYS A 1 384 ? -70.743 59.109 -3.879 1.00 15.99 427 LYS A O 1
ATOM 2821 N N . TRP A 1 385 ? -71.515 58.287 -1.901 1.00 14.90 428 TRP A N 1
ATOM 2822 C CA . TRP A 1 385 ? -72.426 59.375 -1.622 1.00 14.76 428 TRP A CA 1
ATOM 2823 C C . TRP A 1 385 ? -71.669 60.704 -1.479 1.00 14.25 428 TRP A C 1
ATOM 2824 O O . TRP A 1 385 ? -72.144 61.755 -1.960 1.00 13.60 428 TRP A O 1
ATOM 2835 N N . TYR A 1 386 ? -70.553 60.666 -0.750 1.00 13.27 429 TYR A N 1
ATOM 2836 C CA . TYR A 1 386 ? -69.728 61.870 -0.514 1.00 13.48 429 TYR A CA 1
ATOM 2837 C C . TYR A 1 386 ? -69.156 62.391 -1.841 1.00 13.68 429 TYR A C 1
ATOM 2838 O O . TYR A 1 386 ? -69.190 63.595 -2.111 1.00 14.68 429 TYR A O 1
ATOM 2847 N N . LEU A 1 387 ? -68.667 61.482 -2.684 1.00 14.35 430 LEU A N 1
ATOM 2848 C CA . LEU A 1 387 ? -68.003 61.862 -3.935 1.00 14.66 430 LEU A CA 1
ATOM 2849 C C . LEU A 1 387 ? -69.008 62.533 -4.861 1.00 15.41 430 LEU A C 1
ATOM 2850 O O . LEU A 1 387 ? -68.689 63.525 -5.520 1.00 15.77 430 LEU A O 1
ATOM 2855 N N . GLU A 1 388 ? -70.216 61.982 -4.910 1.00 15.14 431 GLU A N 1
ATOM 2856 C CA . GLU A 1 388 ? -71.221 62.392 -5.851 1.00 17.05 431 GLU A CA 1
ATOM 2857 C C . GLU A 1 388 ? -71.855 63.702 -5.399 1.00 16.90 431 GLU A C 1
ATOM 2858 O O . GLU A 1 388 ? -72.205 64.497 -6.242 1.00 18.76 431 GLU A O 1
ATOM 2864 N N . ASN A 1 389 ? -71.976 63.918 -4.081 1.00 15.16 432 ASN A N 1
ATOM 2865 C CA . ASN A 1 389 ? -72.770 65.012 -3.556 1.00 15.53 432 ASN A CA 1
ATOM 2866 C C . ASN A 1 389 ? -71.920 66.119 -2.918 1.00 14.56 432 ASN A C 1
ATOM 2867 O O . ASN A 1 389 ? -72.405 67.240 -2.825 1.00 16.54 432 ASN A O 1
ATOM 2872 N N . VAL A 1 390 ? -70.749 65.770 -2.389 1.00 13.35 433 VAL A N 1
ATOM 2873 C CA . VAL A 1 390 ? -69.907 66.688 -1.691 1.00 13.33 433 VAL A CA 1
ATOM 2874 C C . VAL A 1 390 ? -68.708 67.075 -2.565 1.00 12.63 433 VAL A C 1
ATOM 2875 O O . VAL A 1 390 ? -68.429 68.260 -2.659 1.00 11.59 433 VAL A O 1
ATOM 2879 N N . TYR A 1 391 ? -68.101 66.118 -3.291 1.00 12.49 434 TYR A N 1
ATOM 2880 C CA . TYR A 1 391 ? -66.853 66.378 -4.042 1.00 13.00 434 TYR A CA 1
ATOM 2881 C C . TYR A 1 391 ? -66.928 65.816 -5.456 1.00 14.04 434 TYR A C 1
ATOM 2882 O O . TYR A 1 391 ? -66.068 65.029 -5.853 1.00 14.68 434 TYR A O 1
ATOM 2891 N N . PRO A 1 392 ? -67.956 66.223 -6.240 1.00 16.67 435 PRO A N 1
ATOM 2892 C CA . PRO A 1 392 ? -68.163 65.725 -7.601 1.00 16.72 435 PRO A CA 1
ATOM 2893 C C . PRO A 1 392 ? -67.003 66.102 -8.519 1.00 17.43 435 PRO A C 1
ATOM 2894 O O . PRO A 1 392 ? -66.808 65.421 -9.439 1.00 17.33 435 PRO A O 1
ATOM 2898 N N . GLU A 1 393 ? -66.187 67.097 -8.139 1.00 19.64 436 GLU A N 1
ATOM 2899 C CA . GLU A 1 393 ? -65.012 67.503 -8.925 1.00 20.33 436 GLU A CA 1
ATOM 2900 C C . GLU A 1 393 ? -63.877 66.481 -8.871 1.00 20.60 436 GLU A C 1
ATOM 2901 O O . GLU A 1 393 ? -63.003 66.497 -9.754 1.00 18.71 436 GLU A O 1
ATOM 2907 N N . LEU A 1 394 ? -63.821 65.625 -7.839 1.00 19.86 437 LEU A N 1
ATOM 2908 C CA . LEU A 1 394 ? -62.748 64.655 -7.778 1.00 21.11 437 LEU A CA 1
ATOM 2909 C C . LEU A 1 394 ? -63.025 63.548 -8.794 1.00 22.64 437 LEU A C 1
ATOM 2910 O O . LEU A 1 394 ? -64.031 62.876 -8.655 1.00 20.95 437 LEU A O 1
ATOM 2915 N N . ARG A 1 395 ? -62.133 63.391 -9.784 1.00 22.53 438 ARG A N 1
ATOM 2916 C CA . ARG A 1 395 ? -62.320 62.420 -10.860 1.00 25.03 438 ARG A CA 1
ATOM 2917 C C . ARG A 1 395 ? -61.579 61.138 -10.445 1.00 24.48 438 ARG A C 1
ATOM 2918 O O . ARG A 1 395 ? -60.460 61.175 -9.919 1.00 22.43 438 ARG A O 1
ATOM 2920 N N . VAL A 1 396 ? -62.260 60.013 -10.631 1.00 27.64 439 VAL A N 1
ATOM 2921 C CA . VAL A 1 396 ? -61.724 58.676 -10.470 1.00 32.28 439 VAL A CA 1
ATOM 2922 C C . VAL A 1 396 ? -60.434 58.549 -11.293 1.00 34.49 439 VAL A C 1
ATOM 2923 O O . VAL A 1 396 ? -60.377 59.031 -12.408 1.00 33.65 439 VAL A O 1
ATOM 2927 N N . PRO A 1 397 ? -59.334 57.951 -10.783 1.00 37.77 440 PRO A N 1
ATOM 2928 C CA . PRO A 1 397 ? -58.094 57.823 -11.553 1.00 40.17 440 PRO A CA 1
ATOM 2929 C C . PRO A 1 397 ? -58.199 56.919 -12.789 1.00 46.10 440 PRO A C 1
ATOM 2930 O O . PRO A 1 397 ? -59.055 56.019 -12.822 1.00 44.48 440 PRO A O 1
ATOM 2934 N N . ASP A 1 398 ? -57.289 57.135 -13.752 1.00 54.38 441 ASP A N 1
ATOM 2935 C CA . ASP A 1 398 ? -57.341 56.477 -15.064 1.00 64.40 441 ASP A CA 1
ATOM 2936 C C . ASP A 1 398 ? -56.261 55.387 -15.142 1.00 68.27 441 ASP A C 1
ATOM 2937 O O . ASP A 1 398 ? -55.058 55.664 -15.076 1.00 71.97 441 ASP A O 1
ATOM 2942 N N . HIS A 1 399 ? -56.744 54.147 -15.319 1.00 73.93 442 HIS A N 1
ATOM 2943 C CA . HIS A 1 399 ? -56.021 52.883 -15.081 1.00 72.63 442 HIS A CA 1
ATOM 2944 C C . HIS A 1 399 ? -55.494 52.277 -16.392 1.00 67.28 442 HIS A C 1
ATOM 2945 O O . HIS A 1 399 ? -56.250 52.066 -17.343 1.00 67.39 442 HIS A O 1
ATOM 2952 N N . GLN A 1 400 ? -54.196 51.954 -16.414 1.00 66.61 443 GLN A N 1
ATOM 2953 C CA . GLN A 1 400 ? -53.566 51.192 -17.506 1.00 64.78 443 GLN A CA 1
ATOM 2954 C C . GLN A 1 400 ? -52.569 50.198 -16.896 1.00 61.87 443 GLN A C 1
ATOM 2955 O O . GLN A 1 400 ? -51.431 50.573 -16.627 1.00 68.70 443 GLN A O 1
ATOM 2961 N N . ASP A 1 401 ? -52.991 48.942 -16.678 1.00 56.14 444 ASP A N 1
ATOM 2962 C CA . ASP A 1 401 ? -52.092 47.907 -16.087 1.00 52.76 444 ASP A CA 1
ATOM 2963 C C . ASP A 1 401 ? -50.839 47.780 -17.009 1.00 57.33 444 ASP A C 1
ATOM 2964 O O . ASP A 1 401 ? -49.768 47.377 -16.508 1.00 62.44 444 ASP A O 1
ATOM 2969 N N . ILE A 1 402 ? -50.909 48.188 -18.307 1.00 49.82 445 ILE A N 1
ATOM 2970 C CA . ILE A 1 402 ? -49.776 48.015 -19.315 1.00 46.06 445 ILE A CA 1
ATOM 2971 C C . ILE A 1 402 ? -49.406 49.317 -20.066 1.00 45.14 445 ILE A C 1
ATOM 2972 O O . ILE A 1 402 ? -50.249 50.080 -20.550 1.00 38.42 445 ILE A O 1
ATOM 2977 N N . ALA A 1 403 ? -48.096 49.508 -20.264 1.00 42.96 446 ALA A N 1
ATOM 2978 C CA . ALA A 1 403 ? -47.553 50.681 -20.968 1.00 41.97 446 ALA A CA 1
ATOM 2979 C C . ALA A 1 403 ? -47.687 50.523 -22.496 1.00 36.21 446 ALA A C 1
ATOM 2980 O O . ALA A 1 403 ? -47.047 49.635 -23.087 1.00 32.63 446 ALA A O 1
ATOM 2982 N N . PHE A 1 404 ? -48.488 51.401 -23.122 1.00 33.36 447 PHE A N 1
ATOM 2983 C CA . PHE A 1 404 ? -48.549 51.589 -24.587 1.00 29.20 447 PHE A CA 1
ATOM 2984 C C . PHE A 1 404 ? -48.056 52.983 -24.988 1.00 28.23 447 PHE A C 1
ATOM 2985 O O . PHE A 1 404 ? -48.423 54.005 -24.369 1.00 29.50 447 PHE A O 1
ATOM 2993 N N . GLY A 1 405 ? -47.241 53.046 -26.045 1.00 20.43 448 GLY A N 1
ATOM 2994 C CA . GLY A 1 405 ? -46.700 54.301 -26.427 1.00 19.28 448 GLY A CA 1
ATOM 2995 C C . GLY A 1 405 ? -45.542 54.166 -27.376 1.00 18.57 448 GLY A C 1
ATOM 2996 O O . GLY A 1 405 ? -45.495 53.215 -28.168 1.00 17.28 448 GLY A O 1
ATOM 2997 N N . ALA A 1 406 ? -44.617 55.137 -27.297 1.00 18.02 449 ALA A N 1
ATOM 2998 C CA . ALA A 1 406 ? -43.504 55.218 -28.221 1.00 18.64 449 ALA A CA 1
ATOM 2999 C C . ALA A 1 406 ? -42.203 54.847 -27.505 1.00 17.12 449 ALA A C 1
ATOM 3000 O O . ALA A 1 406 ? -41.996 55.211 -26.346 1.00 16.10 449 ALA A O 1
ATOM 3002 N N . LEU A 1 407 ? -41.298 54.190 -28.227 1.00 16.75 450 LEU A N 1
ATOM 3003 C CA . LEU A 1 407 ? -39.973 54.049 -27.729 1.00 17.62 450 LEU A CA 1
ATOM 3004 C C . LEU A 1 407 ? -39.053 55.041 -28.455 1.00 16.86 450 LEU A C 1
ATOM 3005 O O . LEU A 1 407 ? -38.724 54.886 -29.645 1.00 13.82 450 LEU A O 1
ATOM 3010 N N . GLN A 1 408 ? -38.650 56.081 -27.710 1.00 14.84 451 GLN A N 1
ATOM 3011 C CA . GLN A 1 408 ? -38.109 57.284 -28.254 1.00 17.06 451 GLN A CA 1
ATOM 3012 C C . GLN A 1 408 ? -36.593 57.308 -28.035 1.00 17.07 451 GLN A C 1
ATOM 3013 O O . GLN A 1 408 ? -36.094 56.906 -26.984 1.00 15.48 451 GLN A O 1
ATOM 3019 N N . GLN A 1 409 ? -35.898 57.861 -29.039 1.00 17.56 452 GLN A N 1
ATOM 3020 C CA . GLN A 1 409 ? -34.500 58.108 -29.012 1.00 16.86 452 GLN A CA 1
ATOM 3021 C C . GLN A 1 409 ? -34.297 59.485 -29.633 1.00 17.42 452 GLN A C 1
ATOM 3022 O O . GLN A 1 409 ? -34.368 59.645 -30.858 1.00 17.51 452 GLN A O 1
ATOM 3028 N N . GLY A 1 410 ? -34.129 60.489 -28.773 1.00 19.83 453 GLY A N 1
ATOM 3029 C CA . GLY A 1 410 ? -34.111 61.888 -29.221 1.00 20.37 453 GLY A CA 1
ATOM 3030 C C . GLY A 1 410 ? -35.448 62.249 -29.828 1.00 20.66 453 GLY A C 1
ATOM 3031 O O . GLY A 1 410 ? -36.476 62.017 -29.190 1.00 21.96 453 GLY A O 1
ATOM 3032 N N . THR A 1 411 ? -35.438 62.672 -31.105 1.00 20.21 454 THR A N 1
ATOM 3033 C CA . THR A 1 411 ? -36.656 62.982 -31.847 1.00 23.29 454 THR A CA 1
ATOM 3034 C C . THR A 1 411 ? -37.065 61.818 -32.782 1.00 20.20 454 THR A C 1
ATOM 3035 O O . THR A 1 411 ? -38.018 61.962 -33.566 1.00 19.46 454 THR A O 1
ATOM 3039 N N . ASN A 1 412 ? -36.362 60.680 -32.681 1.00 19.04 455 ASN A N 1
ATOM 3040 C CA . ASN A 1 412 ? -36.719 59.449 -33.405 1.00 18.46 455 ASN A CA 1
ATOM 3041 C C . ASN A 1 412 ? -37.520 58.479 -32.522 1.00 17.42 455 ASN A C 1
ATOM 3042 O O . ASN A 1 412 ? -37.380 58.434 -31.291 1.00 17.04 455 ASN A O 1
ATOM 3047 N N . CYS A 1 413 ? -38.392 57.710 -33.175 1.00 15.71 456 CYS A N 1
ATOM 3048 C CA . CYS A 1 413 ? -39.189 56.707 -32.528 1.00 16.95 456 CYS A CA 1
ATOM 3049 C C . CYS A 1 413 ? -38.914 55.351 -33.181 1.00 15.21 456 CYS A C 1
ATOM 3050 O O . CYS A 1 413 ? -38.783 55.275 -34.423 1.00 14.49 456 CYS A O 1
ATOM 3053 N N . LEU A 1 414 ? -38.860 54.291 -32.360 1.00 14.36 457 LEU A N 1
ATOM 3054 C CA . LEU A 1 414 ? -38.887 52.891 -32.871 1.00 14.84 457 LEU A CA 1
ATOM 3055 C C . LEU A 1 414 ? -40.066 52.751 -33.828 1.00 12.99 457 LEU A C 1
ATOM 3056 O O . LEU A 1 414 ? -41.221 53.025 -33.461 1.00 14.62 457 LEU A O 1
ATOM 3061 N N . ASP A 1 415 ? -39.791 52.213 -35.020 1.00 12.21 458 ASP A N 1
ATOM 3062 C CA . ASP A 1 415 ? -40.762 52.211 -36.098 1.00 11.94 458 ASP A CA 1
ATOM 3063 C C . ASP A 1 415 ? -40.744 50.828 -36.747 1.00 11.74 458 ASP A C 1
ATOM 3064 O O . ASP A 1 415 ? -39.695 50.385 -37.114 1.00 10.89 458 ASP A O 1
ATOM 3069 N N . THR A 1 416 ? -41.928 50.247 -36.997 1.00 12.47 459 THR A N 1
ATOM 3070 C CA . THR A 1 416 ? -42.031 48.962 -37.682 1.00 13.91 459 THR A CA 1
ATOM 3071 C C . THR A 1 416 ? -41.619 49.075 -39.154 1.00 13.53 459 THR A C 1
ATOM 3072 O O . THR A 1 416 ? -41.491 48.050 -39.841 1.00 13.54 459 THR A O 1
ATOM 3076 N N . LEU A 1 417 ? -41.559 50.300 -39.662 1.00 14.00 460 LEU A N 1
ATOM 3077 C CA . LEU A 1 417 ? -41.238 50.582 -41.113 1.00 14.27 460 LEU A CA 1
ATOM 3078 C C . LEU A 1 417 ? -42.353 50.031 -42.012 1.00 14.00 460 LEU A C 1
ATOM 3079 O O . LEU A 1 417 ? -42.175 49.852 -43.220 1.00 14.96 460 LEU A O 1
ATOM 3084 N N . GLY A 1 418 ? -43.489 49.685 -41.405 1.00 13.43 461 GLY A N 1
ATOM 3085 C CA . GLY A 1 418 ? -44.587 49.055 -42.150 1.00 13.69 461 GLY A CA 1
ATOM 3086 C C . GLY A 1 418 ? -44.366 47.567 -42.388 1.00 12.87 461 GLY A C 1
ATOM 3087 O O . GLY A 1 418 ? -45.143 46.953 -43.120 1.00 15.07 461 GLY A O 1
ATOM 3088 N N . HIS A 1 419 ? -43.387 46.946 -41.715 1.00 13.49 462 HIS A N 1
ATOM 3089 C CA . HIS A 1 419 ? -43.084 45.517 -41.956 1.00 13.78 462 HIS A CA 1
ATOM 3090 C C . HIS A 1 419 ? -43.954 44.590 -41.108 1.00 13.65 462 HIS A C 1
ATOM 3091 O O . HIS A 1 419 ? -44.491 44.993 -40.099 1.00 13.31 462 HIS A O 1
ATOM 3098 N N . PHE A 1 420 ? -44.024 43.323 -41.532 1.00 14.33 463 PHE A N 1
ATOM 3099 C CA . PHE A 1 420 ? -44.732 42.244 -40.868 1.00 15.81 463 PHE A CA 1
ATOM 3100 C C . PHE A 1 420 ? -43.679 41.214 -40.443 1.00 15.38 463 PHE A C 1
ATOM 3101 O O . PHE A 1 420 ? -42.480 41.538 -40.433 1.00 16.05 463 PHE A O 1
ATOM 3109 N N . ALA A 1 421 ? -44.101 39.979 -40.130 1.00 15.23 464 ALA A N 1
ATOM 3110 C CA . ALA A 1 421 ? -43.173 38.929 -39.688 1.00 14.89 464 ALA A CA 1
ATOM 3111 C C . ALA A 1 421 ? -42.009 38.804 -40.678 1.00 15.18 464 ALA A C 1
ATOM 3112 O O . ALA A 1 421 ? -42.237 38.865 -41.902 1.00 15.46 464 ALA A O 1
ATOM 3114 N N . ASP A 1 422 ? -40.795 38.650 -40.134 1.00 14.69 465 ASP A N 1
ATOM 3115 C CA . ASP A 1 422 ? -39.519 38.440 -40.874 1.00 15.69 465 ASP A CA 1
ATOM 3116 C C . ASP A 1 422 ? -38.933 39.736 -41.437 1.00 14.81 465 ASP A C 1
ATOM 3117 O O . ASP A 1 422 ? -37.898 39.705 -42.090 1.00 14.21 465 ASP A O 1
ATOM 3122 N N . GLY A 1 423 ? -39.580 40.875 -41.197 1.00 14.96 466 GLY A N 1
ATOM 3123 C CA . GLY A 1 423 ? -39.038 42.154 -41.615 1.00 15.48 466 GLY A CA 1
ATOM 3124 C C . GLY A 1 423 ? -38.214 42.803 -40.500 1.00 14.76 466 GLY A C 1
ATOM 3125 O O . GLY A 1 423 ? -38.320 42.460 -39.316 1.00 14.01 466 GLY A O 1
ATOM 3126 N N . VAL A 1 424 ? -37.373 43.750 -40.891 1.00 14.06 467 VAL A N 1
ATOM 3127 C CA . VAL A 1 424 ? -36.539 44.494 -39.943 1.00 13.98 467 VAL A CA 1
ATOM 3128 C C . VAL A 1 424 ? -37.379 45.621 -39.344 1.00 13.49 467 VAL A C 1
ATOM 3129 O O . VAL A 1 424 ? -38.462 45.968 -39.877 1.00 14.65 467 VAL A O 1
ATOM 3133 N N . VAL A 1 425 ? -36.850 46.253 -38.286 1.00 12.10 468 VAL A N 1
ATOM 3134 C CA . VAL A 1 425 ? -37.422 47.467 -37.738 1.00 13.04 468 VAL A CA 1
ATOM 3135 C C . VAL A 1 425 ? -36.354 48.582 -37.757 1.00 12.54 468 VAL A C 1
ATOM 3136 O O . VAL A 1 425 ? -35.199 48.318 -37.989 1.00 11.79 468 VAL A O 1
ATOM 3140 N N . GLY A 1 426 ? -36.783 49.832 -37.511 1.00 11.79 469 GLY A N 1
ATOM 3141 C CA . GLY A 1 426 ? -35.931 50.998 -37.634 1.00 12.70 469 GLY A CA 1
ATOM 3142 C C . GLY A 1 426 ? -36.365 52.129 -36.723 1.00 13.48 469 GLY A C 1
ATOM 3143 O O . GLY A 1 426 ? -37.040 51.918 -35.717 1.00 11.62 469 GLY A O 1
ATOM 3144 N N . VAL A 1 427 ? -35.904 53.332 -37.057 1.00 15.11 470 VAL A N 1
ATOM 3145 C CA . VAL A 1 427 ? -36.309 54.516 -36.346 1.00 16.83 470 VAL A CA 1
ATOM 3146 C C . VAL A 1 427 ? -36.714 55.569 -37.376 1.00 17.78 470 VAL A C 1
ATOM 3147 O O . VAL A 1 427 ? -36.156 55.636 -38.447 1.00 15.54 470 VAL A O 1
ATOM 3151 N N . TYR A 1 428 ? -37.685 56.376 -36.994 1.00 17.25 471 TYR A N 1
ATOM 3152 C CA . TYR A 1 428 ? -38.167 57.426 -37.830 1.00 19.30 471 TYR A CA 1
ATOM 3153 C C . TYR A 1 428 ? -38.587 58.577 -36.922 1.00 18.15 471 TYR A C 1
ATOM 3154 O O . TYR A 1 428 ? -38.938 58.383 -35.752 1.00 14.73 471 TYR A O 1
ATOM 3163 N N . GLU A 1 429 ? -38.518 59.777 -37.484 1.00 18.35 472 GLU A N 1
ATOM 3164 C CA . GLU A 1 429 ? -39.055 60.970 -36.842 1.00 22.22 472 GLU A CA 1
ATOM 3165 C C . GLU A 1 429 ? -40.393 60.616 -36.152 1.00 19.64 472 GLU A C 1
ATOM 3166 O O . GLU A 1 429 ? -41.305 60.085 -36.795 1.00 19.15 472 GLU A O 1
ATOM 3172 N N . CYS A 1 430 ? -40.490 60.885 -34.841 1.00 19.79 473 CYS A N 1
ATOM 3173 C CA . CYS A 1 430 ? -41.695 60.716 -34.066 1.00 21.10 473 CYS A CA 1
ATOM 3174 C C . CYS A 1 430 ? -42.821 61.605 -34.604 1.00 23.13 473 CYS A C 1
ATOM 3175 O O . CYS A 1 430 ? -42.644 62.825 -34.755 1.00 22.73 473 CYS A O 1
ATOM 3178 N N . HIS A 1 431 ? -43.986 61.010 -34.836 1.00 23.98 474 HIS A N 1
ATOM 3179 C CA . HIS A 1 431 ? -45.122 61.767 -35.422 1.00 27.54 474 HIS A CA 1
ATOM 3180 C C . HIS A 1 431 ? -46.303 61.800 -34.454 1.00 27.66 474 HIS A C 1
ATOM 3181 O O . HIS A 1 431 ? -47.337 62.368 -34.777 1.00 29.58 474 HIS A O 1
ATOM 3188 N N . ASN A 1 432 ? -46.147 61.150 -33.301 1.00 28.29 475 ASN A N 1
ATOM 3189 C CA . ASN A 1 432 ? -47.132 61.151 -32.247 1.00 33.32 475 ASN A CA 1
ATOM 3190 C C . ASN A 1 432 ? -48.526 60.749 -32.780 1.00 35.95 475 ASN A C 1
ATOM 3191 O O . ASN A 1 432 ? -49.555 61.205 -32.237 1.00 37.04 475 ASN A O 1
ATOM 3196 N N . ALA A 1 433 ? -48.566 59.844 -33.774 1.00 32.86 476 ALA A N 1
ATOM 3197 C CA . ALA A 1 433 ? -49.816 59.329 -34.359 1.00 32.33 476 ALA A CA 1
ATOM 3198 C C . ALA A 1 433 ? -49.959 57.805 -34.169 1.00 30.93 476 ALA A C 1
ATOM 3199 O O . ALA A 1 433 ? -50.722 57.160 -34.894 1.00 34.29 476 ALA A O 1
ATOM 3201 N N . GLY A 1 434 ? -49.260 57.232 -33.189 1.00 27.29 477 GLY A N 1
ATOM 3202 C CA . GLY A 1 434 ? -49.235 55.764 -32.942 1.00 26.88 477 GLY A CA 1
ATOM 3203 C C . GLY A 1 434 ? -48.837 54.985 -34.187 1.00 23.97 477 GLY A C 1
ATOM 3204 O O . GLY A 1 434 ? -47.785 55.228 -34.808 1.00 21.41 477 GLY A O 1
ATOM 3205 N N . GLY A 1 435 ? -49.709 54.071 -34.611 1.00 21.43 478 GLY A N 1
ATOM 3206 C CA . GLY A 1 435 ? -49.442 53.306 -35.864 1.00 21.33 478 GLY A CA 1
ATOM 3207 C C . GLY A 1 435 ? -48.158 52.504 -35.772 1.00 18.97 478 GLY A C 1
ATOM 3208 O O . GLY A 1 435 ? -47.962 51.830 -34.793 1.00 23.17 478 GLY A O 1
ATOM 3209 N N . ASN A 1 436 ? -47.272 52.662 -36.763 1.00 18.44 479 ASN A N 1
ATOM 3210 C CA . ASN A 1 436 ? -45.982 51.990 -36.871 1.00 19.57 479 ASN A CA 1
ATOM 3211 C C . ASN A 1 436 ? -45.074 52.359 -35.672 1.00 18.32 479 ASN A C 1
ATOM 3212 O O . ASN A 1 436 ? -44.038 51.756 -35.468 1.00 18.37 479 ASN A O 1
ATOM 3217 N N . GLN A 1 437 ? -45.460 53.367 -34.869 1.00 17.14 480 GLN A N 1
ATOM 3218 C CA . GLN A 1 437 ? -44.636 53.877 -33.774 1.00 15.56 480 GLN A CA 1
ATOM 3219 C C . GLN A 1 437 ? -45.245 53.579 -32.398 1.00 16.04 480 GLN A C 1
ATOM 3220 O O . GLN A 1 437 ? -44.668 54.027 -31.347 1.00 15.07 480 GLN A O 1
ATOM 3226 N N . GLU A 1 438 ? -46.309 52.751 -32.365 1.00 18.00 481 GLU A N 1
ATOM 3227 C CA . GLU A 1 438 ? -46.959 52.313 -31.100 1.00 18.94 481 GLU A CA 1
ATOM 3228 C C . GLU A 1 438 ? -46.516 50.903 -30.695 1.00 16.17 481 GLU A C 1
ATOM 3229 O O . GLU A 1 438 ? -46.593 49.939 -31.511 1.00 18.44 481 GLU A O 1
ATOM 3235 N N . TRP A 1 439 ? -46.004 50.797 -29.465 1.00 14.77 482 TRP A N 1
ATOM 3236 C CA . TRP A 1 439 ? -45.443 49.594 -28.891 1.00 15.28 482 TRP A CA 1
ATOM 3237 C C . TRP A 1 439 ? -46.010 49.393 -27.483 1.00 16.90 482 TRP A C 1
ATOM 3238 O O . TRP A 1 439 ? -46.570 50.308 -26.882 1.00 17.48 482 TRP A O 1
ATOM 3249 N N . ALA A 1 440 ? -45.867 48.175 -26.980 1.00 16.64 483 ALA A N 1
ATOM 3250 C CA . ALA A 1 440 ? -46.168 47.896 -25.614 1.00 18.91 483 ALA A CA 1
ATOM 3251 C C . ALA A 1 440 ? -45.026 47.068 -25.022 1.00 17.79 483 ALA A C 1
ATOM 3252 O O . ALA A 1 440 ? -44.435 46.212 -25.706 1.00 14.86 483 ALA A O 1
ATOM 3254 N N . LEU A 1 441 ? -44.703 47.380 -23.767 1.00 17.12 484 LEU A N 1
ATOM 3255 C CA . LEU A 1 441 ? -43.790 46.581 -22.944 1.00 20.84 484 LEU A CA 1
ATOM 3256 C C . LEU A 1 441 ? -44.654 45.609 -22.127 1.00 21.28 484 LEU A C 1
ATOM 3257 O O . LEU A 1 441 ? -45.314 46.033 -21.201 1.00 21.88 484 LEU A O 1
ATOM 3262 N N . THR A 1 442 ? -44.700 44.332 -22.543 1.00 19.86 485 THR A N 1
ATOM 3263 C CA . THR A 1 442 ? -45.624 43.355 -21.987 1.00 18.85 485 THR A CA 1
ATOM 3264 C C . THR A 1 442 ? -45.066 42.791 -20.669 1.00 20.39 485 THR A C 1
ATOM 3265 O O . THR A 1 442 ? -43.845 42.759 -20.405 1.00 16.33 485 THR A O 1
ATOM 3269 N N . LYS A 1 443 ? -45.981 42.270 -19.830 1.00 22.69 486 LYS A N 1
ATOM 3270 C CA . LYS A 1 443 ? -45.571 41.516 -18.625 1.00 25.82 486 LYS A CA 1
ATOM 3271 C C . LYS A 1 443 ? -44.780 40.265 -19.031 1.00 23.47 486 LYS A C 1
ATOM 3272 O O . LYS A 1 443 ? -43.993 39.769 -18.280 1.00 27.21 486 LYS A O 1
ATOM 3278 N N . GLU A 1 444 ? -44.930 39.828 -20.272 1.00 24.07 487 GLU A N 1
ATOM 3279 C CA . GLU A 1 444 ? -44.208 38.711 -20.825 1.00 26.74 487 GLU A CA 1
ATOM 3280 C C . GLU A 1 444 ? -42.744 39.070 -21.146 1.00 22.58 487 GLU A C 1
ATOM 3281 O O . GLU A 1 444 ? -42.015 38.222 -21.641 1.00 21.28 487 GLU A O 1
ATOM 3287 N N . LYS A 1 445 ? -42.375 40.338 -20.959 1.00 19.03 488 LYS A N 1
ATOM 3288 C CA . LYS A 1 445 ? -41.044 40.875 -21.209 1.00 18.81 488 LYS A CA 1
ATOM 3289 C C . LYS A 1 445 ? -40.766 40.924 -22.722 1.00 15.93 488 LYS A C 1
ATOM 3290 O O . LYS A 1 445 ? -39.647 40.798 -23.129 1.00 17.97 488 LYS A O 1
ATOM 3296 N N . SER A 1 446 ? -41.796 41.151 -23.536 1.00 15.95 489 SER A N 1
ATOM 3297 C CA . SER A 1 446 ? -41.628 41.345 -24.940 1.00 15.90 489 SER A CA 1
ATOM 3298 C C . SER A 1 446 ? -41.785 42.840 -25.279 1.00 16.49 489 SER A C 1
ATOM 3299 O O . SER A 1 446 ? -42.323 43.667 -24.490 1.00 13.08 489 SER A O 1
ATOM 3302 N N . VAL A 1 447 ? -41.324 43.182 -26.488 1.00 14.95 490 VAL A N 1
ATOM 3303 C CA . VAL A 1 447 ? -41.572 44.475 -27.063 1.00 14.82 490 VAL A CA 1
ATOM 3304 C C . VAL A 1 447 ? -42.501 44.267 -28.268 1.00 15.44 490 VAL A C 1
ATOM 3305 O O . VAL A 1 447 ? -42.065 43.822 -29.348 1.00 13.78 490 VAL A O 1
ATOM 3309 N N . LYS A 1 448 ? -43.778 44.663 -28.098 1.00 15.79 491 LYS A N 1
ATOM 3310 C CA . LYS A 1 448 ? -44.882 44.175 -28.936 1.00 16.55 491 LYS A CA 1
ATOM 3311 C C . LYS A 1 448 ? -45.520 45.311 -29.743 1.00 16.37 491 LYS A C 1
ATOM 3312 O O . LYS A 1 448 ? -45.780 46.360 -29.207 1.00 16.00 491 LYS A O 1
ATOM 3318 N N . HIS A 1 449 ? -45.720 45.087 -31.045 1.00 15.73 492 HIS A N 1
ATOM 3319 C CA . HIS A 1 449 ? -46.615 45.840 -31.882 1.00 16.54 492 HIS A CA 1
ATOM 3320 C C . HIS A 1 449 ? -47.670 44.905 -32.464 1.00 18.00 492 HIS A C 1
ATOM 3321 O O . HIS A 1 449 ? -47.353 44.030 -33.291 1.00 15.94 492 HIS A O 1
ATOM 3328 N N . MET A 1 450 ? -48.920 45.143 -32.061 1.00 19.43 493 MET A N 1
ATOM 3329 C CA . MET A 1 450 ? -50.045 44.282 -32.353 1.00 21.00 493 MET A CA 1
ATOM 3330 C C . MET A 1 450 ? -49.710 42.839 -31.948 1.00 18.20 493 MET A C 1
ATOM 3331 O O . MET A 1 450 ? -49.608 42.568 -30.739 1.00 17.71 493 MET A O 1
ATOM 3336 N N . ASP A 1 451 ? -49.558 41.910 -32.901 1.00 17.29 494 ASP A N 1
ATOM 3337 C CA . ASP A 1 451 ? -49.257 40.545 -32.548 1.00 18.54 494 ASP A CA 1
ATOM 3338 C C . ASP A 1 451 ? -47.841 40.151 -33.005 1.00 17.52 494 ASP A C 1
ATOM 3339 O O . ASP A 1 451 ? -47.513 38.967 -32.988 1.00 14.07 494 ASP A O 1
ATOM 3344 N N . LEU A 1 452 ? -46.971 41.154 -33.211 1.00 15.93 495 LEU A N 1
ATOM 3345 C CA . LEU A 1 452 ? -45.593 40.944 -33.561 1.00 14.67 495 LEU A CA 1
ATOM 3346 C C . LEU A 1 452 ? -44.683 41.433 -32.427 1.00 13.91 495 LEU A C 1
ATOM 3347 O O . LEU A 1 452 ? -44.966 42.451 -31.736 1.00 13.31 495 LEU A O 1
ATOM 3352 N N . CYS A 1 453 ? -43.543 40.757 -32.285 1.00 11.95 496 CYS A N 1
ATOM 3353 C CA . CYS A 1 453 ? -42.604 41.054 -31.188 1.00 13.28 496 CYS A CA 1
ATOM 3354 C C . CYS A 1 453 ? -41.178 41.175 -31.738 1.00 11.78 496 CYS A C 1
ATOM 3355 O O . CYS A 1 453 ? -40.837 40.510 -32.699 1.00 12.86 496 CYS A O 1
ATOM 3358 N N . LEU A 1 454 ? -40.374 42.084 -31.163 1.00 11.39 497 LEU A N 1
ATOM 3359 C CA . LEU A 1 454 ? -38.939 42.243 -31.523 1.00 11.99 497 LEU A CA 1
ATOM 3360 C C . LEU A 1 454 ? -38.200 40.942 -31.176 1.00 11.59 497 LEU A C 1
ATOM 3361 O O . LEU A 1 454 ? -38.175 40.534 -30.013 1.00 13.09 497 LEU A O 1
ATOM 3366 N N . THR A 1 455 ? -37.581 40.315 -32.174 1.00 11.06 498 THR A N 1
ATOM 3367 C CA . THR A 1 455 ? -37.050 38.964 -32.033 1.00 11.63 498 THR A CA 1
ATOM 3368 C C . THR A 1 455 ? -35.546 38.940 -32.346 1.00 10.56 498 THR A C 1
ATOM 3369 O O . THR A 1 455 ? -35.134 39.429 -33.401 1.00 10.46 498 THR A O 1
ATOM 3373 N N . VAL A 1 456 ? -34.747 38.393 -31.416 1.00 10.66 499 VAL A N 1
ATOM 3374 C CA . VAL A 1 456 ? -33.307 38.260 -31.593 1.00 11.91 499 VAL A CA 1
ATOM 3375 C C . VAL A 1 456 ? -33.082 36.912 -32.288 1.00 12.52 499 VAL A C 1
ATOM 3376 O O . VAL A 1 456 ? -32.905 35.901 -31.647 1.00 11.96 499 VAL A O 1
ATOM 3380 N N . VAL A 1 457 ? -33.144 36.939 -33.610 1.00 13.30 500 VAL A N 1
ATOM 3381 C CA . VAL A 1 457 ? -33.003 35.776 -34.437 1.00 13.87 500 VAL A CA 1
ATOM 3382 C C . VAL A 1 457 ? -31.542 35.280 -34.475 1.00 15.81 500 VAL A C 1
ATOM 3383 O O . VAL A 1 457 ? -31.308 34.110 -34.763 1.00 14.96 500 VAL A O 1
ATOM 3387 N N . ASP A 1 458 ? -30.587 36.197 -34.290 1.00 16.62 501 ASP A N 1
ATOM 3388 C CA . ASP A 1 458 ? -29.156 35.875 -34.190 1.00 17.60 501 ASP A CA 1
ATOM 3389 C C . ASP A 1 458 ? -28.556 36.688 -33.034 1.00 18.60 501 ASP A C 1
ATOM 3390 O O . ASP A 1 458 ? -28.625 37.886 -33.084 1.00 18.13 501 ASP A O 1
ATOM 3395 N N . ARG A 1 459 ? -27.981 36.013 -32.020 1.00 19.75 502 ARG A N 1
ATOM 3396 C CA . ARG A 1 459 ? -27.330 36.668 -30.870 1.00 21.13 502 ARG A CA 1
ATOM 3397 C C . ARG A 1 459 ? -25.943 37.208 -31.248 1.00 23.84 502 ARG A C 1
ATOM 3398 O O . ARG A 1 459 ? -25.399 38.067 -30.511 1.00 27.81 502 ARG A O 1
ATOM 3406 N N . ALA A 1 460 ? -25.357 36.785 -32.382 1.00 21.56 503 ALA A N 1
ATOM 3407 C CA . ALA A 1 460 ? -24.057 37.374 -32.820 1.00 21.77 503 ALA A CA 1
ATOM 3408 C C . ALA A 1 460 ? -24.140 38.886 -32.749 1.00 20.70 503 ALA A C 1
ATOM 3409 O O . ALA A 1 460 ? -24.997 39.482 -33.406 1.00 19.96 503 ALA A O 1
ATOM 3411 N N . PRO A 1 461 ? -23.261 39.557 -31.961 1.00 22.49 504 PRO A N 1
ATOM 3412 C CA . PRO A 1 461 ? -23.267 41.014 -31.876 1.00 21.98 504 PRO A CA 1
ATOM 3413 C C . PRO A 1 461 ? -23.344 41.646 -33.270 1.00 20.93 504 PRO A C 1
ATOM 3414 O O . PRO A 1 461 ? -22.684 41.153 -34.178 1.00 23.43 504 PRO A O 1
ATOM 3418 N N . GLY A 1 462 ? -24.122 42.719 -33.446 1.00 21.07 505 GLY A N 1
ATOM 3419 C CA . GLY A 1 462 ? -24.231 43.356 -34.790 1.00 18.33 505 GLY A CA 1
ATOM 3420 C C . GLY A 1 462 ? -25.380 42.836 -35.650 1.00 19.29 505 GLY A C 1
ATOM 3421 O O . GLY A 1 462 ? -25.663 43.425 -36.661 1.00 20.85 505 GLY A O 1
ATOM 3422 N N . SER A 1 463 ? -26.049 41.754 -35.245 1.00 19.21 506 SER A N 1
ATOM 3423 C CA . SER A 1 463 ? -27.129 41.126 -36.044 1.00 17.89 506 SER A CA 1
ATOM 3424 C C . SER A 1 463 ? -28.395 42.000 -36.054 1.00 16.75 506 SER A C 1
ATOM 3425 O O . SER A 1 463 ? -28.798 42.573 -35.032 1.00 13.71 506 SER A O 1
ATOM 3428 N N . LEU A 1 464 ? -29.092 41.995 -37.190 1.00 15.85 507 LEU A N 1
ATOM 3429 C CA . LEU A 1 464 ? -30.368 42.652 -37.300 1.00 16.01 507 LEU A CA 1
ATOM 3430 C C . LEU A 1 464 ? -31.378 41.850 -36.496 1.00 15.97 507 LEU A C 1
ATOM 3431 O O . LEU A 1 464 ? -31.342 40.603 -36.489 1.00 16.44 507 LEU A O 1
ATOM 3436 N N . ILE A 1 465 ? -32.249 42.562 -35.796 1.00 14.95 508 ILE A N 1
ATOM 3437 C CA . ILE A 1 465 ? -33.404 41.901 -35.201 1.00 16.14 508 ILE A CA 1
ATOM 3438 C C . ILE A 1 465 ? -34.552 41.879 -36.217 1.00 14.60 508 ILE A C 1
ATOM 3439 O O . ILE A 1 465 ? -34.538 42.572 -37.224 1.00 13.66 508 ILE A O 1
ATOM 3444 N N . LYS A 1 466 ? -35.568 41.062 -35.938 1.00 13.08 509 LYS A N 1
ATOM 3445 C CA . LYS A 1 466 ? -36.698 40.989 -36.810 1.00 14.87 509 LYS A CA 1
ATOM 3446 C C . LYS A 1 466 ? -37.991 40.949 -35.990 1.00 15.21 509 LYS A C 1
ATOM 3447 O O . LYS A 1 466 ? -37.982 40.480 -34.836 1.00 14.04 509 LYS A O 1
ATOM 3453 N N . LEU A 1 467 ? -39.102 41.364 -36.631 1.00 15.48 510 LEU A N 1
ATOM 3454 C CA . LEU A 1 467 ? -40.442 41.087 -36.119 1.00 15.43 510 LEU A CA 1
ATOM 3455 C C . LEU A 1 467 ? -40.758 39.614 -36.365 1.00 13.47 510 LEU A C 1
ATOM 3456 O O . LEU A 1 467 ? -40.486 39.085 -37.440 1.00 12.57 510 LEU A O 1
ATOM 3461 N N . GLN A 1 468 ? -41.349 38.963 -35.375 1.00 13.61 511 GLN A N 1
ATOM 3462 C CA . GLN A 1 468 ? -41.969 37.656 -35.596 1.00 13.56 511 GLN A CA 1
ATOM 3463 C C . GLN A 1 468 ? -43.190 37.615 -34.674 1.00 13.78 511 GLN A C 1
ATOM 3464 O O . GLN A 1 468 ? -43.272 38.413 -33.743 1.00 13.01 511 GLN A O 1
ATOM 3470 N N . GLY A 1 469 ? -44.120 36.689 -34.929 1.00 12.76 512 GLY A N 1
ATOM 3471 C CA . GLY A 1 469 ? -45.253 36.518 -34.057 1.00 12.78 512 GLY A CA 1
ATOM 3472 C C . GLY A 1 469 ? -44.831 36.342 -32.617 1.00 12.46 512 GLY A C 1
ATOM 3473 O O . GLY A 1 469 ? -43.901 35.565 -32.303 1.00 12.63 512 GLY A O 1
ATOM 3474 N N . CYS A 1 470 ? -45.541 37.020 -31.706 1.00 14.90 513 CYS A N 1
ATOM 3475 C CA . CYS A 1 470 ? -45.231 36.931 -30.273 1.00 16.47 513 CYS A CA 1
ATOM 3476 C C . CYS A 1 470 ? -45.574 35.529 -29.782 1.00 17.03 513 CYS A C 1
ATOM 3477 O O . CYS A 1 470 ? -46.683 35.062 -30.046 1.00 15.37 513 CYS A O 1
ATOM 3480 N N . ARG A 1 471 ? -44.637 34.875 -29.083 1.00 15.66 514 ARG A N 1
ATOM 3481 C CA . ARG A 1 471 ? -44.937 33.627 -28.397 1.00 16.78 514 ARG A CA 1
ATOM 3482 C C . ARG A 1 471 ? -44.368 33.724 -26.977 1.00 19.56 514 ARG A C 1
ATOM 3483 O O . ARG A 1 471 ? -43.237 34.101 -26.814 1.00 16.29 514 ARG A O 1
ATOM 3491 N N . GLU A 1 472 ? -45.164 33.312 -25.979 1.00 20.98 515 GLU A N 1
ATOM 3492 C CA . GLU A 1 472 ? -44.772 33.310 -24.591 1.00 23.02 515 GLU A CA 1
ATOM 3493 C C . GLU A 1 472 ? -43.434 32.587 -24.421 1.00 22.31 515 GLU A C 1
ATOM 3494 O O . GLU A 1 472 ? -42.606 33.028 -23.618 1.00 18.89 515 GLU A O 1
ATOM 3500 N N . ASN A 1 473 ? -43.276 31.480 -25.153 1.00 22.29 516 ASN A N 1
ATOM 3501 C CA . ASN A 1 473 ? -42.198 30.474 -24.983 1.00 24.56 516 ASN A CA 1
ATOM 3502 C C . ASN A 1 473 ? -41.006 30.704 -25.950 1.00 24.04 516 ASN A C 1
ATOM 3503 O O . ASN A 1 473 ? -40.230 29.747 -26.225 1.00 21.34 516 ASN A O 1
ATOM 3508 N N . ASP A 1 474 ? -40.826 31.933 -26.483 1.00 20.42 517 ASP A N 1
ATOM 3509 C CA . ASP A 1 474 ? -39.704 32.260 -27.394 1.00 18.72 517 ASP A CA 1
ATOM 3510 C C . ASP A 1 474 ? -38.702 33.144 -26.652 1.00 17.45 517 ASP A C 1
ATOM 3511 O O . ASP A 1 474 ? -38.907 34.351 -26.521 1.00 15.67 517 ASP A O 1
ATOM 3516 N N . SER A 1 475 ? -37.620 32.530 -26.163 1.00 17.46 518 SER A N 1
ATOM 3517 C CA . SER A 1 475 ? -36.622 33.224 -25.347 1.00 17.16 518 SER A CA 1
ATOM 3518 C C . SER A 1 475 ? -35.945 34.323 -26.175 1.00 17.78 518 SER A C 1
ATOM 3519 O O . SER A 1 475 ? -35.382 35.278 -25.614 1.00 17.13 518 SER A O 1
ATOM 3522 N N . ARG A 1 476 ? -36.091 34.260 -27.510 1.00 17.86 519 ARG A N 1
ATOM 3523 C CA . ARG A 1 476 ? -35.439 35.252 -28.405 1.00 15.73 519 ARG A CA 1
ATOM 3524 C C . ARG A 1 476 ? -36.176 36.592 -28.339 1.00 14.46 519 ARG A C 1
ATOM 3525 O O . ARG A 1 476 ? -35.659 37.569 -28.883 1.00 13.82 519 ARG A O 1
ATOM 3533 N N . GLN A 1 477 ? -37.361 36.630 -27.700 1.00 13.64 520 GLN A N 1
ATOM 3534 C CA . GLN A 1 477 ? -38.291 37.778 -27.722 1.00 13.58 520 GLN A CA 1
ATOM 3535 C C . GLN A 1 477 ? -38.328 38.509 -26.370 1.00 13.14 520 GLN A C 1
ATOM 3536 O O . GLN A 1 477 ? -39.121 39.419 -26.186 1.00 15.55 520 GLN A O 1
ATOM 3542 N N . LYS A 1 478 ? -37.432 38.145 -25.458 1.00 13.79 521 LYS A N 1
ATOM 3543 C CA . LYS A 1 478 ? -37.426 38.672 -24.113 1.00 14.51 521 LYS A CA 1
ATOM 3544 C C . LYS A 1 478 ? -36.388 39.793 -23.995 1.00 13.43 521 LYS A C 1
ATOM 3545 O O . LYS A 1 478 ? -35.230 39.611 -24.332 1.00 14.27 521 LYS A O 1
ATOM 3551 N N . TRP A 1 479 ? -36.864 40.918 -23.460 1.00 14.10 522 TRP A N 1
ATOM 3552 C CA . TRP A 1 479 ? -36.116 42.116 -23.249 1.00 14.88 522 TRP A CA 1
ATOM 3553 C C . TRP A 1 479 ? -36.380 42.651 -21.835 1.00 15.66 522 TRP A C 1
ATOM 3554 O O . TRP A 1 479 ? -37.462 42.529 -21.324 1.00 15.93 522 TRP A O 1
ATOM 3565 N N . GLU A 1 480 ? -35.422 43.400 -21.294 1.00 16.04 523 GLU A N 1
ATOM 3566 C CA . GLU A 1 480 ? -35.632 44.031 -19.972 1.00 16.99 523 GLU A CA 1
ATOM 3567 C C . GLU A 1 480 ? -35.118 45.481 -19.978 1.00 16.57 523 GLU A C 1
ATOM 3568 O O . GLU A 1 480 ? -34.079 45.789 -20.558 1.00 14.71 523 GLU A O 1
ATOM 3574 N N . GLN A 1 481 ? -35.863 46.361 -19.327 1.00 15.98 524 GLN A N 1
ATOM 3575 C CA . GLN A 1 481 ? -35.421 47.762 -19.214 1.00 16.76 524 GLN A CA 1
ATOM 3576 C C . GLN A 1 481 ? -34.291 47.838 -18.185 1.00 16.28 524 GLN A C 1
ATOM 3577 O O . GLN A 1 481 ? -34.418 47.279 -17.089 1.00 15.77 524 GLN A O 1
ATOM 3583 N N . ILE A 1 482 ? -33.186 48.505 -18.545 1.00 15.51 525 ILE A N 1
ATOM 3584 C CA . ILE A 1 482 ? -32.062 48.648 -17.643 1.00 15.00 525 ILE A CA 1
ATOM 3585 C C . ILE A 1 482 ? -31.652 50.121 -17.579 1.00 16.38 525 ILE A C 1
ATOM 3586 O O . ILE A 1 482 ? -32.106 51.000 -18.378 1.00 13.79 525 ILE A O 1
ATOM 3591 N N . GLU A 1 483 ? -30.802 50.398 -16.574 1.00 16.48 526 GLU A N 1
ATOM 3592 C CA . GLU A 1 483 ? -30.195 51.701 -16.344 1.00 17.91 526 GLU A CA 1
ATOM 3593 C C . GLU A 1 483 ? -31.245 52.792 -16.144 1.00 15.94 526 GLU A C 1
ATOM 3594 O O . GLU A 1 483 ? -31.269 53.836 -16.826 1.00 15.34 526 GLU A O 1
ATOM 3600 N N . GLY A 1 484 ? -32.127 52.578 -15.176 1.00 16.15 527 GLY A N 1
ATOM 3601 C CA . GLY A 1 484 ? -33.131 53.616 -14.956 1.00 16.74 527 GLY A CA 1
ATOM 3602 C C . GLY A 1 484 ? -34.046 53.760 -16.163 1.00 15.81 527 GLY A C 1
ATOM 3603 O O . GLY A 1 484 ? -34.439 54.869 -16.515 1.00 16.11 527 GLY A O 1
ATOM 3604 N N . ASN A 1 485 ? -34.427 52.616 -16.747 1.00 15.99 528 ASN A N 1
ATOM 3605 C CA . ASN A 1 485 ? -35.402 52.534 -17.860 1.00 16.74 528 ASN A CA 1
ATOM 3606 C C . ASN A 1 485 ? -34.923 53.420 -19.021 1.00 16.48 528 ASN A C 1
ATOM 3607 O O . ASN A 1 485 ? -35.686 54.165 -19.608 1.00 15.14 528 ASN A O 1
ATOM 3612 N N . SER A 1 486 ? -33.648 53.278 -19.377 1.00 15.03 529 SER A N 1
ATOM 3613 C CA . SER A 1 486 ? -33.052 54.099 -20.447 1.00 15.86 529 SER A CA 1
ATOM 3614 C C . SER A 1 486 ? -32.480 53.238 -21.590 1.00 16.37 529 SER A C 1
ATOM 3615 O O . SER A 1 486 ? -32.058 53.782 -22.640 1.00 15.50 529 SER A O 1
ATOM 3618 N N . LYS A 1 487 ? -32.446 51.907 -21.417 1.00 14.91 530 LYS A N 1
ATOM 3619 C CA . LYS A 1 487 ? -31.964 50.980 -22.444 1.00 15.02 530 LYS A CA 1
ATOM 3620 C C . LYS A 1 487 ? -32.789 49.701 -22.403 1.00 14.91 530 LYS A C 1
ATOM 3621 O O . LYS A 1 487 ? -33.442 49.451 -21.423 1.00 15.00 530 LYS A O 1
ATOM 3627 N N . LEU A 1 488 ? -32.708 48.899 -23.473 1.00 15.13 531 LEU A N 1
ATOM 3628 C CA . LEU A 1 488 ? -33.399 47.608 -23.569 1.00 14.35 531 LEU A CA 1
ATOM 3629 C C . LEU A 1 488 ? -32.355 46.524 -23.826 1.00 15.28 531 LEU A C 1
ATOM 3630 O O . LEU A 1 488 ? -31.701 46.514 -24.873 1.00 13.85 531 LEU A O 1
ATOM 3635 N N . ARG A 1 489 ? -32.181 45.650 -22.830 1.00 14.36 532 ARG A N 1
ATOM 3636 C CA . ARG A 1 489 ? -31.260 44.543 -22.903 1.00 13.70 532 ARG A CA 1
ATOM 3637 C C . ARG A 1 489 ? -32.040 43.257 -23.213 1.00 13.76 532 ARG A C 1
ATOM 3638 O O . ARG A 1 489 ? -33.170 43.017 -22.712 1.00 12.83 532 ARG A O 1
ATOM 3646 N N . HIS A 1 490 ? -31.429 42.400 -24.029 1.00 13.03 533 HIS A N 1
ATOM 3647 C CA . HIS A 1 490 ? -32.001 41.086 -24.317 1.00 12.85 533 HIS A CA 1
ATOM 3648 C C . HIS A 1 490 ? -31.696 40.162 -23.132 1.00 13.87 533 HIS A C 1
ATOM 3649 O O . HIS A 1 490 ? -30.516 39.937 -22.803 1.00 15.87 533 HIS A O 1
ATOM 3656 N N . VAL A 1 491 ? -32.743 39.650 -22.489 1.00 13.76 534 VAL A N 1
ATOM 3657 C CA . VAL A 1 491 ? -32.613 38.832 -21.308 1.00 15.10 534 VAL A CA 1
ATOM 3658 C C . VAL A 1 491 ? -31.679 37.651 -21.575 1.00 17.24 534 VAL A C 1
ATOM 3659 O O . VAL A 1 491 ? -31.795 36.929 -22.636 1.00 17.66 534 VAL A O 1
ATOM 3663 N N . GLY A 1 492 ? -30.751 37.473 -20.619 1.00 17.78 535 GLY A N 1
ATOM 3664 C CA . GLY A 1 492 ? -29.768 36.391 -20.631 1.00 19.17 535 GLY A CA 1
ATOM 3665 C C . GLY A 1 492 ? -28.560 36.683 -21.507 1.00 21.28 535 GLY A C 1
ATOM 3666 O O . GLY A 1 492 ? -27.739 35.784 -21.759 1.00 22.24 535 GLY A O 1
ATOM 3667 N N . SER A 1 493 ? -28.431 37.932 -21.982 1.00 19.18 536 SER A N 1
ATOM 3668 C CA . SER A 1 493 ? -27.278 38.331 -22.752 1.00 16.95 536 SER A CA 1
ATOM 3669 C C . SER A 1 493 ? -26.735 39.652 -22.212 1.00 16.25 536 SER A C 1
ATOM 3670 O O . SER A 1 493 ? -27.359 40.290 -21.378 1.00 15.28 536 SER A O 1
ATOM 3673 N N . ASN A 1 494 ? -25.605 40.077 -22.782 1.00 15.96 537 ASN A N 1
ATOM 3674 C CA . ASN A 1 494 ? -25.148 41.425 -22.609 1.00 17.38 537 A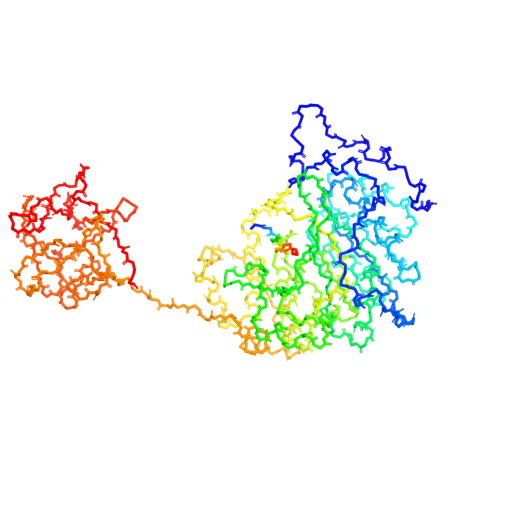SN A CA 1
ATOM 3675 C C . ASN A 1 494 ? -25.343 42.207 -23.911 1.00 16.45 537 ASN A C 1
ATOM 3676 O O . ASN A 1 494 ? -24.513 43.036 -24.254 1.00 15.03 537 ASN A O 1
ATOM 3681 N N . LEU A 1 495 ? -26.480 41.990 -24.584 1.00 16.44 538 LEU A N 1
ATOM 3682 C CA . LEU A 1 495 ? -26.824 42.641 -25.862 1.00 14.59 538 LEU A CA 1
ATOM 3683 C C . LEU A 1 495 ? -27.947 43.645 -25.596 1.00 13.88 538 LEU A C 1
ATOM 3684 O O . LEU A 1 495 ? -28.941 43.306 -24.895 1.00 12.75 538 LEU A O 1
ATOM 3689 N N . CYS A 1 496 ? -27.827 44.821 -26.234 1.00 11.14 539 CYS A N 1
ATOM 3690 C CA . CYS A 1 496 ? -28.767 45.948 -26.131 1.00 12.35 539 CYS A CA 1
ATOM 3691 C C . CYS A 1 496 ? -29.317 46.319 -27.510 1.00 12.50 539 CYS A C 1
ATOM 3692 O O . CYS A 1 496 ? -28.669 46.238 -28.527 1.00 13.28 539 CYS A O 1
ATOM 3695 N N . LEU A 1 497 ? -30.586 46.679 -27.544 1.00 13.15 540 LEU A N 1
ATOM 3696 C CA . LEU A 1 497 ? -31.173 47.252 -28.784 1.00 12.88 540 LEU A CA 1
ATOM 3697 C C . LEU A 1 497 ? -30.375 48.498 -29.212 1.00 11.59 540 LEU A C 1
ATOM 3698 O O . LEU A 1 497 ? -30.168 49.421 -28.422 1.00 11.19 540 LEU A O 1
ATOM 3703 N N . ASP A 1 498 ? -29.988 48.532 -30.491 1.00 11.48 541 ASP A N 1
ATOM 3704 C CA . ASP A 1 498 ? -29.040 49.491 -31.001 1.00 12.17 541 ASP A CA 1
ATOM 3705 C C . ASP A 1 498 ? -29.478 49.955 -32.383 1.00 12.29 541 ASP A C 1
ATOM 3706 O O . ASP A 1 498 ? -29.737 49.117 -33.237 1.00 12.36 541 ASP A O 1
ATOM 3711 N N . SER A 1 499 ? -29.542 51.289 -32.552 1.00 12.75 542 SER A N 1
ATOM 3712 C CA . SER A 1 499 ? -29.990 51.978 -33.762 1.00 14.11 542 SER A CA 1
ATOM 3713 C C . SER A 1 499 ? -28.822 52.370 -34.668 1.00 15.15 542 SER A C 1
ATOM 3714 O O . SER A 1 499 ? -29.052 53.016 -35.698 1.00 16.34 542 SER A O 1
ATOM 3717 N N . ARG A 1 500 ? -27.593 51.959 -34.349 1.00 17.01 543 ARG A N 1
ATOM 3718 C CA . ARG A 1 500 ? -26.451 52.491 -35.139 1.00 18.99 543 ARG A CA 1
ATOM 3719 C C . ARG A 1 500 ? -26.509 51.943 -36.577 1.00 20.69 543 ARG A C 1
ATOM 3720 O O . ARG A 1 500 ? -25.987 52.595 -37.468 1.00 22.29 543 ARG A O 1
ATOM 3728 N N . THR A 1 501 ? -27.150 50.771 -36.778 1.00 18.54 544 THR A N 1
ATOM 3729 C CA . THR A 1 501 ? -27.258 50.019 -38.082 1.00 21.44 544 THR A CA 1
ATOM 3730 C C . THR A 1 501 ? -28.543 50.406 -38.841 1.00 22.18 544 THR A C 1
ATOM 3731 O O . THR A 1 501 ? -28.918 49.802 -39.861 1.00 21.86 544 THR A O 1
ATOM 3735 N N . ALA A 1 502 ? -29.275 51.391 -38.344 1.00 23.52 545 ALA A N 1
ATOM 3736 C CA . ALA A 1 502 ? -30.551 51.746 -38.960 1.00 26.62 545 ALA A CA 1
ATOM 3737 C C . ALA A 1 502 ? -30.375 52.117 -40.450 1.00 29.52 545 ALA A C 1
ATOM 3738 O O . ALA A 1 502 ? -31.193 51.732 -41.267 1.00 34.27 545 ALA A O 1
ATOM 3740 N N . LYS A 1 503 ? -29.299 52.827 -40.814 1.00 28.45 546 LYS A N 1
ATOM 3741 C CA . LYS A 1 503 ? -29.115 53.311 -42.187 1.00 30.40 546 LYS A CA 1
ATOM 3742 C C . LYS A 1 503 ? -28.505 52.200 -43.056 1.00 30.91 546 LYS A C 1
ATOM 3743 O O . LYS A 1 503 ? -28.353 52.357 -44.252 1.00 34.12 546 LYS A O 1
ATOM 3745 N N . SER A 1 504 ? -28.118 51.081 -42.446 1.00 27.72 547 SER A N 1
ATOM 3746 C CA . SER A 1 504 ? -27.522 49.998 -43.169 1.00 29.28 547 SER A CA 1
ATOM 3747 C C . SER A 1 504 ? -28.235 48.687 -42.825 1.00 26.79 547 SER A C 1
ATOM 3748 O O . SER A 1 504 ? -27.583 47.664 -42.690 1.00 27.98 547 SER A O 1
ATOM 3751 N N . GLY A 1 505 ? -29.566 48.721 -42.676 1.00 24.06 548 GLY A N 1
ATOM 3752 C CA . GLY A 1 505 ? -30.332 47.475 -42.674 1.00 21.65 548 GLY A CA 1
ATOM 3753 C C . GLY A 1 505 ? -31.391 47.418 -41.578 1.00 21.28 548 GLY A C 1
ATOM 3754 O O . GLY A 1 505 ? -32.392 46.703 -41.738 1.00 20.24 548 GLY A O 1
ATOM 3755 N N . GLY A 1 506 ? -31.182 48.133 -40.465 1.00 17.84 549 GLY A N 1
ATOM 3756 C CA . GLY A 1 506 ? -32.200 48.174 -39.370 1.00 17.40 549 GLY A CA 1
ATOM 3757 C C . GLY A 1 506 ? -31.578 48.082 -37.975 1.00 16.37 549 GLY A C 1
ATOM 3758 O O . GLY A 1 506 ? -30.345 48.075 -37.817 1.00 15.40 549 GLY A O 1
ATOM 3759 N N . LEU A 1 507 ? -32.431 47.962 -36.933 1.00 15.19 550 LEU A N 1
ATOM 3760 C CA . LEU A 1 507 ? -31.924 47.918 -35.582 1.00 14.19 550 LEU A CA 1
ATOM 3761 C C . LEU A 1 507 ? -31.199 46.587 -35.402 1.00 14.67 550 LEU A C 1
ATOM 3762 O O . LEU A 1 507 ? -31.594 45.581 -35.978 1.00 14.71 550 LEU A O 1
ATOM 3767 N N . SER A 1 508 ? -30.181 46.583 -34.545 1.00 14.30 551 SER A N 1
ATOM 3768 C CA . SER A 1 508 ? -29.406 45.405 -34.268 1.00 12.86 551 SER A CA 1
ATOM 3769 C C . SER A 1 508 ? -29.405 45.156 -32.763 1.00 13.28 551 SER A C 1
ATOM 3770 O O . SER A 1 508 ? -29.838 46.008 -32.002 1.00 14.55 551 SER A O 1
ATOM 3773 N N . VAL A 1 509 ? -28.909 43.966 -32.387 1.00 13.70 552 VAL A N 1
ATOM 3774 C CA . VAL A 1 509 ? -28.372 43.727 -31.066 1.00 14.26 552 VAL A CA 1
ATOM 3775 C C . VAL A 1 509 ? -26.864 44.071 -31.102 1.00 14.59 552 VAL A C 1
ATOM 3776 O O . VAL A 1 509 ? -26.143 43.722 -32.026 1.00 13.87 552 VAL A O 1
ATOM 3780 N N . GLU A 1 510 ? -26.382 44.724 -30.052 1.00 14.80 553 GLU A N 1
ATOM 3781 C CA . GLU A 1 510 ? -25.012 45.089 -29.989 1.00 16.14 553 GLU A CA 1
ATOM 3782 C C . GLU A 1 510 ? -24.591 44.987 -28.514 1.00 15.79 553 GLU A C 1
ATOM 3783 O O . GLU A 1 510 ? -25.420 45.092 -27.657 1.00 13.40 553 GLU A O 1
ATOM 3789 N N . VAL A 1 511 ? -23.291 44.807 -28.245 1.00 16.36 554 VAL A N 1
ATOM 3790 C CA . VAL A 1 511 ? -22.832 44.682 -26.887 1.00 15.55 554 VAL A CA 1
ATOM 3791 C C . VAL A 1 511 ? -23.241 45.953 -26.125 1.00 14.52 554 VAL A C 1
ATOM 3792 O O . VAL A 1 511 ? -22.963 47.080 -26.559 1.00 12.33 554 VAL A O 1
ATOM 3796 N N . CYS A 1 512 ? -23.839 45.773 -24.958 1.00 14.26 555 CYS A N 1
ATOM 3797 C CA . CYS A 1 512 ? -24.271 46.946 -24.174 1.00 15.82 555 CYS A CA 1
ATOM 3798 C C . CYS A 1 512 ? -23.037 47.821 -23.854 1.00 16.99 555 CYS A C 1
ATOM 3799 O O . CYS A 1 512 ? -22.022 47.349 -23.354 1.00 17.32 555 CYS A O 1
ATOM 3802 N N . GLY A 1 513 ? -23.115 49.102 -24.176 1.00 14.22 556 GLY A N 1
ATOM 3803 C CA . GLY A 1 513 ? -22.062 50.034 -23.874 1.00 15.80 556 GLY A CA 1
ATOM 3804 C C . GLY A 1 513 ? -22.593 51.461 -23.946 1.00 19.19 556 GLY A C 1
ATOM 3805 O O . GLY A 1 513 ? -23.779 51.695 -24.156 1.00 17.71 556 GLY A O 1
ATOM 3806 N N . PRO A 1 514 ? -21.728 52.473 -23.731 1.00 21.10 557 PRO A N 1
ATOM 3807 C CA . PRO A 1 514 ? -22.181 53.853 -23.724 1.00 22.67 557 PRO A CA 1
ATOM 3808 C C . PRO A 1 514 ? -22.241 54.339 -25.178 1.00 22.55 557 PRO A C 1
ATOM 3809 O O . PRO A 1 514 ? -21.224 54.593 -25.793 1.00 31.37 557 PRO A O 1
ATOM 3813 N N . ALA A 1 515 ? -23.442 54.387 -25.714 1.00 18.64 558 ALA A N 1
ATOM 3814 C CA . ALA A 1 515 ? -23.731 54.762 -27.063 1.00 16.40 558 ALA A CA 1
ATOM 3815 C C . ALA A 1 515 ? -25.109 55.386 -27.032 1.00 14.60 558 ALA A C 1
ATOM 3816 O O . ALA A 1 515 ? -26.061 54.755 -26.417 1.00 13.10 558 ALA A O 1
ATOM 3818 N N . LEU A 1 516 ? -25.231 56.601 -27.606 1.00 13.77 559 LEU A N 1
ATOM 3819 C CA . LEU A 1 516 ? -26.537 57.263 -27.741 1.00 13.27 559 LEU A CA 1
ATOM 3820 C C . LEU A 1 516 ? -27.535 56.325 -28.430 1.00 13.37 559 LEU A C 1
ATOM 3821 O O . LEU A 1 516 ? -28.747 56.396 -28.161 1.00 13.37 559 LEU A O 1
ATOM 3826 N N . SER A 1 517 ? -27.020 55.469 -29.317 1.00 12.10 560 SER A N 1
ATOM 3827 C CA . SER A 1 517 ? -27.819 54.593 -30.179 1.00 12.21 560 SER A CA 1
ATOM 3828 C C . SER A 1 517 ? -28.470 53.459 -29.375 1.00 12.93 560 SER A C 1
ATOM 3829 O O . SER A 1 517 ? -29.271 52.756 -29.932 1.00 12.85 560 SER A O 1
ATOM 3832 N N . GLN A 1 518 ? -28.090 53.294 -28.096 1.00 12.95 561 GLN A N 1
ATOM 3833 C CA . GLN A 1 518 ? -28.672 52.261 -27.243 1.00 14.26 561 GLN A CA 1
ATOM 3834 C C . GLN A 1 518 ? -29.614 52.899 -26.199 1.00 14.58 561 GLN A C 1
ATOM 3835 O O . GLN A 1 518 ? -30.162 52.187 -25.365 1.00 13.86 561 GLN A O 1
ATOM 3841 N N . GLN A 1 519 ? -29.848 54.213 -26.301 1.00 14.78 562 GLN A N 1
ATOM 3842 C CA . GLN A 1 519 ? -30.719 54.910 -25.371 1.00 17.30 562 GLN A CA 1
ATOM 3843 C C . GLN A 1 519 ? -32.151 54.920 -25.946 1.00 15.87 562 GLN A C 1
ATOM 3844 O O . GLN A 1 519 ? -32.391 55.255 -27.085 1.00 16.37 562 GLN A O 1
ATOM 3850 N N . TRP A 1 520 ? -33.109 54.515 -25.116 1.00 17.66 563 TRP A N 1
ATOM 3851 C CA . TRP A 1 520 ? -34.525 54.475 -25.498 1.00 17.33 563 TRP A CA 1
ATOM 3852 C C . TRP A 1 520 ? -35.385 54.845 -24.287 1.00 19.34 563 TRP A C 1
ATOM 3853 O O . TRP A 1 520 ? -35.177 54.233 -23.235 1.00 22.67 563 TRP A O 1
ATOM 3864 N N . LYS A 1 521 ? -36.320 55.785 -24.471 1.00 17.99 564 LYS A N 1
ATOM 3865 C CA . LYS A 1 521 ? -37.284 56.202 -23.438 1.00 18.59 564 LYS A CA 1
ATOM 3866 C C . LYS A 1 521 ? -38.680 55.795 -23.897 1.00 18.59 564 LYS A C 1
ATOM 3867 O O . LYS A 1 521 ? -39.168 56.233 -24.939 1.00 18.67 564 LYS A O 1
ATOM 3869 N N . PHE A 1 522 ? -39.341 54.996 -23.077 1.00 19.78 565 PHE A N 1
ATOM 3870 C CA . PHE A 1 522 ? -40.742 54.716 -23.289 1.00 21.43 565 PHE A CA 1
ATOM 3871 C C . PHE A 1 522 ? -41.587 55.946 -22.924 1.00 22.84 565 PHE A C 1
ATOM 3872 O O . PHE A 1 522 ? -41.608 56.422 -21.796 1.00 22.04 565 PHE A O 1
ATOM 3880 N N . THR A 1 523 ? -42.277 56.486 -23.919 1.00 23.56 566 THR A N 1
ATOM 3881 C CA . THR A 1 523 ? -43.076 57.645 -23.732 1.00 25.48 566 THR A CA 1
ATOM 3882 C C . THR A 1 523 ? -44.549 57.262 -23.898 1.00 27.43 566 THR A C 1
ATOM 3883 O O . THR A 1 523 ? -44.953 56.886 -25.008 1.00 22.05 566 THR A O 1
ATOM 3887 N N . LEU A 1 524 ? -45.307 57.341 -22.790 1.00 28.30 567 LEU A N 1
ATOM 3888 C CA . LEU A 1 524 ? -46.735 56.936 -22.714 1.00 32.34 567 LEU A CA 1
ATOM 3889 C C . LEU A 1 524 ? -47.578 57.769 -23.674 1.00 34.37 567 LEU A C 1
ATOM 3890 O O . LEU A 1 524 ? -47.303 58.942 -23.879 1.00 32.13 567 LEU A O 1
ATOM 3895 N N . ASN A 1 525 ? -48.594 57.099 -24.241 1.00 39.09 568 ASN A N 1
ATOM 3896 C CA . ASN A 1 525 ? -49.324 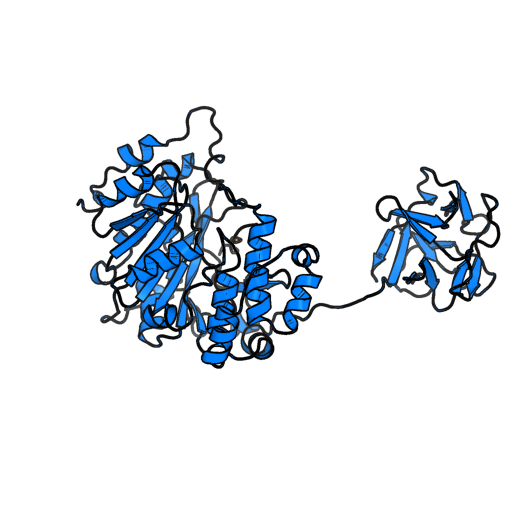57.483 -25.452 1.00 43.35 568 ASN A CA 1
ATOM 3897 C C . ASN A 1 525 ? -49.987 58.851 -25.248 1.00 49.76 568 ASN A C 1
ATOM 3898 O O . ASN A 1 525 ? -51.115 58.931 -24.755 1.00 47.76 568 ASN A O 1
ATOM 3900 N N . SER B 2 5 ? -45.981 67.339 2.875 1.00 30.56 5 SER P N 1
ATOM 3901 C CA . SER B 2 5 ? -45.373 67.296 4.199 1.00 27.31 5 SER P CA 1
ATOM 3902 C C . SER B 2 5 ? -46.169 68.128 5.208 1.00 20.92 5 SER P C 1
ATOM 3903 O O . SER B 2 5 ? -46.072 67.826 6.379 1.00 21.30 5 SER P O 1
ATOM 3906 N N . THR B 2 6 ? -46.794 69.236 4.779 1.00 18.34 6 THR P N 1
ATOM 3907 C CA . THR B 2 6 ? -47.371 70.277 5.702 1.00 14.42 6 THR P CA 1
ATOM 3908 C C . THR B 2 6 ? -48.640 70.867 5.068 1.00 12.76 6 THR P C 1
ATOM 3909 O O 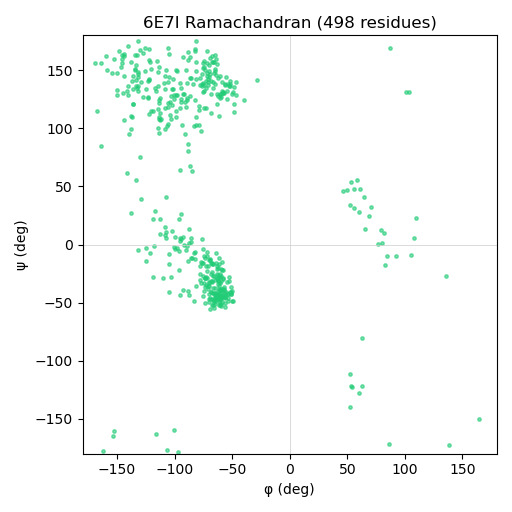. THR B 2 6 ? -48.833 70.702 3.868 1.00 13.28 6 THR P O 1
ATOM 3913 N N . THR B 2 7 ? -49.538 71.489 5.851 1.00 10.73 7 THR P N 1
ATOM 3914 C CA . THR B 2 7 ? -50.731 72.099 5.205 1.00 10.57 7 THR P CA 1
ATOM 3915 C C . THR B 2 7 ? -50.266 73.177 4.223 1.00 10.69 7 THR P C 1
ATOM 3916 O O . THR B 2 7 ? -49.514 74.074 4.594 1.00 10.82 7 THR P O 1
ATOM 3920 N N . PRO B 2 8 ? -50.660 73.140 2.944 1.00 11.30 8 PRO P N 1
ATOM 3921 C CA . PRO B 2 8 ? -50.216 74.160 1.985 1.00 12.14 8 PRO P CA 1
ATOM 3922 C C . PRO B 2 8 ? -50.934 75.504 2.152 1.00 11.51 8 PRO P C 1
ATOM 3923 O O . PRO B 2 8 ? -52.097 75.551 2.653 1.00 11.13 8 PRO P O 1
ATOM 3927 N N . ALA B 2 9 ? -50.244 76.584 1.778 1.00 11.69 9 ALA P N 1
ATOM 3928 C CA . ALA B 2 9 ? -50.804 77.942 1.763 1.00 12.39 9 ALA P CA 1
ATOM 3929 C C . ALA B 2 9 ? -51.814 78.075 0.625 1.00 12.67 9 ALA P C 1
ATOM 3930 O O . ALA B 2 9 ? -51.609 77.575 -0.473 1.00 14.29 9 ALA P O 1
ATOM 3932 N N . PRO B 2 10 ? -52.931 78.805 0.821 1.00 11.84 10 PRO P N 1
ATOM 3933 C CA . PRO B 2 10 ? -53.819 79.127 -0.283 1.00 11.96 10 PRO P CA 1
ATOM 3934 C C . PRO B 2 10 ? -53.181 80.208 -1.143 1.00 12.55 10 PRO P C 1
ATOM 3935 O O . PRO B 2 10 ? -52.355 80.953 -0.678 1.00 12.24 10 PRO P O 1
ATOM 3939 N N . THR B 2 11 ? -53.620 80.275 -2.388 1.00 14.94 11 THR P N 1
ATOM 3940 C CA . THR B 2 11 ? -53.303 81.395 -3.243 1.00 16.69 11 THR P CA 1
ATOM 3941 C C . THR B 2 11 ? -53.820 82.674 -2.586 1.00 16.69 11 THR P C 1
ATOM 3942 O O . THR B 2 11 ? -54.952 82.685 -2.038 1.00 15.54 11 THR P O 1
ATOM 3946 N N . THR B 2 12 ? -53.032 83.744 -2.669 1.00 15.23 12 THR P N 1
ATOM 3947 C CA . THR B 2 12 ? -53.389 85.042 -2.057 1.00 18.03 12 THR P CA 1
ATOM 3948 C C . THR B 2 12 ? -54.330 85.787 -3.016 1.00 22.05 12 THR P C 1
ATOM 3949 O O . THR B 2 12 ? -54.496 85.351 -4.153 1.00 20.31 12 THR P O 1
ATOM 3953 N N . LYS B 2 13 ? -54.973 86.850 -2.517 1.00 22.65 13 LYS P N 1
ATOM 3954 C CA . LYS B 2 13 ? -56.084 87.600 -3.209 1.00 27.75 13 LYS P CA 1
ATOM 3955 C C . LYS B 2 13 ? -55.702 88.052 -4.624 1.00 30.13 13 LYS P C 1
ATOM 3956 O O . LYS B 2 13 ? -54.725 88.790 -4.763 1.00 35.03 13 LYS P O 1
#

Radius of gyration: 29.62 Å; Cα contacts (8 Å, |Δi|>4): 1063; chains: 2; bounding box: 56×66×80 Å